Protein AF-B6G1P9-F1 (afdb_monomer_lite)

Foldseek 3Di:
DPPVVVVPDKWFKKKKWADDVLAIFIAIAGAKDWDDVVQTKIKGKWFPPAPVNVRCVVRQKMKIFFAFPPADVLLNCLRQADHPVPDRSCPPFDWDADPNIIGGQGRTQKMFIWGWDDWDDDPRIIITMTGTPDMDGRPHGHGGMPVCCCPPVVDAHRPGYPPDDPDPPPPDDDDDDPDWWWWAFQSGRDIDTHDCVPDDQCDADPVPRHTPVRIGTDDDDDDDDWWKWAFQVPGDIGTDDCVPPDQCDADPPPRHGPVRIGTPDPPPDDDDDPPPDDPDDDDQDKWWAFQPPGDIDGDDCVPDDQCDADPPPRHGPVRIGIDDPPPDDDDDDDDDDPDQPKWWAQQPPGDIDGGDLVPDDQCDADPPPRHTPVRIGID

Sequence (379 aa):
MDMKVLQNLSYGLYTIGTLKYGRKVGCVVNTVFQVSADPALICISMNKDNFTHDCIKEEGRFSVSILSEDTDPAIIRAFGFQSSEKNDKYDGFKYDYVDKMPVMVQDISGYLICEVVSFTDAATHSLILAKVTNSGFVGKHKPMTYDYYHKVIKGKAPKNAPTYVEEEVKKEEAPKAEGKVSYYCDVCGYVYEGDITKEPDDYKCPLCHMDKSHFVKVEEEPVEENVSYYCDVCGYVYEGDITKEPDDYVCPLCGVDKSHFIKSEEKSVAKEEVKKEEPKTEDAGVSYYCDVCGYVYEGDITKEPDDYVCPLCAVDKSHFIKVEKEEAVKEEEEPKTEDAGVSYYCDVCGYVYEGDITKEPDDYECPLCHVDKSHFIKQ

Secondary structure (DSSP, 8-state):
--GGGGGG---B-EEEEEEETTEEEEEEES-EEEEETTTTEEEEEEETT-HHHHHHHHH-EEEEEEEBTTS-HHHHHHHHHS-TTTS-TTTTS-EEEETTEEEE-TTEEEEEEEEEEEEEEETTEEEEEEEEEEEEE-TTPPBPBHHHHHHTS-PPPPTTSTT--------PPPP--TT--EEEETTT--EEES-GGGS-TT-B-TTT--BGGGEEEPPP-PPPP--EEEETTT--EEES-GGGS-TT-B-TTT--BGGGEEE--------------------TT-EEEETTT-PEEES-GGGS-TT-B-TTT--BGGGEEEE--------------S-TT-EEEETTT-PEEES-GGGS-TT-B-TTT--BGGGEEE-

Radius of gyration: 28.61 Å; chains: 1; bounding box: 87×63×59 Å

Organism: Peptacetobacter hiranonis (strain DSM 13275 / JCM 10541 / KCTC 15199 / TO-931) (NCBI:txid500633)

Structure (mmCIF, N/CA/C/O backbone):
data_AF-B6G1P9-F1
#
_entry.id   AF-B6G1P9-F1
#
loop_
_atom_site.group_PDB
_atom_site.id
_atom_site.type_symbol
_atom_site.label_atom_id
_atom_site.label_alt_id
_atom_site.label_comp_id
_atom_site.label_asym_id
_atom_site.label_entity_id
_atom_site.label_seq_id
_atom_site.pdbx_PDB_ins_code
_atom_site.Cartn_x
_atom_site.Cartn_y
_atom_site.Cartn_z
_atom_site.occupancy
_atom_site.B_iso_or_equiv
_atom_site.auth_seq_id
_atom_site.auth_comp_id
_atom_site.auth_asym_id
_atom_site.auth_atom_id
_atom_site.pdbx_PDB_model_num
ATOM 1 N N . MET A 1 1 ? -28.748 6.594 2.091 1.00 73.25 1 MET A N 1
ATOM 2 C CA . MET A 1 1 ? -27.938 5.383 1.851 1.00 73.25 1 MET A CA 1
ATOM 3 C C . MET A 1 1 ? -27.176 5.125 3.130 1.00 73.25 1 MET A C 1
ATOM 5 O O . MET A 1 1 ? -26.608 6.078 3.648 1.00 73.25 1 MET A O 1
ATOM 9 N N . ASP A 1 2 ? -27.236 3.912 3.672 1.00 83.88 2 ASP A N 1
ATOM 10 C CA . ASP A 1 2 ? -26.446 3.580 4.856 1.00 83.88 2 ASP A CA 1
ATOM 11 C C . ASP A 1 2 ? -24.990 3.342 4.439 1.00 83.88 2 ASP A C 1
ATOM 13 O O . ASP A 1 2 ? -24.679 2.371 3.750 1.00 83.88 2 ASP A O 1
ATOM 17 N N . MET A 1 3 ? -24.112 4.270 4.818 1.00 82.50 3 MET A N 1
ATOM 18 C CA . MET A 1 3 ? -22.694 4.225 4.459 1.00 82.50 3 MET A CA 1
ATOM 19 C C . MET A 1 3 ? -21.919 3.170 5.255 1.00 82.50 3 MET A C 1
ATOM 21 O O . MET A 1 3 ? -20.842 2.766 4.818 1.00 82.50 3 MET A O 1
ATOM 25 N N . LYS A 1 4 ? -22.463 2.672 6.376 1.00 80.81 4 LYS A N 1
ATOM 26 C CA . LYS A 1 4 ? -21.802 1.656 7.207 1.00 80.81 4 LYS A CA 1
ATOM 27 C C . LYS A 1 4 ? -21.609 0.336 6.465 1.00 80.81 4 LYS A C 1
ATOM 29 O O . LYS A 1 4 ? -20.635 -0.361 6.712 1.00 80.81 4 LYS A O 1
ATOM 34 N N . VAL A 1 5 ? -22.466 0.024 5.488 1.00 86.19 5 VAL A N 1
ATOM 35 C CA . VAL A 1 5 ? -22.359 -1.203 4.676 1.00 86.19 5 VAL A CA 1
ATOM 36 C C . VAL A 1 5 ? -21.015 -1.290 3.938 1.00 86.19 5 VAL A C 1
ATOM 38 O O . VAL A 1 5 ? -20.500 -2.388 3.739 1.00 86.19 5 VAL A O 1
ATOM 41 N N . LEU A 1 6 ? -20.402 -0.154 3.579 1.00 82.62 6 LEU A N 1
ATOM 42 C CA . LEU A 1 6 ? -19.089 -0.133 2.923 1.00 82.62 6 LEU A CA 1
ATOM 43 C C . LEU A 1 6 ? -17.948 -0.587 3.847 1.00 82.62 6 LEU A C 1
ATOM 45 O O . LEU A 1 6 ? -16.916 -1.028 3.351 1.00 82.62 6 LEU A O 1
ATOM 49 N N . GLN A 1 7 ? -18.133 -0.530 5.169 1.00 79.12 7 GLN A N 1
ATOM 50 C CA . GLN A 1 7 ? -17.145 -1.008 6.143 1.00 79.12 7 GLN A CA 1
ATOM 51 C C . GLN A 1 7 ? -17.042 -2.541 6.169 1.00 79.12 7 GLN A C 1
ATOM 53 O O . GLN A 1 7 ? -16.049 -3.071 6.654 1.00 79.12 7 GLN A O 1
ATOM 58 N N . ASN A 1 8 ? -18.015 -3.256 5.589 1.00 84.69 8 ASN A N 1
ATOM 59 C CA . ASN A 1 8 ? -17.964 -4.715 5.446 1.00 84.69 8 ASN A CA 1
ATOM 60 C C . ASN A 1 8 ? -17.046 -5.175 4.298 1.00 84.69 8 ASN A C 1
ATOM 62 O O . ASN A 1 8 ? -16.807 -6.373 4.140 1.00 84.69 8 ASN A O 1
ATOM 66 N N . LEU A 1 9 ? -16.548 -4.253 3.467 1.00 88.06 9 LEU A N 1
ATOM 67 C CA . LEU A 1 9 ? -15.596 -4.583 2.412 1.00 88.06 9 LEU A CA 1
ATOM 68 C C . LEU A 1 9 ? -14.244 -4.963 3.029 1.00 88.06 9 LEU A C 1
ATOM 70 O O . LEU A 1 9 ? -13.683 -4.240 3.851 1.00 88.06 9 LEU A O 1
ATOM 74 N N . SER A 1 10 ? -13.719 -6.116 2.619 1.00 90.94 10 SER A N 1
ATOM 75 C CA . SER A 1 10 ? -12.452 -6.646 3.122 1.00 90.94 10 SER A CA 1
ATOM 76 C C . SER A 1 10 ? -11.269 -6.106 2.328 1.00 90.94 10 SER A C 1
ATOM 78 O O . SER A 1 10 ? -11.296 -6.065 1.099 1.00 90.94 10 SER A O 1
ATOM 80 N N . TYR A 1 11 ? -10.207 -5.742 3.042 1.00 94.31 11 TYR A N 1
ATOM 81 C CA . TYR A 1 11 ? -8.972 -5.219 2.465 1.00 94.31 11 TYR A CA 1
ATOM 82 C C . TYR A 1 11 ? -7.760 -5.764 3.214 1.00 94.31 11 TYR A C 1
ATOM 84 O O . TYR A 1 11 ? -7.859 -6.114 4.392 1.00 94.31 11 TYR A O 1
ATOM 92 N N . GLY A 1 12 ? -6.611 -5.795 2.543 1.00 95.00 12 GLY A N 1
ATOM 93 C CA . GLY A 1 12 ? -5.318 -5.892 3.215 1.00 95.00 12 GLY A CA 1
ATOM 94 C C . GLY A 1 12 ? -4.802 -4.521 3.656 1.00 95.00 12 GLY A C 1
ATOM 95 O O . GLY A 1 12 ? -5.506 -3.509 3.569 1.00 95.00 12 GLY A O 1
ATOM 96 N N . LEU A 1 13 ? -3.546 -4.485 4.094 1.00 95.44 13 LEU A N 1
ATOM 97 C CA . LEU A 1 13 ? -2.814 -3.250 4.356 1.00 95.44 13 LEU A CA 1
ATOM 98 C C . LEU A 1 13 ? -1.448 -3.285 3.667 1.00 95.44 13 LEU A C 1
ATOM 100 O O . LEU A 1 13 ? -0.728 -4.280 3.735 1.00 95.44 13 LEU A O 1
ATOM 104 N N . TYR A 1 14 ? -1.096 -2.192 2.993 1.00 97.94 14 TYR A N 1
ATOM 105 C CA . TYR A 1 14 ? 0.059 -2.149 2.103 1.00 97.94 14 TYR A CA 1
ATOM 106 C C . TYR A 1 14 ? 0.811 -0.830 2.250 1.00 97.94 14 TYR A C 1
ATOM 108 O O . TYR A 1 14 ? 0.191 0.222 2.409 1.00 97.94 14 TYR A O 1
ATOM 116 N N . THR A 1 15 ? 2.136 -0.849 2.124 1.00 97.75 15 THR A N 1
ATOM 117 C CA . THR A 1 15 ? 2.897 0.373 1.822 1.00 97.75 15 THR A CA 1
ATOM 118 C C . THR A 1 15 ? 3.172 0.449 0.333 1.00 97.75 15 THR A C 1
ATOM 120 O O . THR A 1 15 ? 3.637 -0.519 -0.265 1.00 97.75 15 THR A O 1
ATOM 123 N N . ILE A 1 16 ? 2.931 1.616 -0.249 1.00 98.56 16 ILE A N 1
ATOM 124 C CA . ILE A 1 16 ? 3.285 1.934 -1.626 1.00 98.56 16 ILE A CA 1
ATOM 125 C C . ILE A 1 16 ? 4.585 2.728 -1.617 1.00 98.56 16 ILE A C 1
ATOM 127 O O . ILE A 1 16 ? 4.661 3.742 -0.919 1.00 98.56 16 ILE A O 1
ATOM 131 N N . GLY A 1 17 ? 5.585 2.286 -2.379 1.00 98.25 17 GLY A N 1
ATOM 132 C CA . GLY A 1 17 ? 6.880 2.950 -2.514 1.00 98.25 17 GLY A CA 1
ATOM 133 C C . GLY A 1 17 ? 7.133 3.449 -3.936 1.00 98.25 17 GLY A C 1
ATOM 134 O O . GLY A 1 17 ? 6.782 2.795 -4.908 1.00 98.25 17 GLY A O 1
ATOM 135 N N . THR A 1 18 ? 7.739 4.622 -4.089 1.00 98.50 18 THR A N 1
ATOM 136 C CA . THR A 1 18 ? 8.183 5.157 -5.390 1.00 98.50 18 THR A CA 1
ATOM 137 C C . THR A 1 18 ? 9.342 6.135 -5.176 1.00 98.50 18 THR A C 1
ATOM 139 O O . THR A 1 18 ? 9.829 6.297 -4.050 1.00 98.50 18 THR A O 1
ATOM 142 N N . LEU A 1 19 ? 9.793 6.797 -6.238 1.00 95.88 19 LEU A N 1
ATOM 143 C CA . LEU A 1 19 ? 10.866 7.778 -6.194 1.00 95.88 19 LEU A CA 1
ATOM 144 C C . LEU A 1 19 ? 10.401 9.163 -6.638 1.00 95.88 19 LEU A C 1
ATOM 146 O O . LEU A 1 19 ? 9.514 9.330 -7.465 1.00 95.88 19 LEU A O 1
ATOM 150 N N . LYS A 1 20 ? 11.060 10.181 -6.086 1.00 91.06 20 LYS A N 1
ATOM 151 C CA . LYS A 1 20 ? 11.016 11.557 -6.580 1.00 91.06 20 LYS A CA 1
ATOM 152 C C . LYS A 1 20 ? 12.430 12.109 -6.576 1.00 91.06 20 LYS A C 1
ATOM 154 O O . LYS A 1 20 ? 13.001 12.313 -5.507 1.00 91.06 20 LYS A O 1
ATOM 159 N N . TYR A 1 21 ? 13.006 12.320 -7.759 1.00 86.88 21 TYR A N 1
ATOM 160 C CA . TYR A 1 21 ? 14.399 12.767 -7.917 1.00 86.88 21 TYR A CA 1
ATOM 161 C C . TYR A 1 21 ? 15.403 11.904 -7.121 1.00 86.88 21 TYR A C 1
ATOM 163 O O . TYR A 1 21 ? 16.307 12.422 -6.470 1.00 86.88 21 TYR A O 1
ATOM 171 N N . GLY A 1 22 ? 15.200 10.581 -7.111 1.00 83.50 22 GLY A N 1
ATOM 172 C CA . GLY A 1 22 ? 16.028 9.628 -6.359 1.00 83.50 22 GLY A CA 1
ATOM 173 C C . GLY A 1 22 ? 15.740 9.550 -4.853 1.00 83.50 22 GLY A C 1
ATOM 174 O O . GLY A 1 22 ? 16.280 8.678 -4.178 1.00 83.50 22 GLY A O 1
ATOM 175 N N . ARG A 1 23 ? 14.864 10.405 -4.305 1.00 92.69 23 ARG A N 1
ATOM 176 C CA . ARG A 1 23 ? 14.399 10.295 -2.916 1.00 92.69 23 ARG A CA 1
ATOM 177 C C . ARG A 1 23 ? 13.243 9.303 -2.817 1.00 92.69 23 ARG A C 1
ATOM 179 O O . ARG A 1 23 ? 12.297 9.377 -3.599 1.00 92.69 23 ARG A O 1
ATOM 186 N N . LYS A 1 24 ? 13.291 8.441 -1.802 1.00 96.19 24 LYS A N 1
ATOM 187 C CA . LYS A 1 24 ? 12.232 7.484 -1.465 1.00 96.19 24 LYS A CA 1
ATOM 188 C C . LYS A 1 24 ? 10.960 8.204 -1.028 1.00 96.19 24 LYS A C 1
ATOM 190 O O . LYS A 1 24 ? 10.993 9.113 -0.201 1.00 96.19 24 LYS A O 1
ATOM 195 N N . VAL A 1 25 ? 9.837 7.776 -1.579 1.00 96.62 25 VAL A N 1
ATOM 196 C CA . VAL A 1 25 ? 8.504 8.306 -1.293 1.00 96.62 25 VAL A CA 1
ATOM 197 C C . VAL A 1 25 ? 7.582 7.132 -1.007 1.00 96.62 25 VAL A C 1
ATOM 199 O O . VAL A 1 25 ? 7.773 6.046 -1.552 1.00 96.62 25 VAL A O 1
ATOM 202 N N . GLY A 1 26 ? 6.599 7.320 -0.130 1.00 97.00 26 GLY A N 1
ATOM 203 C CA . GLY A 1 26 ? 5.597 6.289 0.077 1.00 97.00 26 GLY A CA 1
ATOM 204 C C . GLY A 1 26 ? 4.443 6.676 0.983 1.00 97.00 26 GLY A C 1
ATOM 205 O O . GLY A 1 26 ? 4.477 7.676 1.704 1.00 97.00 26 GLY A O 1
ATOM 206 N N . CYS A 1 27 ? 3.384 5.879 0.931 1.00 96.88 27 CYS A N 1
ATOM 207 C CA . CYS A 1 27 ? 2.238 5.981 1.830 1.00 96.88 27 CYS A CA 1
ATOM 208 C C . CYS A 1 27 ? 1.635 4.606 2.121 1.00 96.88 27 CYS A C 1
ATOM 210 O O . CYS A 1 27 ? 1.936 3.639 1.426 1.00 96.88 27 CYS A O 1
ATOM 212 N N . VAL A 1 28 ? 0.789 4.523 3.149 1.00 95.56 28 VAL A N 1
ATOM 213 C CA . VAL A 1 28 ? -0.058 3.343 3.362 1.00 95.56 28 VAL A CA 1
ATOM 214 C C . VAL A 1 28 ? -1.305 3.446 2.493 1.00 95.56 28 VAL A C 1
ATOM 216 O O . VAL A 1 28 ? -1.915 4.512 2.398 1.00 95.56 28 VAL A O 1
ATOM 219 N N . VAL A 1 29 ? -1.695 2.324 1.896 1.00 95.31 29 VAL A N 1
ATOM 220 C CA . VAL A 1 29 ? -2.961 2.136 1.184 1.00 95.31 29 VAL A CA 1
ATOM 221 C C . VAL A 1 29 ? -3.556 0.798 1.619 1.00 95.31 29 VAL A C 1
ATOM 223 O O . VAL A 1 29 ? -2.829 -0.161 1.849 1.00 95.31 29 VAL A O 1
ATOM 226 N N . ASN A 1 30 ? -4.877 0.721 1.747 1.00 94.19 30 ASN A N 1
ATOM 227 C CA . ASN A 1 30 ? -5.608 -0.531 1.977 1.00 94.19 30 ASN A CA 1
ATOM 228 C C . ASN A 1 30 ? -6.272 -1.058 0.694 1.00 94.19 30 ASN A C 1
ATOM 230 O O . ASN A 1 30 ? -6.394 -2.262 0.493 1.00 94.19 30 ASN A O 1
ATOM 234 N N . THR A 1 31 ? -6.689 -0.169 -0.207 1.00 96.12 31 THR A N 1
ATOM 235 C CA . THR A 1 31 ? -7.345 -0.542 -1.463 1.00 96.12 31 THR A CA 1
ATOM 236 C C . THR A 1 31 ? -6.330 -0.951 -2.529 1.00 96.12 31 THR A C 1
ATOM 238 O O . THR A 1 31 ? -5.949 -0.148 -3.381 1.00 96.12 31 THR A O 1
ATOM 241 N N . VAL A 1 32 ? -5.919 -2.218 -2.479 1.00 98.19 32 VAL A N 1
ATOM 242 C CA . VAL A 1 32 ? -5.114 -2.908 -3.496 1.00 98.19 32 VAL A CA 1
ATOM 243 C C . VAL A 1 32 ? -5.794 -4.234 -3.823 1.00 98.19 32 VAL A C 1
ATOM 245 O O . VAL A 1 32 ? -6.160 -4.973 -2.913 1.00 98.19 32 VAL A O 1
ATOM 248 N N . PHE A 1 33 ? -5.979 -4.544 -5.105 1.00 97.88 33 PHE A N 1
ATOM 249 C CA . PHE A 1 33 ? -6.555 -5.821 -5.532 1.00 97.88 33 PHE A CA 1
ATOM 250 C C . PHE A 1 33 ? -6.063 -6.231 -6.921 1.00 97.88 33 PHE A C 1
ATOM 252 O O . PHE A 1 33 ? -5.710 -5.389 -7.749 1.00 97.88 33 PHE A O 1
ATOM 259 N N . GLN A 1 34 ? -6.044 -7.537 -7.179 1.00 98.06 34 GLN A N 1
ATOM 260 C CA . GLN A 1 34 ? -5.704 -8.084 -8.488 1.00 98.06 34 GLN A CA 1
ATOM 261 C C . GLN A 1 34 ? -6.866 -7.898 -9.474 1.00 98.06 34 GLN A C 1
ATOM 263 O O . GLN A 1 34 ? -8.028 -8.092 -9.126 1.00 98.06 34 GLN A O 1
ATOM 268 N N . VAL A 1 35 ? -6.537 -7.530 -10.713 1.00 98.06 35 VAL A N 1
ATOM 269 C CA . VAL A 1 35 ? -7.483 -7.310 -11.819 1.00 98.06 35 VAL A CA 1
ATOM 270 C C . VAL A 1 35 ? -7.406 -8.428 -12.857 1.00 98.06 35 VAL A C 1
ATOM 272 O O . VAL A 1 35 ? -8.430 -8.841 -13.389 1.00 98.06 35 VAL A O 1
ATOM 275 N N . SER A 1 36 ? -6.202 -8.916 -13.163 1.00 97.56 36 SER A N 1
ATOM 276 C CA . SER A 1 36 ? -5.973 -9.967 -14.162 1.00 97.56 36 SER A CA 1
ATOM 277 C C . SER A 1 36 ? -4.800 -10.855 -13.756 1.00 97.56 36 SER A C 1
ATOM 279 O O . SER A 1 36 ? -3.891 -10.406 -13.052 1.00 97.56 36 SER A O 1
ATOM 281 N N . ALA A 1 37 ? -4.827 -12.113 -14.196 1.00 95.94 37 ALA A N 1
ATOM 282 C CA . ALA A 1 37 ? -3.740 -13.071 -14.010 1.00 95.94 37 ALA A CA 1
ATOM 283 C C . ALA A 1 37 ? -2.739 -13.064 -15.178 1.00 95.94 37 ALA A C 1
ATOM 285 O O . ALA A 1 37 ? -1.543 -13.179 -14.931 1.00 95.94 37 ALA A O 1
ATOM 286 N N . ASP A 1 38 ? -3.203 -12.879 -16.421 1.00 92.62 38 ASP A N 1
ATOM 287 C CA . ASP A 1 38 ? -2.339 -12.820 -17.607 1.00 92.62 38 ASP A CA 1
ATOM 288 C C . ASP A 1 38 ? -2.771 -11.693 -18.576 1.00 92.62 38 ASP A C 1
ATOM 290 O O . ASP A 1 38 ? -3.840 -11.782 -19.186 1.00 92.62 38 ASP A O 1
ATOM 294 N N . PRO A 1 39 ? -1.996 -10.596 -18.687 1.00 93.75 39 PRO A N 1
ATOM 295 C CA . PRO A 1 39 ? -0.858 -10.273 -17.827 1.00 93.75 39 PRO A CA 1
ATOM 296 C C . PRO A 1 39 ? -1.310 -10.054 -16.373 1.00 93.75 39 PRO A C 1
ATOM 298 O O . PRO A 1 39 ? -2.460 -9.681 -16.123 1.00 93.75 39 PRO A O 1
ATOM 301 N N . ALA A 1 40 ? -0.397 -10.249 -15.417 1.00 97.88 40 ALA A N 1
ATOM 302 C CA . ALA A 1 40 ? -0.652 -9.963 -14.009 1.00 97.88 40 ALA A CA 1
ATOM 303 C C . ALA A 1 40 ? -0.868 -8.453 -13.808 1.00 97.88 40 ALA A C 1
ATOM 305 O O . ALA A 1 40 ? 0.065 -7.654 -13.942 1.00 97.88 40 ALA A O 1
ATOM 306 N N . LEU A 1 41 ? -2.107 -8.058 -13.512 1.00 98.62 41 LEU A N 1
ATOM 307 C CA . LEU A 1 41 ? -2.504 -6.666 -13.297 1.00 98.62 41 LEU A CA 1
ATOM 308 C C . LEU A 1 41 ? -3.063 -6.489 -11.890 1.00 98.62 41 LEU A C 1
ATOM 310 O O . LEU A 1 41 ? -3.859 -7.310 -11.433 1.00 98.62 41 LEU A O 1
ATOM 314 N N . ILE A 1 42 ? -2.722 -5.375 -11.250 1.00 98.75 42 ILE A N 1
ATOM 315 C CA . ILE A 1 42 ? -3.336 -4.917 -10.001 1.00 98.75 42 ILE A CA 1
ATOM 316 C C . ILE A 1 42 ? -3.925 -3.519 -10.181 1.00 98.75 42 ILE A C 1
ATOM 318 O O . ILE A 1 42 ? -3.511 -2.760 -11.059 1.00 98.75 42 ILE A O 1
ATOM 322 N N . CYS A 1 43 ? -4.875 -3.166 -9.322 1.00 98.62 43 CYS A N 1
ATOM 323 C CA . CYS A 1 43 ? -5.385 -1.811 -9.193 1.00 98.62 43 CYS A CA 1
ATOM 324 C C . CYS A 1 43 ? -5.169 -1.318 -7.765 1.00 98.62 43 CYS A C 1
ATOM 326 O O . CYS A 1 43 ? -5.451 -2.040 -6.806 1.00 98.62 43 CYS A O 1
ATOM 328 N N . ILE A 1 44 ? -4.716 -0.071 -7.636 1.00 98.56 44 ILE A N 1
ATOM 329 C CA . ILE A 1 44 ? -4.673 0.641 -6.356 1.00 98.56 44 ILE A CA 1
ATOM 330 C C . ILE A 1 44 ? -5.551 1.889 -6.419 1.00 98.56 44 ILE A C 1
ATOM 332 O O . ILE A 1 44 ? -5.611 2.551 -7.455 1.00 98.56 44 ILE A O 1
ATOM 336 N N . SER A 1 45 ? -6.239 2.216 -5.326 1.00 98.00 45 SER A N 1
ATOM 337 C CA . SER A 1 45 ? -6.939 3.499 -5.185 1.00 98.00 45 SER A CA 1
ATOM 338 C C . SER A 1 45 ? -6.120 4.428 -4.303 1.00 98.00 45 SER A C 1
ATOM 340 O O . SER A 1 45 ? -5.786 4.074 -3.172 1.00 98.00 45 SER A O 1
ATOM 342 N N . MET A 1 46 ? -5.784 5.613 -4.810 1.00 97.25 46 MET A N 1
ATOM 343 C CA . MET A 1 46 ? -4.970 6.581 -4.077 1.00 97.25 46 MET A CA 1
ATOM 344 C C . MET A 1 46 ? -5.566 7.981 -4.167 1.00 97.25 46 MET A C 1
ATOM 346 O O . MET A 1 46 ? -5.918 8.444 -5.251 1.00 97.25 46 MET A O 1
ATOM 350 N N . ASN A 1 47 ? -5.671 8.656 -3.022 1.00 96.38 47 ASN A N 1
ATOM 351 C CA . ASN A 1 47 ? -6.122 10.041 -2.954 1.00 96.38 47 ASN A CA 1
ATOM 352 C C . ASN A 1 47 ? -5.148 10.954 -3.716 1.00 96.38 47 ASN A C 1
ATOM 354 O O . ASN A 1 47 ? -3.930 10.814 -3.578 1.00 96.38 47 ASN A O 1
ATOM 358 N N . LYS A 1 48 ? -5.695 11.880 -4.508 1.00 96.81 48 LYS A N 1
ATOM 359 C CA . LYS A 1 48 ? -4.931 12.817 -5.344 1.00 96.81 48 LYS A CA 1
ATOM 360 C C . LYS A 1 48 ? -4.093 13.813 -4.538 1.00 96.81 48 LYS A C 1
ATOM 362 O O . LYS A 1 48 ? -3.102 14.303 -5.058 1.00 96.81 48 LYS A O 1
ATOM 367 N N . ASP A 1 49 ? -4.439 14.053 -3.274 1.00 94.31 49 ASP A N 1
ATOM 368 C CA . ASP A 1 49 ? -3.693 14.938 -2.370 1.00 94.31 49 ASP A CA 1
ATOM 369 C C . ASP A 1 49 ? -2.459 14.256 -1.752 1.00 94.31 49 ASP A C 1
ATOM 371 O O . ASP A 1 49 ? -1.642 14.898 -1.084 1.00 94.31 49 ASP A O 1
ATOM 375 N N . ASN A 1 50 ? -2.288 12.942 -1.942 1.00 92.88 50 ASN A N 1
ATOM 376 C CA . ASN A 1 50 ? -1.079 12.266 -1.488 1.00 92.88 50 ASN A CA 1
ATOM 377 C C . ASN A 1 50 ? 0.110 12.675 -2.358 1.00 92.88 50 ASN A C 1
ATOM 379 O O . ASN A 1 50 ? 0.129 12.398 -3.548 1.00 92.88 50 ASN A O 1
ATOM 383 N N . PHE A 1 51 ? 1.190 13.172 -1.752 1.00 95.81 51 PHE A N 1
ATOM 384 C CA . PHE A 1 51 ? 2.440 13.427 -2.484 1.00 95.81 51 PHE A CA 1
ATOM 385 C C . PHE A 1 51 ? 2.942 12.192 -3.262 1.00 95.81 51 PHE A C 1
ATOM 387 O O . PHE A 1 51 ? 3.474 12.311 -4.364 1.00 95.81 51 PHE A O 1
ATOM 394 N N . THR A 1 52 ? 2.726 10.989 -2.717 1.00 97.62 52 THR A N 1
ATOM 395 C CA . THR A 1 52 ? 3.023 9.715 -3.388 1.00 97.62 52 THR A CA 1
ATOM 396 C C . THR A 1 52 ? 2.253 9.546 -4.700 1.00 97.62 52 THR A C 1
ATOM 398 O O . THR A 1 52 ? 2.828 9.025 -5.647 1.00 97.62 52 THR A O 1
ATOM 401 N N . HIS A 1 53 ? 1.000 10.008 -4.790 1.00 98.25 53 HIS A N 1
ATOM 402 C CA . HIS A 1 53 ? 0.183 9.905 -6.005 1.00 98.25 53 HIS A CA 1
ATOM 403 C C . HIS A 1 53 ? 0.864 10.609 -7.179 1.00 98.25 53 HIS A C 1
ATOM 405 O O . HIS A 1 53 ? 1.067 10.010 -8.237 1.00 98.25 53 HIS A O 1
ATOM 411 N N . ASP A 1 54 ? 1.280 11.856 -6.969 1.00 96.75 54 ASP A N 1
ATOM 412 C CA . ASP A 1 54 ? 1.938 12.647 -8.008 1.00 96.75 54 ASP A CA 1
ATOM 413 C C . ASP A 1 54 ? 3.314 12.081 -8.363 1.00 96.75 54 ASP A C 1
ATOM 415 O O . ASP A 1 54 ? 3.684 12.045 -9.535 1.00 96.75 54 ASP A O 1
ATOM 419 N N . CYS A 1 55 ? 4.042 11.547 -7.377 1.00 98.00 55 CYS A N 1
ATOM 420 C CA . CYS A 1 55 ? 5.311 10.869 -7.635 1.00 98.00 55 CYS A CA 1
ATOM 421 C C . CYS A 1 55 ? 5.126 9.618 -8.506 1.00 98.00 55 CYS A C 1
ATOM 423 O O . CYS A 1 55 ? 5.881 9.442 -9.452 1.00 98.00 55 CYS A O 1
ATOM 425 N N . ILE A 1 56 ? 4.096 8.797 -8.265 1.00 98.44 56 ILE A N 1
ATOM 426 C CA . ILE A 1 56 ? 3.794 7.631 -9.117 1.00 98.44 56 ILE A CA 1
ATOM 427 C C . ILE A 1 56 ? 3.413 8.075 -10.528 1.00 98.44 56 ILE A C 1
ATOM 429 O O . ILE A 1 56 ? 3.809 7.443 -11.505 1.00 98.44 56 ILE A O 1
ATOM 433 N N . LYS A 1 57 ? 2.644 9.161 -10.650 1.00 96.88 57 LYS A N 1
ATOM 434 C CA . LYS A 1 57 ? 2.226 9.696 -11.949 1.00 96.88 57 LYS A CA 1
ATOM 435 C C . LYS A 1 57 ? 3.408 10.165 -12.796 1.00 96.88 57 LYS A C 1
ATOM 437 O O . LYS A 1 57 ? 3.354 10.041 -14.016 1.00 96.88 57 LYS A O 1
ATOM 442 N N . GLU A 1 58 ? 4.448 10.693 -12.162 1.00 96.44 58 GLU A N 1
ATOM 443 C CA . GLU A 1 58 ? 5.674 11.121 -12.835 1.00 96.44 58 GLU A CA 1
ATOM 444 C C . GLU A 1 58 ? 6.670 9.977 -13.074 1.00 96.44 58 GLU A C 1
ATOM 446 O O . GLU A 1 58 ? 7.225 9.883 -14.165 1.00 96.44 58 GLU A O 1
ATOM 451 N N . GLU A 1 59 ? 6.895 9.114 -12.079 1.00 97.19 59 GLU A N 1
ATOM 452 C CA . GLU A 1 59 ? 7.862 8.007 -12.149 1.00 97.19 59 GLU A CA 1
ATOM 453 C C . GLU A 1 59 ? 7.357 6.855 -13.034 1.00 97.19 59 GLU A C 1
ATOM 455 O O . GLU A 1 59 ? 8.143 6.138 -13.648 1.00 97.19 59 GLU A O 1
ATOM 460 N N . GLY A 1 60 ? 6.038 6.640 -13.094 1.00 97.75 60 GLY A N 1
ATOM 461 C CA . GLY A 1 60 ? 5.416 5.544 -13.844 1.00 97.75 60 GLY A CA 1
ATOM 462 C C . GLY A 1 60 ? 5.659 4.152 -13.248 1.00 97.75 60 GLY A C 1
ATOM 463 O O . GLY A 1 60 ? 5.200 3.157 -13.810 1.00 97.75 60 GLY A O 1
ATOM 464 N N . ARG A 1 61 ? 6.361 4.062 -12.112 1.00 98.31 61 ARG A N 1
ATOM 465 C CA . ARG A 1 61 ? 6.705 2.816 -11.419 1.00 98.31 61 ARG A CA 1
ATOM 466 C C . ARG A 1 61 ? 6.519 2.966 -9.916 1.00 98.31 61 ARG A C 1
ATOM 468 O O . ARG A 1 61 ? 6.705 4.046 -9.347 1.00 98.31 61 ARG A O 1
ATOM 475 N N . PHE A 1 62 ? 6.139 1.873 -9.270 1.00 98.81 62 PHE A N 1
ATOM 476 C CA . PHE A 1 62 ? 6.006 1.813 -7.821 1.00 98.81 62 PHE A CA 1
ATOM 477 C C . PHE A 1 62 ? 6.166 0.386 -7.305 1.00 98.81 62 PHE A C 1
ATOM 479 O O . PHE A 1 62 ? 6.046 -0.584 -8.051 1.00 98.81 62 PHE A O 1
ATOM 486 N N . SER A 1 63 ? 6.426 0.267 -6.013 1.00 98.69 63 SER A N 1
ATOM 487 C CA . SER A 1 63 ? 6.397 -0.979 -5.265 1.00 98.69 63 SER A CA 1
ATOM 488 C C . SER A 1 63 ? 5.150 -1.060 -4.388 1.00 98.69 63 SER A C 1
ATOM 490 O O . SER A 1 63 ? 4.587 -0.043 -3.972 1.00 98.69 63 SER A O 1
ATOM 492 N N . VAL A 1 64 ? 4.739 -2.283 -4.076 1.00 98.62 64 VAL A N 1
ATOM 493 C CA . VAL A 1 64 ? 3.732 -2.600 -3.063 1.00 98.62 64 VAL A CA 1
ATOM 494 C C . VAL A 1 64 ? 4.381 -3.557 -2.078 1.00 98.62 64 VAL A C 1
ATOM 496 O O . VAL A 1 64 ? 4.752 -4.649 -2.486 1.00 98.62 64 VAL A O 1
ATOM 499 N N . SER A 1 65 ? 4.494 -3.192 -0.804 1.00 98.25 65 SER A N 1
ATOM 500 C CA . SER A 1 65 ? 4.840 -4.145 0.259 1.00 98.25 65 SER A CA 1
ATOM 501 C C . SER A 1 65 ? 3.579 -4.534 1.022 1.00 98.25 65 SER A C 1
ATOM 503 O O . SER A 1 65 ? 2.833 -3.668 1.481 1.00 98.25 65 SER A O 1
ATOM 505 N N . ILE A 1 66 ? 3.345 -5.836 1.151 1.00 97.75 66 ILE A N 1
ATOM 506 C CA . ILE A 1 66 ? 2.202 -6.426 1.848 1.00 97.75 66 ILE A CA 1
ATOM 507 C C . ILE A 1 66 ? 2.540 -6.487 3.333 1.00 97.75 66 ILE A C 1
ATOM 509 O O . ILE A 1 66 ? 3.366 -7.303 3.746 1.00 97.75 66 ILE A O 1
ATOM 513 N N . LEU A 1 67 ? 1.918 -5.622 4.134 1.00 95.94 67 LEU A N 1
ATOM 514 C CA . LEU A 1 67 ? 2.177 -5.584 5.570 1.00 95.94 67 LEU A CA 1
ATOM 515 C C . LEU A 1 67 ? 1.653 -6.857 6.235 1.00 95.94 67 LEU A C 1
ATOM 517 O O . LEU A 1 67 ? 0.647 -7.429 5.811 1.00 95.94 67 LEU A O 1
ATOM 521 N N . SER A 1 68 ? 2.352 -7.304 7.270 1.00 95.06 68 SER A N 1
ATOM 522 C CA . SER A 1 68 ? 1.989 -8.477 8.056 1.00 95.06 68 SER A CA 1
ATOM 523 C C . SER A 1 68 ? 1.436 -8.090 9.424 1.00 95.06 68 SER A C 1
ATOM 525 O O . SER A 1 68 ? 1.580 -6.951 9.859 1.00 95.06 68 SER A O 1
ATOM 527 N N . GLU A 1 69 ? 0.811 -9.034 10.124 1.00 91.25 69 GLU A N 1
ATOM 528 C CA . GLU A 1 69 ? 0.359 -8.834 11.509 1.00 91.25 69 GLU A CA 1
ATOM 529 C C . GLU A 1 69 ? 1.519 -8.517 12.477 1.00 91.25 69 GLU A C 1
ATOM 531 O O . GLU A 1 69 ? 1.278 -7.894 13.511 1.00 91.25 69 GLU A O 1
ATOM 536 N N . ASP A 1 70 ? 2.758 -8.867 12.106 1.00 88.62 70 ASP A N 1
ATOM 537 C CA . ASP A 1 70 ? 3.986 -8.598 12.865 1.00 88.62 70 ASP A CA 1
ATOM 538 C C . ASP A 1 70 ? 4.629 -7.243 12.515 1.00 88.62 70 ASP A C 1
ATOM 540 O O . ASP A 1 70 ? 5.598 -6.836 13.155 1.00 88.62 70 ASP A O 1
ATOM 544 N N . THR A 1 71 ? 4.124 -6.537 11.493 1.00 90.06 71 THR A N 1
ATOM 545 C CA . THR A 1 71 ? 4.681 -5.251 11.054 1.00 90.06 71 THR A CA 1
ATOM 546 C C . THR A 1 71 ? 4.701 -4.242 12.201 1.00 90.06 71 THR A C 1
ATOM 548 O O . THR A 1 71 ? 3.664 -3.963 12.807 1.00 90.06 71 THR A O 1
ATOM 551 N N . ASP A 1 72 ? 5.864 -3.617 12.430 1.00 84.94 72 ASP A N 1
ATOM 552 C CA . ASP A 1 72 ? 6.008 -2.535 13.405 1.00 84.94 72 ASP A CA 1
ATOM 553 C C . ASP A 1 72 ? 4.951 -1.438 13.153 1.00 84.94 72 ASP A C 1
ATOM 555 O O . ASP A 1 72 ? 4.959 -0.787 12.097 1.00 84.94 72 ASP A O 1
ATOM 559 N N . PRO A 1 73 ? 4.055 -1.165 14.122 1.00 81.69 73 PRO A N 1
ATOM 560 C CA . PRO A 1 73 ? 3.047 -0.121 13.994 1.00 81.69 73 PRO A CA 1
ATOM 561 C C . PRO A 1 73 ? 3.623 1.270 13.670 1.00 81.69 73 PRO A C 1
ATOM 563 O O . PRO A 1 73 ? 2.902 2.122 13.144 1.00 81.69 73 PRO A O 1
ATOM 566 N N . ALA A 1 74 ? 4.905 1.530 13.957 1.00 83.88 74 ALA A N 1
ATOM 567 C CA . ALA A 1 74 ? 5.603 2.753 13.565 1.00 83.88 74 ALA A CA 1
ATOM 568 C C . ALA A 1 74 ? 5.660 2.954 12.043 1.00 83.88 74 ALA A C 1
ATOM 570 O O . ALA A 1 74 ? 5.536 4.095 11.590 1.00 83.88 74 ALA A O 1
ATOM 571 N N . ILE A 1 75 ? 5.747 1.876 11.257 1.00 88.06 75 ILE A N 1
ATOM 572 C CA . ILE A 1 75 ? 5.715 1.939 9.789 1.00 88.06 75 ILE A CA 1
ATOM 573 C C . ILE A 1 75 ? 4.352 2.460 9.335 1.00 88.06 75 ILE A C 1
ATOM 575 O O . ILE A 1 75 ? 4.270 3.433 8.585 1.00 88.06 75 ILE A O 1
ATOM 579 N N . ILE A 1 76 ? 3.263 1.882 9.850 1.00 87.06 76 ILE A N 1
ATOM 580 C CA . ILE A 1 76 ? 1.902 2.316 9.502 1.00 87.06 76 ILE A CA 1
ATOM 581 C C . ILE A 1 76 ? 1.689 3.782 9.896 1.00 87.06 76 ILE A C 1
ATOM 583 O O . ILE A 1 76 ? 1.093 4.547 9.138 1.00 87.06 76 ILE A O 1
ATOM 587 N N . ARG A 1 77 ? 2.232 4.208 11.044 1.00 78.75 77 ARG A N 1
ATOM 588 C CA . ARG A 1 77 ? 2.166 5.607 11.484 1.00 78.75 77 ARG A CA 1
ATOM 589 C C . ARG A 1 77 ? 2.903 6.556 10.537 1.00 78.75 77 ARG A C 1
ATOM 591 O O . ARG A 1 77 ? 2.304 7.519 10.056 1.00 78.75 77 ARG A O 1
ATOM 598 N N . ALA A 1 78 ? 4.174 6.282 10.249 1.00 83.75 78 ALA A N 1
ATOM 599 C CA . ALA A 1 78 ? 4.999 7.127 9.386 1.00 83.75 78 ALA A CA 1
ATOM 600 C C . ALA A 1 78 ? 4.420 7.210 7.965 1.00 83.75 78 ALA A C 1
ATOM 602 O O . ALA A 1 78 ? 4.295 8.289 7.378 1.00 83.75 78 ALA A O 1
ATOM 603 N N . PHE A 1 79 ? 3.988 6.078 7.411 1.00 91.38 79 PHE A N 1
ATOM 604 C CA . PHE A 1 79 ? 3.474 6.012 6.047 1.00 91.38 79 PHE A CA 1
ATOM 605 C C . PHE A 1 79 ? 2.025 6.490 5.919 1.00 91.38 79 PHE A C 1
ATOM 607 O O . PHE A 1 79 ? 1.691 7.058 4.876 1.00 91.38 79 PHE A O 1
ATOM 614 N N . GLY A 1 80 ? 1.199 6.338 6.957 1.00 83.81 80 GLY A N 1
ATOM 615 C CA . GLY A 1 80 ? -0.215 6.713 6.955 1.00 83.81 80 GLY A CA 1
ATOM 616 C C . GLY A 1 80 ? -0.498 8.173 7.314 1.00 83.81 80 GLY A C 1
ATOM 617 O O . GLY A 1 80 ? -1.388 8.768 6.719 1.00 83.81 80 GLY A O 1
ATOM 618 N N . PHE A 1 81 ? 0.254 8.776 8.243 1.00 78.81 81 PHE A N 1
ATOM 619 C CA . PHE A 1 81 ? -0.111 10.080 8.833 1.00 78.81 81 PHE A CA 1
ATOM 620 C C . PHE A 1 81 ? 0.891 11.208 8.575 1.00 78.81 81 PHE A C 1
ATOM 622 O O . PHE A 1 81 ? 0.683 12.337 9.014 1.00 78.81 81 PHE A O 1
ATOM 629 N N . GLN A 1 82 ? 1.972 10.935 7.848 1.00 80.50 82 GLN A N 1
ATOM 630 C CA . GLN A 1 82 ? 2.941 11.951 7.438 1.00 80.50 82 GLN A CA 1
ATOM 631 C C . GLN A 1 82 ? 2.977 12.072 5.913 1.00 80.50 82 GLN A C 1
ATOM 633 O O . GLN A 1 82 ? 2.533 11.183 5.188 1.00 80.50 82 GLN A O 1
ATOM 638 N N . SER A 1 83 ? 3.546 13.161 5.395 1.00 88.12 83 SER A N 1
ATOM 639 C CA . SER A 1 83 ? 3.830 13.313 3.962 1.00 88.12 83 SER A CA 1
ATOM 640 C C . SER A 1 83 ? 5.315 13.100 3.685 1.00 88.12 83 SER A C 1
ATOM 642 O O . SER A 1 83 ? 6.161 13.670 4.380 1.00 88.12 83 SER A O 1
ATOM 644 N N . SER A 1 84 ? 5.626 12.321 2.642 1.00 90.75 84 SER A N 1
ATOM 645 C CA . SER A 1 84 ? 6.999 12.137 2.153 1.00 90.75 84 SER A CA 1
ATOM 646 C C . SER A 1 84 ? 7.561 13.403 1.521 1.00 90.75 84 SER A C 1
ATOM 648 O O . SER A 1 84 ? 8.755 13.476 1.281 1.00 90.75 84 SER A O 1
ATOM 650 N N . GLU A 1 85 ? 6.732 14.414 1.248 1.00 88.62 85 GLU A N 1
ATOM 651 C CA . GLU A 1 85 ? 7.213 15.713 0.786 1.00 88.62 85 GLU A CA 1
ATOM 652 C C . GLU A 1 85 ? 8.192 16.322 1.800 1.00 88.62 85 GLU A C 1
ATOM 654 O O . GLU A 1 85 ? 9.265 16.785 1.415 1.00 88.62 85 GLU A O 1
ATOM 659 N N . LYS A 1 86 ? 7.846 16.243 3.091 1.00 86.38 86 LYS A N 1
ATOM 660 C CA . LYS A 1 86 ? 8.527 16.947 4.188 1.00 86.38 86 LYS A CA 1
ATOM 661 C C . LYS A 1 86 ? 9.332 16.035 5.115 1.00 86.38 86 LYS A C 1
ATOM 663 O O . LYS A 1 86 ? 10.153 16.543 5.866 1.00 86.38 86 LYS A O 1
ATOM 668 N N . ASN A 1 87 ? 9.100 14.724 5.073 1.00 84.69 87 ASN A N 1
ATOM 669 C CA . ASN A 1 87 ? 9.698 13.763 6.002 1.00 84.69 87 ASN A CA 1
ATOM 670 C C . ASN A 1 87 ? 10.342 12.607 5.233 1.00 84.69 87 ASN A C 1
ATOM 672 O O . ASN A 1 87 ? 9.752 12.112 4.267 1.00 84.69 87 ASN A O 1
ATOM 676 N N . ASP A 1 88 ? 11.512 12.145 5.681 1.00 90.44 88 ASP A N 1
ATOM 677 C CA . ASP A 1 88 ? 12.039 10.850 5.245 1.00 90.44 88 ASP A CA 1
ATOM 678 C C . ASP A 1 88 ? 11.368 9.746 6.060 1.00 90.44 88 ASP A C 1
ATOM 680 O O . ASP A 1 88 ? 11.730 9.472 7.198 1.00 90.44 88 ASP A O 1
ATOM 684 N N . LYS A 1 89 ? 10.338 9.138 5.474 1.00 90.56 89 LYS A N 1
ATOM 685 C CA . LYS A 1 89 ? 9.544 8.103 6.144 1.00 90.56 89 LYS A CA 1
ATOM 686 C C . LYS A 1 89 ? 10.258 6.764 6.275 1.00 90.56 89 LYS A C 1
ATOM 688 O O . LYS A 1 89 ? 9.763 5.906 6.989 1.00 90.56 89 LYS A O 1
ATOM 693 N N . TYR A 1 90 ? 11.338 6.559 5.525 1.00 93.38 90 TYR A N 1
ATOM 694 C CA . TYR A 1 90 ? 12.096 5.311 5.536 1.00 93.38 90 TYR A CA 1
ATOM 695 C C . TYR A 1 90 ? 13.236 5.348 6.558 1.00 93.38 90 TYR A C 1
ATOM 697 O O . TYR A 1 90 ? 13.865 4.318 6.793 1.00 93.38 90 TYR A O 1
ATOM 705 N N . ASP A 1 91 ? 13.520 6.515 7.142 1.00 90.44 91 ASP A N 1
ATOM 706 C CA . ASP A 1 91 ? 14.519 6.646 8.194 1.00 90.44 91 ASP A CA 1
ATOM 707 C C . ASP A 1 91 ? 14.135 5.783 9.405 1.00 90.44 91 ASP A C 1
ATOM 709 O O . ASP A 1 91 ? 12.988 5.786 9.851 1.00 90.44 91 ASP A O 1
ATOM 713 N N . GLY A 1 92 ? 15.089 4.999 9.904 1.00 85.75 92 GLY A N 1
ATOM 714 C CA . GLY A 1 92 ? 14.870 4.066 11.013 1.00 85.75 92 GLY A CA 1
ATOM 715 C C . GLY A 1 92 ? 14.161 2.745 10.673 1.00 85.75 92 GLY A C 1
ATOM 716 O O . GLY A 1 92 ? 14.012 1.924 11.576 1.00 85.75 92 GLY A O 1
ATOM 717 N N . PHE A 1 93 ? 13.780 2.488 9.415 1.00 93.19 93 PHE A N 1
ATOM 718 C CA . PHE A 1 93 ? 13.149 1.224 8.996 1.00 93.19 93 PHE A CA 1
ATOM 719 C C . PHE A 1 93 ? 14.000 0.442 7.992 1.00 93.19 93 PHE A C 1
ATOM 721 O O . PHE A 1 93 ? 14.778 1.020 7.230 1.00 93.19 93 PHE A O 1
ATOM 728 N N . LYS A 1 94 ? 13.835 -0.888 7.954 1.00 93.69 94 LYS A N 1
ATOM 729 C CA . LYS A 1 94 ? 14.526 -1.736 6.969 1.00 93.69 94 LYS A CA 1
ATOM 730 C C . LYS A 1 94 ? 13.790 -1.732 5.630 1.00 93.69 94 LYS A C 1
ATOM 732 O O . LYS A 1 94 ? 12.647 -2.182 5.526 1.00 93.69 94 LYS A O 1
ATOM 737 N N . TYR A 1 95 ? 14.478 -1.275 4.594 1.00 95.38 95 TYR A N 1
ATOM 738 C CA . TYR A 1 95 ? 14.007 -1.275 3.214 1.00 95.38 95 TYR A CA 1
ATOM 739 C C . TYR A 1 95 ? 15.132 -1.718 2.279 1.00 95.38 95 TYR A C 1
ATOM 741 O O . TYR A 1 95 ? 16.303 -1.506 2.585 1.00 95.38 95 TYR A O 1
ATOM 749 N N . ASP A 1 96 ? 14.752 -2.247 1.122 1.00 95.06 96 ASP A N 1
ATOM 750 C CA . ASP A 1 96 ? 15.660 -2.600 0.032 1.00 95.06 96 ASP A CA 1
ATOM 751 C C . ASP A 1 96 ? 15.277 -1.872 -1.258 1.00 95.06 96 ASP A C 1
ATOM 753 O O . ASP A 1 96 ? 14.220 -1.243 -1.357 1.00 95.06 96 ASP A O 1
ATOM 757 N N . TYR A 1 97 ? 16.147 -1.953 -2.263 1.00 95.00 97 TYR A N 1
ATOM 758 C CA . TYR A 1 97 ? 15.820 -1.564 -3.629 1.00 95.00 97 TYR A CA 1
ATOM 759 C C . TYR A 1 97 ? 15.662 -2.806 -4.496 1.00 95.00 97 TYR A C 1
ATOM 761 O O . TYR A 1 97 ? 16.631 -3.523 -4.730 1.00 95.00 97 TYR A O 1
ATOM 769 N N . VAL A 1 98 ? 14.460 -3.012 -5.030 1.00 94.25 98 VAL A N 1
ATOM 770 C CA . VAL A 1 98 ? 14.177 -4.074 -6.004 1.00 94.25 98 VAL A CA 1
ATOM 771 C C . VAL A 1 98 ? 13.733 -3.419 -7.303 1.00 94.25 98 VAL A C 1
ATOM 773 O O . VAL A 1 98 ? 12.860 -2.551 -7.307 1.00 94.25 98 VAL A O 1
ATOM 776 N N . ASP A 1 99 ? 14.402 -3.754 -8.406 1.00 93.44 99 ASP A N 1
ATOM 777 C CA . ASP A 1 99 ? 14.220 -3.120 -9.718 1.00 93.44 99 ASP A CA 1
ATOM 778 C C . ASP A 1 99 ? 14.204 -1.582 -9.662 1.00 93.44 99 ASP A C 1
ATOM 780 O O . ASP A 1 99 ? 13.427 -0.913 -10.355 1.00 93.44 99 ASP A O 1
ATOM 784 N N . LYS A 1 100 ? 15.099 -1.021 -8.838 1.00 93.12 100 LYS A N 1
ATOM 785 C CA . LYS A 1 100 ? 15.271 0.418 -8.561 1.00 93.12 100 LYS A CA 1
ATOM 786 C C . LYS A 1 100 ? 14.140 1.075 -7.767 1.00 93.12 100 LYS A C 1
ATOM 788 O O . LYS A 1 100 ? 14.219 2.275 -7.531 1.00 93.12 100 LYS A O 1
ATOM 793 N N . MET A 1 101 ? 13.125 0.338 -7.326 1.00 97.56 101 MET A N 1
ATOM 794 C CA . MET A 1 101 ? 12.057 0.868 -6.476 1.00 97.56 101 MET A CA 1
ATOM 795 C C . MET A 1 101 ? 12.333 0.565 -5.000 1.00 97.56 101 MET A C 1
ATOM 797 O O . MET A 1 101 ? 12.796 -0.534 -4.694 1.00 97.56 101 MET A O 1
ATOM 801 N N . PRO A 1 102 ? 12.054 1.505 -4.076 1.00 96.88 102 PRO A N 1
ATOM 802 C CA . PRO A 1 102 ? 12.197 1.243 -2.650 1.00 96.88 102 PRO A CA 1
ATOM 803 C C . PRO A 1 102 ? 11.101 0.282 -2.184 1.00 96.88 102 PRO A C 1
ATOM 805 O O . PRO A 1 102 ? 9.922 0.531 -2.421 1.00 96.88 102 PRO A O 1
ATOM 808 N N . VAL A 1 103 ? 11.471 -0.797 -1.505 1.00 97.12 103 VAL A N 1
ATOM 809 C CA . VAL A 1 103 ? 10.566 -1.822 -0.974 1.00 97.12 103 VAL A CA 1
ATOM 810 C C . VAL A 1 103 ? 10.759 -1.892 0.534 1.00 97.12 103 VAL A C 1
ATOM 812 O O . VAL A 1 103 ? 11.871 -2.110 1.005 1.00 97.12 103 VAL A O 1
ATOM 815 N N . MET A 1 104 ? 9.687 -1.716 1.307 1.00 95.75 104 MET A N 1
ATOM 816 C CA . MET A 1 104 ? 9.729 -2.003 2.742 1.00 95.75 104 MET A CA 1
ATOM 817 C C . MET A 1 104 ? 9.883 -3.515 2.923 1.00 95.75 104 MET A C 1
ATOM 819 O O . MET A 1 104 ? 9.045 -4.249 2.399 1.00 95.75 104 MET A O 1
ATOM 823 N N . VAL A 1 105 ? 10.927 -3.965 3.628 1.00 93.00 105 VAL A N 1
ATOM 824 C CA . VAL A 1 105 ? 11.216 -5.399 3.860 1.00 93.00 105 VAL A CA 1
ATOM 825 C C . VAL A 1 105 ? 11.075 -5.807 5.328 1.00 93.00 105 VAL A C 1
ATOM 827 O O . VAL A 1 105 ? 11.114 -6.990 5.653 1.00 93.00 105 VAL A O 1
ATOM 830 N N . GLN A 1 106 ? 10.894 -4.838 6.225 1.00 88.94 106 GLN A N 1
ATOM 831 C CA . GLN A 1 106 ? 10.724 -5.083 7.650 1.00 88.94 106 GLN A CA 1
ATOM 832 C C . GLN A 1 106 ? 9.370 -5.734 7.956 1.00 88.94 106 GLN A C 1
ATOM 834 O O . GLN A 1 106 ? 8.337 -5.077 7.847 1.00 88.94 106 GLN A O 1
ATOM 839 N N . ASP A 1 107 ? 9.397 -7.002 8.374 1.00 88.06 107 ASP A N 1
ATOM 840 C CA . ASP A 1 107 ? 8.241 -7.737 8.903 1.00 88.06 107 ASP A CA 1
ATOM 841 C C . ASP A 1 107 ? 7.021 -7.684 7.957 1.00 88.06 107 ASP A C 1
ATOM 843 O O . ASP A 1 107 ? 5.880 -7.479 8.378 1.00 88.06 107 ASP A O 1
ATOM 847 N N . ILE A 1 108 ? 7.261 -7.818 6.648 1.00 93.06 108 ILE A N 1
ATOM 848 C CA . ILE A 1 108 ? 6.236 -7.868 5.591 1.00 93.06 108 ILE A CA 1
ATOM 849 C C . ILE A 1 108 ? 6.036 -9.301 5.091 1.00 93.06 108 ILE A C 1
ATOM 851 O O . ILE A 1 108 ? 6.905 -10.145 5.249 1.00 93.06 108 ILE A O 1
ATOM 855 N N . SER A 1 109 ? 4.898 -9.583 4.455 1.00 93.38 109 SER A N 1
ATOM 856 C CA . SER A 1 109 ? 4.601 -10.919 3.901 1.00 93.38 109 SER A CA 1
ATOM 857 C C . SER A 1 109 ? 5.155 -11.119 2.487 1.00 93.38 109 SER A C 1
ATOM 859 O O . SER A 1 109 ? 5.420 -12.238 2.059 1.00 93.38 109 SER A O 1
ATOM 861 N N . GLY A 1 110 ? 5.332 -10.034 1.736 1.00 95.00 110 GLY A N 1
ATOM 862 C CA . GLY A 1 110 ? 5.826 -10.066 0.363 1.00 95.00 110 GLY A CA 1
ATOM 863 C C . GLY A 1 110 ? 5.735 -8.701 -0.303 1.00 95.00 110 GLY A C 1
ATOM 864 O O . GLY A 1 110 ? 5.231 -7.743 0.288 1.00 95.00 110 GLY A O 1
ATOM 865 N N . TYR A 1 111 ? 6.229 -8.607 -1.532 1.00 98.00 111 TYR A N 1
ATOM 866 C CA . TYR A 1 111 ? 6.236 -7.372 -2.300 1.00 98.00 111 TYR A CA 1
ATOM 867 C C . TYR A 1 111 ? 5.940 -7.593 -3.783 1.00 98.00 111 TYR A C 1
ATOM 869 O O . TYR A 1 111 ? 6.127 -8.685 -4.317 1.00 98.00 111 TYR A O 1
ATOM 877 N N . LEU A 1 112 ? 5.529 -6.516 -4.450 1.00 98.50 112 LEU A N 1
ATOM 878 C CA . LEU A 1 112 ? 5.324 -6.419 -5.893 1.00 98.50 112 LEU A CA 1
ATOM 879 C C . LEU A 1 112 ? 6.061 -5.187 -6.424 1.00 98.50 112 LEU A C 1
ATOM 881 O O . LEU A 1 112 ? 6.023 -4.132 -5.791 1.00 98.50 112 LEU A O 1
ATOM 885 N N . ILE A 1 113 ? 6.656 -5.286 -7.610 1.00 98.62 113 ILE A N 1
ATOM 886 C CA . ILE A 1 113 ? 7.097 -4.144 -8.417 1.00 98.62 113 ILE A CA 1
ATOM 887 C C . ILE A 1 113 ? 6.138 -3.990 -9.587 1.00 98.62 113 ILE A C 1
ATOM 889 O O . ILE A 1 113 ? 5.806 -4.964 -10.265 1.00 98.62 113 ILE A O 1
ATOM 893 N N . CYS A 1 114 ? 5.679 -2.762 -9.797 1.00 98.69 114 CYS A N 1
ATOM 894 C CA . CYS A 1 114 ? 4.590 -2.451 -10.701 1.00 98.69 114 CYS A CA 1
ATOM 895 C C . CYS A 1 114 ? 4.962 -1.323 -11.670 1.00 98.69 114 CYS A C 1
ATOM 897 O O . CYS A 1 114 ? 5.541 -0.308 -11.277 1.00 98.69 114 CYS A O 1
ATOM 899 N N . GLU A 1 115 ? 4.560 -1.485 -12.928 1.00 98.75 115 GLU A N 1
ATOM 900 C CA . GLU A 1 115 ? 4.592 -0.452 -13.965 1.00 98.75 115 GLU A CA 1
ATOM 901 C C . GLU A 1 115 ? 3.178 0.056 -14.230 1.00 98.75 115 GLU A C 1
ATOM 903 O O . GLU A 1 115 ? 2.249 -0.726 -14.446 1.00 98.75 115 GLU A O 1
ATOM 908 N N . VAL A 1 116 ? 2.995 1.374 -14.212 1.00 98.75 116 VAL A N 1
ATOM 909 C CA . VAL A 1 116 ? 1.685 1.988 -14.422 1.00 98.75 116 VAL A CA 1
ATOM 910 C C . VAL A 1 116 ? 1.218 1.760 -15.859 1.00 98.75 116 VAL A C 1
ATOM 912 O O . VAL A 1 116 ? 1.914 2.078 -16.818 1.00 98.75 116 VAL A O 1
ATOM 915 N N . VAL A 1 117 ? -0.013 1.271 -15.998 1.00 98.56 117 VAL A N 1
ATOM 916 C CA . VAL A 1 117 ? -0.712 1.124 -17.280 1.00 98.56 117 VAL A CA 1
ATOM 917 C C . VAL A 1 117 ? -1.612 2.329 -17.534 1.00 98.56 117 VAL A C 1
ATOM 919 O O . VAL A 1 117 ? -1.603 2.898 -18.624 1.00 98.56 117 VAL A O 1
ATOM 922 N N . SER A 1 118 ? -2.402 2.735 -16.536 1.00 98.06 118 SER A N 1
ATOM 923 C CA . SER A 1 118 ? -3.326 3.863 -16.680 1.00 98.06 118 SER A CA 1
ATOM 924 C C . SER A 1 118 ? -3.787 4.424 -15.339 1.00 98.06 118 SER A C 1
ATOM 926 O O . SER A 1 118 ? -3.916 3.687 -14.363 1.00 98.06 118 SER A O 1
ATOM 928 N N . PHE A 1 119 ? -4.146 5.707 -15.340 1.00 98.19 119 PHE A N 1
ATOM 929 C CA . PHE A 1 119 ? -4.884 6.364 -14.263 1.00 98.19 119 PHE A CA 1
ATOM 930 C C . PHE A 1 119 ? -6.335 6.578 -14.695 1.00 98.19 119 PHE A C 1
ATOM 932 O O . PHE A 1 119 ? -6.583 7.150 -15.756 1.00 98.19 119 PHE A O 1
ATOM 939 N N . THR A 1 120 ? -7.284 6.172 -13.859 1.00 98.06 120 THR A N 1
ATOM 940 C CA . THR A 1 120 ? -8.710 6.469 -14.034 1.00 98.06 120 THR A CA 1
ATOM 941 C C . THR A 1 120 ? -9.173 7.408 -12.928 1.00 98.06 120 THR A C 1
ATOM 943 O O . THR A 1 120 ? -8.919 7.161 -11.750 1.00 98.06 120 THR A O 1
ATOM 946 N N . ASP A 1 121 ? -9.845 8.493 -13.308 1.00 97.38 121 ASP A N 1
ATOM 947 C CA . ASP A 1 121 ? -10.380 9.480 -12.372 1.00 97.38 121 ASP A CA 1
ATOM 948 C C . ASP A 1 121 ? -11.542 8.898 -11.551 1.00 97.38 121 ASP A C 1
ATOM 950 O O . ASP A 1 121 ? -12.491 8.353 -12.115 1.00 97.38 121 ASP A O 1
ATOM 954 N N . ALA A 1 122 ? -11.472 9.021 -10.225 1.00 94.50 122 ALA A N 1
ATOM 955 C CA . ALA A 1 122 ? -12.507 8.585 -9.292 1.00 94.50 122 ALA A CA 1
ATOM 956 C C . ALA A 1 122 ? -12.767 9.669 -8.229 1.00 94.50 122 ALA A C 1
ATOM 958 O O . ALA A 1 122 ? -12.605 9.450 -7.026 1.00 94.50 122 ALA A O 1
ATOM 959 N N . ALA A 1 123 ? -13.160 10.864 -8.683 1.00 94.94 123 ALA A N 1
ATOM 960 C CA . ALA A 1 123 ? -13.450 12.024 -7.838 1.00 94.94 123 ALA A CA 1
ATOM 961 C C . ALA A 1 123 ? -12.246 12.450 -6.975 1.00 94.94 123 ALA A C 1
ATOM 963 O O . ALA A 1 123 ? -11.323 13.075 -7.495 1.00 94.94 123 ALA A O 1
ATOM 964 N N . THR A 1 124 ? -12.223 12.139 -5.678 1.00 94.56 124 THR A N 1
ATOM 965 C CA . THR A 1 124 ? -11.097 12.478 -4.783 1.00 94.56 124 THR A CA 1
ATOM 966 C C . THR A 1 124 ? -9.891 11.554 -4.967 1.00 94.56 124 THR A C 1
ATOM 968 O O . THR A 1 124 ? -8.777 11.899 -4.577 1.00 94.56 124 THR A O 1
ATOM 971 N N . HIS A 1 125 ? -10.094 10.392 -5.588 1.00 97.44 125 HIS A N 1
ATOM 972 C CA . HIS A 1 125 ? -9.066 9.379 -5.793 1.00 97.44 125 HIS A CA 1
ATOM 973 C C . HIS A 1 125 ? -8.773 9.169 -7.278 1.00 97.44 125 HIS A C 1
ATOM 975 O O . HIS A 1 125 ? -9.558 9.540 -8.154 1.00 97.44 125 HIS A O 1
ATOM 981 N N . SER A 1 126 ? -7.636 8.542 -7.549 1.00 97.75 126 SER A N 1
ATOM 982 C CA . SER A 1 126 ? -7.334 7.926 -8.835 1.00 97.75 126 SER A CA 1
ATOM 983 C C . SER A 1 126 ? -7.237 6.415 -8.656 1.00 97.75 126 SER A C 1
ATOM 985 O O . SER A 1 126 ? -6.574 5.940 -7.731 1.00 97.75 126 SER A O 1
ATOM 987 N N . LEU A 1 127 ? -7.865 5.667 -9.562 1.00 98.56 127 LEU A N 1
ATOM 988 C CA . LEU A 1 127 ? -7.635 4.234 -9.712 1.00 98.56 127 LEU A CA 1
ATOM 989 C C . LEU A 1 127 ? -6.437 4.038 -10.640 1.00 98.56 127 LEU A C 1
ATOM 991 O O . LEU A 1 127 ? -6.474 4.431 -11.807 1.00 98.56 127 LEU A O 1
ATOM 995 N N . ILE A 1 128 ? -5.366 3.462 -10.112 1.00 98.69 128 ILE A N 1
ATOM 996 C CA . ILE A 1 128 ? -4.106 3.260 -10.822 1.00 98.69 128 ILE A CA 1
ATOM 997 C C . ILE A 1 128 ? -4.024 1.783 -11.190 1.00 98.69 128 ILE A C 1
ATOM 999 O O . ILE A 1 128 ? -3.810 0.933 -10.325 1.00 98.69 128 ILE A O 1
ATOM 1003 N N . LEU A 1 129 ? -4.217 1.487 -12.474 1.00 98.81 129 LEU A N 1
ATOM 1004 C CA . LEU A 1 129 ? -4.014 0.154 -13.032 1.00 98.81 129 LEU A CA 1
ATOM 1005 C C . LEU A 1 129 ? -2.527 -0.023 -13.325 1.00 98.81 129 LEU A C 1
ATOM 1007 O O . LEU A 1 129 ? -1.927 0.827 -13.988 1.00 98.81 129 LEU A O 1
ATOM 1011 N N . ALA A 1 130 ? -1.946 -1.125 -12.866 1.00 98.81 130 ALA A N 1
ATOM 1012 C CA . ALA A 1 130 ? -0.529 -1.395 -13.031 1.00 98.81 130 ALA A CA 1
ATOM 1013 C C . ALA A 1 130 ? -0.257 -2.865 -13.349 1.00 98.81 130 ALA A C 1
ATOM 1015 O O . ALA A 1 130 ? -0.949 -3.761 -12.864 1.00 98.81 130 ALA A O 1
ATOM 1016 N N . LYS A 1 131 ? 0.768 -3.100 -14.166 1.00 98.75 131 LYS A N 1
ATOM 1017 C CA . LYS A 1 131 ? 1.286 -4.424 -14.490 1.00 98.75 131 LYS A CA 1
ATOM 1018 C C . LYS A 1 131 ? 2.353 -4.809 -13.479 1.00 98.75 131 LYS A C 1
ATOM 1020 O O . LYS A 1 131 ? 3.285 -4.042 -13.259 1.00 98.75 131 LYS A O 1
ATOM 1025 N N . VAL A 1 132 ? 2.234 -5.999 -12.903 1.00 98.62 132 VAL A N 1
ATOM 1026 C CA . VAL A 1 132 ? 3.264 -6.560 -12.026 1.00 98.62 132 VAL A CA 1
ATOM 1027 C C . VAL A 1 132 ? 4.422 -7.049 -12.894 1.00 98.62 132 VAL A C 1
ATOM 1029 O O . VAL A 1 132 ? 4.224 -7.860 -13.799 1.00 98.62 132 VAL A O 1
ATOM 1032 N N . THR A 1 133 ? 5.622 -6.531 -12.647 1.00 98.12 133 THR A N 1
ATOM 1033 C CA . THR A 1 133 ? 6.845 -6.903 -13.377 1.00 98.12 133 THR A C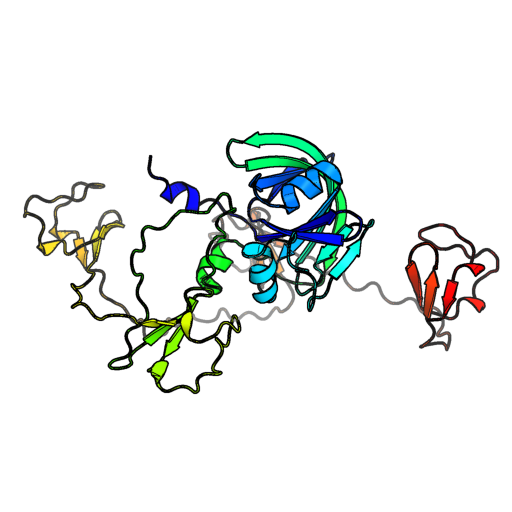A 1
ATOM 1034 C C . THR A 1 133 ? 7.767 -7.796 -12.562 1.00 98.12 133 THR A C 1
ATOM 1036 O O . THR A 1 133 ? 8.552 -8.537 -13.143 1.00 98.12 133 THR A O 1
ATOM 1039 N N . ASN A 1 134 ? 7.675 -7.727 -11.234 1.00 97.44 134 ASN A N 1
ATOM 1040 C CA . ASN A 1 134 ? 8.455 -8.539 -10.308 1.00 97.44 134 ASN A CA 1
ATOM 1041 C C . ASN A 1 134 ? 7.681 -8.707 -8.993 1.00 97.44 134 ASN A C 1
ATOM 1043 O O . ASN A 1 134 ? 6.843 -7.870 -8.649 1.00 97.44 134 ASN A O 1
ATOM 1047 N N . SER A 1 135 ? 7.947 -9.779 -8.261 1.00 96.19 135 SER A N 1
ATOM 1048 C CA . SER A 1 135 ? 7.344 -10.064 -6.964 1.00 96.19 135 SER A CA 1
ATOM 1049 C C . SER A 1 135 ? 8.234 -10.997 -6.157 1.00 96.19 135 SER A C 1
ATOM 1051 O O . SER A 1 135 ? 8.877 -11.875 -6.728 1.00 96.19 135 SER A O 1
ATOM 1053 N N . GLY A 1 136 ? 8.196 -10.880 -4.836 1.00 91.31 136 GLY A N 1
ATOM 1054 C CA . GLY A 1 136 ? 8.908 -11.793 -3.949 1.00 91.31 136 GLY A CA 1
ATOM 1055 C C . GLY A 1 136 ? 8.233 -11.922 -2.592 1.00 91.31 136 GLY A C 1
ATOM 1056 O O . GLY A 1 136 ? 7.437 -11.072 -2.190 1.00 91.31 136 GLY A O 1
ATOM 1057 N N . PHE A 1 137 ? 8.564 -12.993 -1.881 1.00 85.81 137 PHE A N 1
ATOM 1058 C CA . PHE A 1 137 ? 8.148 -13.205 -0.498 1.00 85.81 137 PHE A CA 1
ATOM 1059 C C . PHE A 1 137 ? 9.277 -12.825 0.449 1.00 85.81 137 PHE A C 1
ATOM 1061 O O . PHE A 1 137 ? 10.452 -13.007 0.132 1.00 85.81 137 PHE A O 1
ATOM 1068 N N . VAL A 1 138 ? 8.909 -12.324 1.625 1.00 73.88 138 VAL A N 1
ATOM 1069 C CA . VAL A 1 138 ? 9.858 -12.037 2.700 1.00 73.88 138 VAL A CA 1
ATOM 1070 C C . VAL A 1 138 ? 9.409 -12.845 3.911 1.00 73.88 138 VAL A C 1
ATOM 1072 O O . VAL A 1 138 ? 8.408 -12.536 4.541 1.00 73.88 138 VAL A O 1
ATOM 1075 N N . GLY A 1 139 ? 10.112 -13.940 4.198 1.00 67.75 139 GLY A N 1
ATOM 1076 C CA . GLY A 1 139 ? 9.804 -14.803 5.341 1.00 67.75 139 GLY A CA 1
ATOM 1077 C C . GLY A 1 139 ? 8.432 -15.495 5.284 1.00 67.75 139 GLY A C 1
ATOM 1078 O O . GLY A 1 139 ? 7.820 -15.651 4.230 1.00 67.75 139 GLY A O 1
ATOM 1079 N N . LYS A 1 140 ? 7.972 -15.961 6.453 1.00 77.62 140 LYS A N 1
ATOM 1080 C CA . LYS A 1 140 ? 6.668 -16.617 6.660 1.00 77.62 140 LYS A CA 1
ATOM 1081 C C . LYS A 1 140 ? 5.790 -15.764 7.580 1.00 77.62 140 LYS A C 1
ATOM 1083 O O . LYS A 1 140 ? 5.390 -16.221 8.647 1.00 77.62 140 LYS A O 1
ATOM 1088 N N . HIS A 1 141 ? 5.534 -14.519 7.186 1.00 86.69 141 HIS A N 1
ATOM 1089 C CA . HIS A 1 141 ? 4.658 -13.622 7.938 1.00 86.69 141 HIS A CA 1
ATOM 1090 C C . HIS A 1 141 ? 3.222 -13.684 7.419 1.00 86.69 141 HIS A C 1
ATOM 1092 O O . HIS A 1 141 ? 2.985 -13.818 6.217 1.00 86.69 141 HIS A O 1
ATOM 1098 N N . LYS A 1 142 ? 2.255 -13.588 8.334 1.00 90.88 142 LYS A N 1
ATOM 1099 C CA . LYS A 1 142 ? 0.831 -13.603 7.996 1.00 90.88 142 LYS A CA 1
ATOM 1100 C C . LYS A 1 142 ? 0.385 -12.207 7.537 1.00 90.88 142 LYS A C 1
ATOM 1102 O O . LYS A 1 142 ? 0.551 -11.265 8.313 1.00 90.88 142 LYS A O 1
ATOM 1107 N N . PRO A 1 143 ? -0.210 -12.047 6.338 1.00 92.94 143 PRO A N 1
ATOM 1108 C CA . PRO A 1 143 ? -0.675 -10.747 5.861 1.00 92.94 143 PRO A CA 1
ATOM 1109 C C . PRO A 1 143 ? -1.691 -10.099 6.802 1.00 92.94 143 PRO A C 1
ATOM 1111 O O . PRO A 1 143 ? -2.619 -10.756 7.275 1.00 92.94 143 PRO A O 1
ATOM 1114 N N . MET A 1 144 ? -1.546 -8.795 7.023 1.00 91.62 144 MET A N 1
ATOM 1115 C CA . MET A 1 144 ? -2.481 -8.014 7.821 1.00 91.62 144 MET A CA 1
ATOM 1116 C C . MET A 1 144 ? -3.747 -7.714 7.016 1.00 91.62 144 MET A C 1
ATOM 1118 O O . MET A 1 144 ? -3.687 -7.202 5.894 1.00 91.62 144 MET A O 1
ATOM 1122 N N . THR A 1 145 ? -4.905 -7.958 7.626 1.00 90.12 145 THR A N 1
ATOM 1123 C CA . THR A 1 145 ? -6.186 -7.457 7.116 1.00 90.12 145 THR A CA 1
ATOM 1124 C C . THR A 1 145 ? -6.518 -6.100 7.727 1.00 90.12 145 THR A C 1
ATOM 1126 O O . THR A 1 145 ? -6.121 -5.772 8.846 1.00 90.12 145 THR A O 1
ATOM 1129 N N . TYR A 1 146 ? -7.294 -5.298 7.009 1.00 80.75 146 TYR A N 1
ATOM 1130 C CA . TYR A 1 146 ? -7.773 -4.017 7.513 1.00 80.75 146 TYR A CA 1
ATOM 1131 C C . TYR A 1 146 ? -8.699 -4.181 8.728 1.00 80.75 146 TYR A C 1
ATOM 1133 O O . TYR A 1 146 ? -8.677 -3.361 9.642 1.00 80.75 146 TYR A O 1
ATOM 1141 N N . ASP A 1 147 ? -9.450 -5.283 8.784 1.00 78.56 147 ASP A N 1
ATOM 1142 C CA . ASP A 1 147 ? -10.260 -5.652 9.946 1.00 78.56 147 ASP A CA 1
ATOM 1143 C C . ASP A 1 147 ? -9.388 -5.942 11.181 1.00 78.56 147 ASP A C 1
ATOM 1145 O O . ASP A 1 147 ? -9.656 -5.430 12.268 1.00 78.56 147 ASP A O 1
ATOM 1149 N N . TYR A 1 148 ? -8.283 -6.678 11.008 1.00 76.00 148 TYR A N 1
ATOM 1150 C CA . TYR A 1 148 ? -7.298 -6.900 12.071 1.00 76.00 148 TYR A CA 1
ATOM 1151 C C . TYR A 1 148 ? -6.679 -5.582 12.559 1.00 76.00 148 TYR A C 1
ATOM 1153 O O . TYR A 1 148 ? -6.560 -5.356 13.765 1.00 76.00 148 TYR A O 1
ATOM 1161 N N . TYR A 1 149 ? -6.333 -4.678 11.637 1.00 73.88 149 TYR A N 1
ATOM 1162 C CA . TYR A 1 149 ? -5.792 -3.359 11.973 1.00 73.88 149 TYR A CA 1
ATOM 1163 C C . TYR A 1 149 ? -6.741 -2.541 12.870 1.00 73.88 149 TYR A C 1
ATOM 1165 O O . TYR A 1 149 ? -6.307 -1.935 13.852 1.00 73.88 149 TYR A O 1
ATOM 1173 N N . HIS A 1 150 ? -8.044 -2.565 12.584 1.00 65.19 150 HIS A N 1
ATOM 1174 C CA . HIS A 1 150 ? -9.046 -1.876 13.404 1.00 65.19 150 HIS A CA 1
ATOM 1175 C C . HIS A 1 150 ? -9.309 -2.578 14.737 1.00 65.19 150 HIS A C 1
ATOM 1177 O O . HIS A 1 150 ? -9.327 -1.930 15.780 1.00 65.19 150 HIS A O 1
ATOM 1183 N N . LYS A 1 151 ? -9.478 -3.903 14.735 1.00 66.62 151 LYS A N 1
ATOM 1184 C CA . LYS A 1 151 ? -9.889 -4.653 15.935 1.00 66.62 15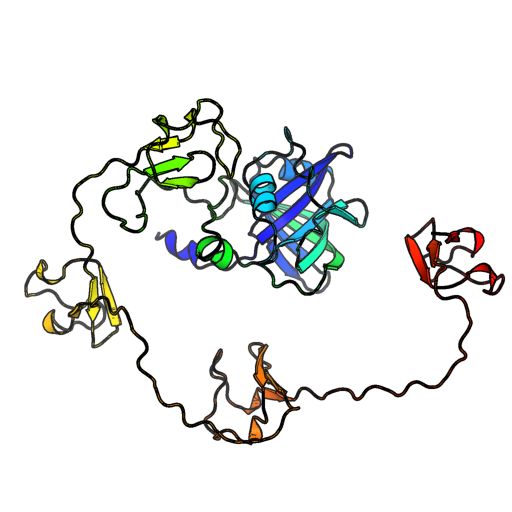1 LYS A CA 1
ATOM 1185 C C . LYS A 1 151 ? -8.759 -4.886 16.931 1.00 66.62 151 LYS A C 1
ATOM 1187 O O . LYS A 1 151 ? -8.988 -4.840 18.137 1.00 66.62 151 LYS A O 1
ATOM 1192 N N . VAL A 1 152 ? -7.551 -5.156 16.440 1.00 57.50 152 VAL A N 1
ATOM 1193 C CA . VAL A 1 152 ? -6.415 -5.582 17.273 1.00 57.50 152 VAL A CA 1
ATOM 1194 C C . VAL A 1 152 ? -5.430 -4.441 17.480 1.00 57.50 152 VAL A C 1
ATOM 1196 O O . VAL A 1 152 ? -5.046 -4.158 18.613 1.00 57.50 152 VAL A O 1
ATOM 1199 N N . ILE A 1 153 ? -5.066 -3.740 16.403 1.00 58.91 153 ILE A N 1
ATOM 1200 C CA . ILE A 1 153 ? -4.120 -2.615 16.472 1.00 58.91 153 ILE A CA 1
ATOM 1201 C C . ILE A 1 153 ? -4.827 -1.319 16.918 1.00 58.91 153 ILE A C 1
ATOM 1203 O O . ILE A 1 153 ? -4.157 -0.359 17.300 1.00 58.91 153 ILE A O 1
ATOM 1207 N N . LYS A 1 154 ? -6.173 -1.293 16.936 1.00 65.50 154 LYS A N 1
ATOM 1208 C CA . LYS A 1 154 ? -7.001 -0.109 17.253 1.00 65.50 154 LYS A CA 1
ATOM 1209 C C . LYS A 1 154 ? -6.604 1.117 16.426 1.00 65.50 154 LYS A C 1
ATOM 1211 O O . LYS A 1 154 ? -6.645 2.255 16.895 1.00 65.50 154 LYS A O 1
ATOM 1216 N N . GLY A 1 155 ? -6.143 0.875 15.203 1.00 58.75 155 GLY A N 1
ATOM 1217 C CA . GLY A 1 155 ? -5.649 1.917 14.323 1.00 58.75 155 GLY A CA 1
ATOM 1218 C C . GLY A 1 155 ? -6.785 2.669 13.638 1.00 58.75 155 GLY A C 1
ATOM 1219 O O . GLY A 1 155 ? -7.815 2.090 13.317 1.00 58.75 155 GLY A O 1
ATOM 1220 N N . LYS A 1 156 ? -6.598 3.968 13.385 1.00 61.81 156 LYS A N 1
ATOM 1221 C CA . LYS A 1 156 ? -7.577 4.787 12.655 1.00 61.81 156 LYS A CA 1
ATOM 1222 C C . LYS A 1 156 ? -7.234 4.857 11.171 1.00 61.81 156 LYS A C 1
ATOM 1224 O O . LYS A 1 156 ? -6.064 4.868 10.795 1.00 61.81 156 LYS A O 1
ATOM 1229 N N . ALA A 1 157 ? -8.252 4.942 10.318 1.00 61.38 157 ALA A N 1
ATOM 1230 C CA . ALA A 1 157 ? -8.049 5.208 8.898 1.00 61.38 157 ALA A CA 1
ATOM 1231 C C . ALA A 1 157 ? -7.384 6.589 8.714 1.00 61.38 157 ALA A C 1
ATOM 1233 O O . ALA A 1 157 ? -7.882 7.572 9.270 1.00 61.38 157 ALA A O 1
ATOM 1234 N N . PRO A 1 158 ? -6.297 6.710 7.934 1.00 61.06 158 PRO A N 1
ATOM 1235 C CA . PRO A 1 158 ? -5.771 8.017 7.557 1.00 61.06 158 PRO A CA 1
ATOM 1236 C C . PRO A 1 158 ? -6.805 8.847 6.794 1.00 61.06 158 PRO A C 1
ATOM 1238 O O . PRO A 1 158 ? -7.573 8.285 6.018 1.00 61.06 158 PRO A O 1
ATOM 1241 N N . LYS A 1 159 ? -6.758 10.182 6.920 1.00 67.81 159 LYS A N 1
ATOM 1242 C CA . LYS A 1 159 ? -7.684 11.109 6.226 1.00 67.81 159 LYS A CA 1
ATOM 1243 C C . LYS A 1 159 ? -7.758 10.897 4.710 1.00 67.81 159 LYS A C 1
ATOM 1245 O O . LYS A 1 159 ? -8.786 11.141 4.092 1.00 67.81 159 LYS A O 1
ATOM 1250 N N . ASN A 1 160 ? -6.663 10.422 4.123 1.00 65.44 160 ASN A N 1
ATOM 1251 C CA . ASN A 1 160 ? -6.532 10.225 2.684 1.00 65.44 160 ASN A CA 1
ATOM 1252 C C . ASN A 1 160 ? -6.813 8.775 2.242 1.00 65.44 160 ASN A C 1
ATOM 1254 O O . ASN A 1 160 ? -6.548 8.437 1.092 1.00 65.44 160 ASN A O 1
ATOM 1258 N N . ALA A 1 161 ? -7.305 7.905 3.130 1.00 63.22 161 ALA A N 1
ATOM 1259 C CA . ALA A 1 161 ? -7.742 6.561 2.760 1.00 63.22 161 ALA A CA 1
ATOM 1260 C C . ALA A 1 161 ? -9.165 6.595 2.159 1.00 63.22 161 ALA A C 1
ATOM 1262 O O . ALA A 1 161 ? -10.004 7.353 2.648 1.00 63.22 161 ALA A O 1
ATOM 1263 N N . PRO A 1 162 ? -9.497 5.733 1.176 1.00 47.69 162 PRO A N 1
ATOM 1264 C CA . PRO A 1 162 ? -10.861 5.630 0.637 1.00 47.69 162 PRO A CA 1
ATOM 1265 C C . PRO A 1 162 ? -11.907 5.252 1.691 1.00 47.69 162 PRO A C 1
ATOM 1267 O O . PRO A 1 162 ? -13.080 5.582 1.560 1.00 47.69 162 PRO A O 1
ATOM 1270 N N . THR A 1 163 ? -11.470 4.546 2.735 1.00 72.81 163 THR A N 1
ATOM 1271 C CA . THR A 1 163 ? -12.292 4.091 3.861 1.00 72.81 163 THR A CA 1
ATOM 1272 C C . THR A 1 163 ? -12.355 5.101 5.007 1.00 72.81 163 THR A C 1
ATOM 1274 O O . THR A 1 163 ? -12.890 4.778 6.065 1.00 72.81 163 THR A O 1
ATOM 1277 N N . TYR A 1 164 ? -11.790 6.302 4.841 1.00 71.19 164 TYR A N 1
ATOM 1278 C CA . TYR A 1 164 ? -11.890 7.349 5.849 1.00 71.19 164 TYR A CA 1
ATOM 1279 C C . TYR A 1 164 ? -13.335 7.825 5.992 1.00 71.19 164 TYR A C 1
ATOM 1281 O O . TYR A 1 164 ? -14.003 8.152 5.011 1.00 71.19 164 TYR A O 1
ATOM 1289 N N . VAL A 1 165 ? -13.792 7.902 7.235 1.00 65.25 165 VAL A N 1
ATOM 1290 C CA . VAL A 1 165 ? -15.044 8.551 7.605 1.00 65.25 165 VAL A CA 1
ATOM 1291 C C . VAL A 1 165 ? -14.673 9.655 8.586 1.00 65.25 165 VAL A C 1
ATOM 1293 O O . VAL A 1 165 ? -13.998 9.391 9.582 1.00 65.25 165 VAL A O 1
ATOM 1296 N N . GLU A 1 166 ? -15.069 10.896 8.293 1.00 50.22 166 GLU A N 1
ATOM 1297 C CA . GLU A 1 166 ? -15.016 11.971 9.285 1.00 50.22 166 GLU A CA 1
ATOM 1298 C C . GLU A 1 166 ? -15.990 11.612 10.408 1.00 50.22 166 GLU A C 1
ATOM 1300 O O . GLU A 1 166 ? -17.205 11.741 10.267 1.00 50.22 166 GLU A O 1
ATOM 1305 N N . GLU A 1 167 ? -15.463 11.094 11.512 1.00 42.84 167 GLU A N 1
ATOM 1306 C CA . GLU A 1 167 ? -16.244 10.923 12.728 1.00 42.84 167 GLU A CA 1
ATOM 1307 C C . GLU A 1 167 ? -16.542 12.315 13.304 1.00 42.84 167 GLU A C 1
ATOM 1309 O O . GLU A 1 167 ? -15.632 13.034 13.726 1.00 42.84 167 GLU A O 1
ATOM 1314 N N . GLU A 1 168 ? -17.824 12.694 13.376 1.00 32.22 168 GLU A N 1
ATOM 1315 C CA . GLU A 1 168 ? -18.267 13.557 14.472 1.00 32.22 168 GLU A CA 1
ATOM 1316 C C . GLU A 1 168 ? -17.804 12.862 15.750 1.00 32.22 168 GLU A C 1
ATOM 1318 O O . GLU A 1 168 ? -18.108 11.684 15.922 1.00 32.22 168 GLU A O 1
ATOM 1323 N N . VAL A 1 169 ? -17.021 13.542 16.591 1.00 30.41 169 VAL A N 1
ATOM 1324 C CA . VAL A 1 169 ? -16.422 12.968 17.804 1.00 30.41 169 VAL A CA 1
ATOM 1325 C C . VAL A 1 169 ? -17.529 12.422 18.715 1.00 30.41 169 VAL A C 1
ATOM 1327 O O . VAL A 1 169 ? -18.016 13.103 19.614 1.00 30.41 169 VAL A O 1
ATOM 1330 N N . LYS A 1 170 ? -17.941 11.177 18.487 1.00 31.88 170 LYS A N 1
ATOM 1331 C CA . LYS A 1 170 ? -18.675 10.364 19.439 1.00 31.88 170 LYS A CA 1
ATOM 1332 C C . LYS A 1 170 ? -17.608 9.710 20.294 1.00 31.88 170 LYS A C 1
ATOM 1334 O O . LYS A 1 170 ? -16.790 8.934 19.812 1.00 31.88 170 LYS A O 1
ATOM 1339 N N . LYS A 1 171 ? -17.566 10.152 21.549 1.00 30.55 171 LYS A N 1
ATOM 1340 C CA . LYS A 1 171 ? -16.697 9.638 22.604 1.00 30.55 171 LYS A CA 1
ATOM 1341 C C . LYS A 1 171 ? -16.970 8.136 22.759 1.00 30.55 171 LYS A C 1
ATOM 1343 O O . LYS A 1 171 ? -17.925 7.770 23.432 1.00 30.55 171 LYS A O 1
ATOM 1348 N N . GLU A 1 172 ? -16.185 7.284 22.110 1.00 31.89 172 GLU A N 1
ATOM 1349 C CA . GLU A 1 172 ? -16.196 5.850 22.402 1.00 31.89 172 GLU A CA 1
ATOM 1350 C C . GLU A 1 172 ? -15.375 5.548 23.660 1.00 31.89 172 GLU A C 1
ATOM 1352 O O . GLU A 1 172 ? -14.371 6.194 23.971 1.00 31.89 172 GLU A O 1
ATOM 1357 N N . GLU A 1 173 ? -15.897 4.587 24.412 1.00 34.12 173 GLU A N 1
ATOM 1358 C CA . GLU A 1 173 ? -15.665 4.323 25.824 1.00 34.12 173 GLU A CA 1
ATOM 1359 C C . GLU A 1 173 ? -14.318 3.620 26.076 1.00 34.12 173 GLU A C 1
ATOM 1361 O O . GLU A 1 173 ? -13.990 2.602 25.463 1.00 34.12 173 GLU A O 1
ATOM 1366 N N . ALA A 1 174 ? -13.537 4.132 27.032 1.00 32.47 174 ALA A N 1
ATOM 1367 C CA . ALA A 1 174 ? -12.438 3.385 27.641 1.00 32.47 174 ALA A CA 1
ATOM 1368 C C . ALA A 1 174 ? -12.980 2.478 28.770 1.00 32.47 174 ALA A C 1
ATOM 1370 O O . ALA A 1 174 ? -13.989 2.823 29.393 1.00 32.47 174 ALA A O 1
ATOM 1371 N N . PRO A 1 175 ? -12.325 1.343 29.087 1.00 35.44 175 PRO A N 1
ATOM 1372 C CA . PRO A 1 175 ? -12.765 0.460 30.163 1.00 35.44 175 PRO A CA 1
ATOM 1373 C C . PRO A 1 175 ? -12.775 1.203 31.504 1.00 35.44 175 PRO A C 1
ATOM 1375 O O . PRO A 1 175 ? -11.798 1.858 31.871 1.00 35.44 175 PRO A O 1
ATOM 1378 N N . LYS A 1 176 ? -13.880 1.076 32.244 1.00 32.84 176 LYS A N 1
ATOM 1379 C CA . LYS A 1 176 ? -14.057 1.642 33.584 1.00 32.84 176 LYS A CA 1
ATOM 1380 C C . LYS A 1 176 ? -13.020 1.054 34.550 1.00 32.84 176 LYS A C 1
ATOM 1382 O O . LYS A 1 176 ? -13.105 -0.115 34.917 1.00 32.84 176 LYS A O 1
ATOM 1387 N N . ALA A 1 177 ? -12.086 1.882 35.010 1.00 34.31 177 ALA A N 1
ATOM 1388 C CA . ALA A 1 177 ? -11.364 1.674 36.260 1.00 34.31 177 ALA A CA 1
ATOM 1389 C C . ALA A 1 177 ? -11.610 2.899 37.148 1.00 34.31 177 ALA A C 1
ATOM 1391 O O . ALA A 1 177 ? -11.272 4.026 36.788 1.00 34.31 177 ALA A O 1
ATOM 1392 N N . GLU A 1 178 ? -12.270 2.673 38.280 1.00 36.09 178 GLU A N 1
ATOM 1393 C CA . GLU A 1 178 ? -12.756 3.702 39.197 1.00 36.09 178 GLU A CA 1
ATOM 1394 C C . GLU A 1 178 ? -11.638 4.667 39.645 1.00 36.09 178 GLU A C 1
ATOM 1396 O O . GLU A 1 178 ? -10.596 4.256 40.157 1.00 36.09 178 GLU A O 1
ATOM 1401 N N . GLY A 1 179 ? -11.875 5.974 39.483 1.00 45.75 179 GLY A N 1
ATOM 1402 C CA . GLY A 1 179 ? -11.153 7.032 40.198 1.00 45.75 179 GLY A CA 1
ATOM 1403 C C . GLY A 1 179 ? -9.823 7.523 39.613 1.00 45.75 179 GLY A C 1
ATOM 1404 O O . GLY A 1 179 ? -9.135 8.296 40.284 1.00 45.75 179 GLY A O 1
ATOM 1405 N N . LYS A 1 180 ? -9.436 7.139 38.390 1.00 50.34 180 LYS A N 1
ATOM 1406 C CA . LYS A 1 180 ? -8.249 7.711 37.728 1.00 50.34 180 LYS A CA 1
ATOM 1407 C C . LYS A 1 180 ? -8.638 8.731 36.659 1.00 50.34 180 LYS A C 1
ATOM 1409 O O . LYS A 1 180 ? -9.229 8.382 35.643 1.00 50.34 180 LYS A O 1
ATOM 1414 N N . VAL A 1 181 ? -8.211 9.981 36.857 1.00 62.59 181 VAL A N 1
ATOM 1415 C CA . VAL A 1 181 ? -8.153 10.980 35.779 1.00 62.59 181 VAL A CA 1
ATOM 1416 C C . VAL A 1 181 ? -7.323 10.383 34.645 1.00 62.59 181 VAL A C 1
ATOM 1418 O O . VAL A 1 181 ? -6.222 9.895 34.894 1.00 62.59 181 VAL A O 1
ATOM 1421 N N . SER A 1 182 ? -7.847 10.396 33.426 1.00 72.62 182 SER A N 1
ATOM 1422 C CA . SER A 1 182 ? -7.132 9.938 32.239 1.00 72.62 182 SER A CA 1
ATOM 1423 C C . SER A 1 182 ? -7.052 11.053 31.203 1.00 72.62 182 SER A C 1
ATOM 1425 O O . SER A 1 182 ? -7.916 11.934 31.127 1.00 72.62 182 SER A O 1
ATOM 1427 N N . TYR A 1 183 ? -5.967 11.034 30.437 1.00 83.12 183 TYR A N 1
ATOM 1428 C CA . TYR A 1 183 ? -5.729 11.932 29.313 1.00 83.12 183 TYR A CA 1
ATOM 1429 C C . TYR A 1 183 ? -5.447 11.089 28.077 1.00 83.12 183 TYR A C 1
ATOM 1431 O O . TYR A 1 183 ? -4.871 10.009 28.194 1.00 83.12 183 TYR A O 1
ATOM 1439 N N . TYR A 1 184 ? -5.780 11.583 26.892 1.00 76.38 184 TYR A N 1
ATOM 1440 C CA . TYR A 1 184 ? -5.345 10.957 25.645 1.00 76.38 184 TYR A CA 1
ATOM 1441 C C . TYR A 1 184 ? -4.521 11.933 24.811 1.00 76.38 184 TYR A C 1
ATOM 1443 O O . TYR A 1 184 ? -4.769 13.137 24.827 1.00 76.38 184 TYR A O 1
ATOM 1451 N N . CYS A 1 185 ? -3.538 11.415 24.079 1.00 77.00 185 CYS A N 1
ATOM 1452 C CA . CYS A 1 185 ? -2.778 12.207 23.123 1.00 77.00 185 CYS A CA 1
ATOM 1453 C C . CYS A 1 185 ? -3.604 12.440 21.847 1.00 77.00 185 CYS A C 1
ATOM 1455 O O . CYS A 1 185 ? -3.984 11.476 21.184 1.00 77.00 185 CYS A O 1
ATOM 1457 N N . ASP A 1 186 ? -3.852 13.690 21.466 1.00 66.25 186 ASP A N 1
ATOM 1458 C CA . ASP A 1 186 ? -4.628 14.052 20.270 1.00 66.25 186 ASP A CA 1
ATOM 1459 C C . ASP A 1 186 ? -3.907 13.740 18.944 1.00 66.25 186 ASP A C 1
ATOM 1461 O O . ASP A 1 186 ? -4.545 13.644 17.896 1.00 66.25 186 ASP A O 1
ATOM 1465 N N . VAL A 1 187 ? -2.592 13.509 18.994 1.00 54.91 187 VAL A N 1
ATOM 1466 C CA . VAL A 1 187 ? -1.767 13.131 17.837 1.00 54.91 187 VAL A CA 1
ATOM 1467 C C . VAL A 1 187 ? -1.781 11.625 17.576 1.00 54.91 187 VAL A C 1
ATOM 1469 O O . VAL A 1 187 ? -1.800 11.208 16.419 1.00 54.91 187 VAL A O 1
ATOM 1472 N N . CYS A 1 188 ? -1.743 10.787 18.618 1.00 49.34 188 CYS A N 1
ATOM 1473 C CA . CYS A 1 188 ? -1.549 9.337 18.454 1.00 49.34 188 CYS A CA 1
ATOM 1474 C C . CYS A 1 188 ? -2.525 8.441 19.220 1.00 49.34 188 CYS A C 1
ATOM 1476 O O . CYS A 1 188 ? -2.455 7.223 19.079 1.00 49.34 188 CYS A O 1
ATOM 1478 N N . GLY A 1 189 ? -3.404 9.009 20.043 1.00 52.19 189 GLY A N 1
ATOM 1479 C CA . GLY A 1 189 ? -4.379 8.260 20.833 1.00 52.19 189 GLY A CA 1
ATOM 1480 C C . GLY A 1 189 ? -3.808 7.540 22.057 1.00 52.19 189 GLY A C 1
ATOM 1481 O O . GLY A 1 189 ? -4.545 6.796 22.697 1.00 52.19 189 GLY A O 1
ATOM 1482 N N . TYR A 1 190 ? -2.530 7.742 22.413 1.00 67.88 190 TYR A N 1
ATOM 1483 C CA . TYR A 1 190 ? -1.963 7.176 23.643 1.00 67.88 190 TYR A CA 1
ATOM 1484 C C . TYR A 1 190 ? -2.772 7.632 24.859 1.00 67.88 190 TYR A C 1
ATOM 1486 O O . TYR A 1 190 ? -2.881 8.835 25.099 1.00 67.88 190 TYR A O 1
ATOM 1494 N N . VAL A 1 191 ? -3.298 6.679 25.628 1.00 69.12 191 VAL A N 1
ATOM 1495 C CA . VAL A 1 191 ? -4.034 6.951 26.863 1.00 69.12 191 VAL A CA 1
ATOM 1496 C C . VAL A 1 191 ? -3.055 6.941 28.029 1.00 69.12 191 VAL A C 1
ATOM 1498 O O . VAL A 1 191 ? -2.409 5.935 28.315 1.00 69.12 191 VAL A O 1
ATOM 1501 N N . TYR A 1 192 ? -2.947 8.079 28.701 1.00 75.12 192 TYR A N 1
ATOM 1502 C CA . TYR A 1 192 ? -2.225 8.229 29.949 1.00 75.12 192 TYR A CA 1
ATOM 1503 C C . TYR A 1 192 ? -3.194 8.054 31.119 1.00 75.12 192 TYR A C 1
ATOM 1505 O O . TYR A 1 192 ? -4.111 8.857 31.309 1.00 75.12 192 TYR A O 1
ATOM 1513 N N . GLU A 1 193 ? -2.987 7.004 31.911 1.00 78.62 193 GLU A N 1
ATOM 1514 C CA . GLU A 1 193 ? -3.708 6.798 33.165 1.00 78.62 193 GLU A CA 1
ATOM 1515 C C . GLU A 1 193 ? -3.040 7.586 34.297 1.00 78.62 193 GLU A C 1
ATOM 1517 O O . GLU A 1 193 ? -2.023 7.168 34.851 1.00 78.62 193 GLU A O 1
ATOM 1522 N N . GLY A 1 194 ? -3.628 8.714 34.677 1.00 77.69 194 GLY A N 1
ATOM 1523 C CA . GLY A 1 194 ? -3.122 9.580 35.733 1.00 77.69 194 GLY A CA 1
ATOM 1524 C C . GLY A 1 194 ? -3.269 11.056 35.387 1.00 77.69 194 GLY A C 1
ATOM 1525 O O . GLY A 1 194 ? -3.743 11.440 34.322 1.00 77.69 194 GLY A O 1
ATOM 1526 N N . ASP A 1 195 ? -2.829 11.916 36.301 1.00 80.38 195 ASP A N 1
ATOM 1527 C CA . ASP A 1 195 ? -2.849 13.357 36.079 1.00 80.38 195 ASP A CA 1
ATOM 1528 C C . ASP A 1 195 ? -1.570 13.819 35.374 1.00 80.38 195 ASP A C 1
ATOM 1530 O O . ASP A 1 195 ? -0.540 13.993 36.025 1.00 80.38 195 ASP A O 1
ATOM 1534 N N . ILE A 1 196 ? -1.616 14.009 34.049 1.00 80.44 196 ILE A N 1
ATOM 1535 C CA . ILE A 1 196 ? -0.424 14.391 33.269 1.00 80.44 196 ILE A CA 1
ATOM 1536 C C . ILE A 1 196 ? 0.146 15.760 33.671 1.00 80.44 196 ILE A C 1
ATOM 1538 O O . ILE A 1 196 ? 1.326 16.045 33.448 1.00 80.44 196 ILE A O 1
ATOM 1542 N N . THR A 1 197 ? -0.652 16.601 34.337 1.00 78.75 197 THR A N 1
ATOM 1543 C CA . THR A 1 197 ? -0.169 17.875 34.891 1.00 78.75 197 THR A CA 1
ATOM 1544 C C . THR A 1 197 ? 0.894 17.681 35.978 1.00 78.75 197 THR A C 1
ATOM 1546 O O . THR A 1 197 ? 1.646 18.610 36.256 1.00 78.75 197 THR A O 1
ATOM 1549 N N . LYS A 1 198 ? 1.002 16.475 36.560 1.00 83.06 198 LYS A N 1
ATOM 1550 C CA . LYS A 1 198 ? 1.999 16.125 37.586 1.00 83.06 198 LYS A CA 1
ATOM 1551 C C . LYS A 1 198 ? 3.315 15.585 37.036 1.00 83.06 198 LYS A C 1
ATOM 1553 O O . LYS A 1 198 ? 4.277 15.487 37.794 1.00 83.06 198 LYS A O 1
ATOM 1558 N N . GLU A 1 199 ? 3.368 15.227 35.758 1.00 84.62 199 GLU A N 1
ATOM 1559 C CA . GLU A 1 199 ? 4.617 14.800 35.126 1.00 84.62 199 GLU A CA 1
ATOM 1560 C C . GLU A 1 199 ? 5.604 15.987 35.012 1.00 84.62 199 GLU A C 1
ATOM 1562 O O . GLU A 1 199 ? 5.195 17.140 35.163 1.00 84.62 199 GLU A O 1
ATOM 1567 N N . PRO A 1 200 ? 6.889 15.787 34.689 1.00 83.88 200 PRO A N 1
ATOM 1568 C CA . PRO A 1 200 ? 7.836 16.880 34.406 1.00 83.88 200 PRO A CA 1
ATOM 1569 C C . PRO A 1 200 ? 7.571 17.542 33.043 1.00 83.88 200 PRO A C 1
ATOM 1571 O O . PRO A 1 200 ? 7.096 16.864 32.146 1.00 83.88 200 PRO A O 1
ATOM 1574 N N . ASP A 1 201 ? 7.844 18.838 32.845 1.00 82.12 201 ASP A N 1
ATOM 1575 C CA . ASP A 1 201 ? 7.504 19.571 31.597 1.00 82.12 201 ASP A CA 1
ATOM 1576 C C . ASP A 1 201 ? 8.129 18.998 30.312 1.00 82.12 201 ASP A C 1
ATOM 1578 O O . ASP A 1 201 ? 7.625 19.238 29.217 1.00 82.12 201 ASP A O 1
ATOM 1582 N N . ASP A 1 202 ? 9.198 18.213 30.439 1.00 85.75 202 ASP A N 1
ATOM 1583 C CA . ASP A 1 202 ? 9.856 17.512 29.337 1.00 85.75 202 ASP A CA 1
ATOM 1584 C C . ASP A 1 202 ? 9.226 16.150 29.004 1.00 85.75 202 ASP A C 1
ATOM 1586 O O . ASP A 1 202 ? 9.711 15.461 28.102 1.00 85.75 202 ASP A O 1
ATOM 1590 N N . TYR A 1 203 ? 8.153 15.760 29.700 1.00 86.19 203 TYR A N 1
ATOM 1591 C CA . TYR A 1 203 ? 7.428 14.532 29.412 1.00 86.19 203 TYR A CA 1
ATOM 1592 C C . TYR A 1 203 ? 6.930 14.559 27.973 1.00 86.19 203 TYR A C 1
ATOM 1594 O O . TYR A 1 203 ? 6.214 15.463 27.529 1.00 86.19 203 TYR A O 1
ATOM 1602 N N . LYS A 1 204 ? 7.293 13.506 27.258 1.00 85.56 204 LYS A N 1
ATOM 1603 C CA . LYS A 1 204 ? 6.895 13.280 25.883 1.00 85.56 204 LYS A CA 1
ATOM 1604 C C . LYS A 1 204 ? 6.000 12.066 25.836 1.00 85.56 204 LYS A C 1
ATOM 1606 O O . LYS A 1 204 ? 6.260 11.074 26.515 1.00 85.56 204 LYS A O 1
ATOM 1611 N N . CYS A 1 205 ? 4.977 12.132 24.994 1.00 79.38 205 CYS A N 1
ATOM 1612 C CA . CYS A 1 205 ? 4.141 10.984 24.702 1.00 79.38 205 CYS A CA 1
ATOM 1613 C C . CYS A 1 205 ? 5.031 9.766 24.372 1.00 79.38 205 CYS A C 1
ATOM 1615 O O . CYS A 1 205 ? 5.843 9.857 23.445 1.00 79.38 205 CYS A O 1
ATOM 1617 N N . PRO A 1 206 ? 4.874 8.622 25.064 1.00 71.88 206 PRO A N 1
ATOM 1618 C CA . PRO A 1 206 ? 5.679 7.427 24.809 1.00 71.88 206 PRO A CA 1
ATOM 1619 C C . PRO A 1 206 ? 5.536 6.883 23.383 1.00 71.88 206 PRO A C 1
ATOM 1621 O O . PRO A 1 206 ? 6.425 6.181 22.912 1.00 71.88 206 PRO A O 1
ATOM 1624 N N . LEU A 1 207 ? 4.430 7.209 22.697 1.00 56.78 207 LEU A N 1
ATOM 1625 C CA . LEU A 1 207 ? 4.144 6.723 21.345 1.00 56.78 207 LEU A CA 1
ATOM 1626 C C . LEU A 1 207 ? 4.517 7.696 20.220 1.00 56.78 207 LEU A C 1
ATOM 1628 O O . LEU A 1 207 ? 4.886 7.240 19.142 1.00 56.78 207 LEU A O 1
ATOM 1632 N N . CYS A 1 208 ? 4.370 9.012 20.416 1.00 59.97 208 CYS A N 1
ATOM 1633 C CA . CYS A 1 208 ? 4.601 9.998 19.345 1.00 59.97 208 CYS A CA 1
ATOM 1634 C C . CYS A 1 208 ? 5.654 11.056 19.666 1.00 59.97 208 CYS A C 1
ATOM 1636 O O . CYS A 1 208 ? 5.939 11.905 18.828 1.00 59.97 208 CYS A O 1
ATOM 1638 N N . HIS A 1 209 ? 6.223 11.019 20.868 1.00 75.94 209 HIS A N 1
ATOM 1639 C CA . HIS A 1 209 ? 7.244 11.944 21.353 1.00 75.94 209 HIS A CA 1
ATOM 1640 C C . HIS A 1 209 ? 6.854 13.430 21.357 1.00 75.94 209 HIS A C 1
ATOM 1642 O O . HIS A 1 209 ? 7.697 14.277 21.662 1.00 75.94 209 HIS A O 1
ATOM 1648 N N . MET A 1 210 ? 5.590 13.743 21.066 1.00 73.12 210 MET A N 1
ATOM 1649 C CA . MET A 1 210 ? 5.036 15.078 21.223 1.00 73.12 210 MET A CA 1
ATOM 1650 C C . MET A 1 210 ? 4.971 15.434 22.699 1.00 73.12 210 MET A C 1
ATOM 1652 O O . MET A 1 210 ? 4.797 14.566 23.562 1.00 73.12 210 MET A O 1
ATOM 1656 N N . ASP A 1 211 ? 5.156 16.714 22.980 1.00 85.81 211 ASP A N 1
ATOM 1657 C CA . ASP A 1 211 ? 5.114 17.233 24.334 1.00 85.81 211 ASP A CA 1
ATOM 1658 C C . ASP A 1 211 ? 3.697 17.167 24.926 1.00 85.81 211 ASP A C 1
ATOM 1660 O O . ASP A 1 211 ? 2.704 16.861 24.258 1.00 85.81 211 ASP A O 1
ATOM 1664 N N . LYS A 1 212 ? 3.611 17.459 26.221 1.00 86.12 212 LYS A N 1
ATOM 1665 C CA . LYS A 1 212 ? 2.371 17.397 26.995 1.00 86.12 212 LYS A CA 1
ATOM 1666 C C . LYS A 1 212 ? 1.215 18.240 26.476 1.00 86.12 212 LYS A C 1
ATOM 1668 O O . LYS A 1 212 ? 0.084 17.951 26.857 1.00 86.12 212 LYS A O 1
ATOM 1673 N N . SER A 1 213 ? 1.461 19.271 25.665 1.00 85.19 213 SER A N 1
ATOM 1674 C CA . SER A 1 213 ? 0.381 20.122 25.146 1.00 85.19 213 SER A CA 1
ATOM 1675 C C . SER A 1 213 ? -0.635 19.343 24.307 1.00 85.19 213 SER A C 1
ATOM 1677 O O . SER A 1 213 ? -1.781 19.765 24.178 1.00 85.19 213 SER A O 1
ATOM 1679 N N . HIS A 1 214 ? -0.234 18.170 23.821 1.00 79.88 214 HIS A N 1
ATOM 1680 C CA . HIS A 1 214 ? -1.051 17.266 23.028 1.00 79.88 214 HIS A CA 1
ATOM 1681 C C . HIS A 1 214 ? -1.911 16.297 23.851 1.00 79.88 214 HIS A C 1
ATOM 1683 O O . HIS A 1 214 ? -2.550 15.423 23.276 1.00 79.88 214 HIS A O 1
ATOM 1689 N N . PHE A 1 215 ? -1.941 16.400 25.185 1.00 82.31 215 PHE A N 1
ATOM 1690 C CA . PHE A 1 215 ? -2.766 15.538 26.035 1.00 82.31 215 PHE A CA 1
ATOM 1691 C C . PHE A 1 215 ? -4.048 16.226 26.500 1.00 82.31 215 PHE A C 1
ATOM 1693 O O . PHE A 1 215 ? -4.019 17.211 27.237 1.00 82.31 215 PHE A O 1
ATOM 1700 N N . VAL A 1 216 ? -5.189 15.654 26.121 1.00 79.88 216 VAL A N 1
ATOM 1701 C CA . VAL A 1 216 ? -6.527 16.186 26.397 1.00 79.88 216 VAL A CA 1
ATOM 1702 C C . VAL A 1 216 ? -7.182 15.398 27.529 1.00 79.88 216 VAL A C 1
ATOM 1704 O O . VAL A 1 216 ? -7.185 14.166 27.513 1.00 79.88 216 VAL A O 1
ATOM 1707 N N . LYS A 1 217 ? -7.720 16.111 28.528 1.00 82.12 217 LYS A N 1
ATOM 1708 C CA . LYS A 1 217 ? -8.379 15.526 29.704 1.00 82.12 217 LYS A CA 1
ATOM 1709 C C . LYS A 1 217 ? -9.733 14.924 29.328 1.00 82.12 217 LYS A C 1
ATOM 1711 O O . LYS A 1 217 ? -10.515 15.554 28.620 1.00 82.12 217 LYS A O 1
ATOM 1716 N N . VAL A 1 218 ? -10.036 13.748 29.868 1.00 74.62 218 VAL A N 1
ATOM 1717 C CA . VAL A 1 218 ? -11.368 13.143 29.766 1.00 74.62 218 VAL A CA 1
ATOM 1718 C C . VAL A 1 218 ? -12.264 13.710 30.881 1.00 74.62 218 VAL A C 1
ATOM 1720 O O . VAL A 1 218 ? -11.947 13.568 32.062 1.00 74.62 218 VAL A O 1
ATOM 1723 N N . GLU A 1 219 ? -13.351 14.404 30.521 1.00 53.94 219 GLU A N 1
ATOM 1724 C CA . GLU A 1 219 ? -14.361 14.919 31.467 1.00 53.94 219 GLU A CA 1
ATOM 1725 C C . GLU A 1 219 ? -15.489 13.894 31.681 1.00 53.94 219 GLU A C 1
ATOM 1727 O O . GLU A 1 219 ? -16.008 13.329 30.716 1.00 53.94 219 GLU A O 1
ATOM 1732 N N . GLU A 1 220 ? -15.852 13.657 32.946 1.00 37.75 220 GLU A N 1
ATOM 1733 C CA . GLU A 1 220 ? -16.896 12.718 33.376 1.00 37.75 220 GLU A CA 1
ATOM 1734 C C . GLU A 1 220 ? -18.289 13.366 33.263 1.00 37.75 220 GLU A C 1
ATOM 1736 O O . GLU A 1 220 ? -18.571 14.351 33.944 1.00 37.75 220 GLU A O 1
ATOM 1741 N N . GLU A 1 221 ? -19.184 12.799 32.451 1.00 35.22 221 GLU A N 1
ATOM 1742 C CA . GLU A 1 221 ? -20.632 13.036 32.551 1.00 35.22 221 GLU A CA 1
ATOM 1743 C C . GLU A 1 221 ? -21.329 11.742 33.013 1.00 35.22 221 GLU A C 1
ATOM 1745 O O . GLU A 1 221 ? -20.845 10.646 32.710 1.00 35.22 221 GLU A O 1
ATOM 1750 N N . PRO A 1 222 ? -22.432 11.829 33.783 1.00 31.03 222 PRO A N 1
ATOM 1751 C CA . PRO A 1 222 ? -23.118 10.654 34.315 1.00 31.03 222 PRO A CA 1
ATOM 1752 C C . PRO A 1 222 ? -23.715 9.791 33.189 1.00 31.03 222 PRO A C 1
ATOM 1754 O O . PRO A 1 222 ? -24.380 10.293 32.288 1.00 31.03 222 PRO A O 1
ATOM 1757 N N . VAL A 1 223 ? -23.466 8.482 33.265 1.00 36.34 223 VAL A N 1
ATOM 1758 C CA . VAL A 1 223 ? -23.761 7.471 32.234 1.00 36.34 223 VAL A CA 1
ATOM 1759 C C . VAL A 1 223 ? -25.199 6.942 32.366 1.00 36.34 223 VAL A C 1
ATOM 1761 O O . VAL A 1 223 ? -25.573 6.479 33.443 1.00 36.34 223 VAL A O 1
ATOM 1764 N N . GLU A 1 224 ? -25.978 6.948 31.277 1.00 37.59 224 GLU A N 1
ATOM 1765 C CA . GLU A 1 224 ? -27.190 6.120 31.130 1.00 37.59 224 GLU A CA 1
ATOM 1766 C C . GLU A 1 224 ? -26.804 4.724 30.597 1.00 37.59 224 GLU A C 1
ATOM 1768 O O . GLU A 1 224 ? -25.965 4.598 29.708 1.00 37.59 224 GLU A O 1
ATOM 1773 N N . GLU A 1 225 ? -27.371 3.664 31.178 1.00 40.28 225 GLU A N 1
ATOM 1774 C CA . GLU A 1 225 ? -27.006 2.263 30.913 1.00 40.28 225 GLU A CA 1
ATOM 1775 C C . GLU A 1 225 ? -27.389 1.797 29.492 1.00 40.28 225 GLU A C 1
ATOM 1777 O O . GLU A 1 225 ? -28.562 1.818 29.113 1.00 40.28 225 GLU A O 1
ATOM 1782 N N . ASN A 1 226 ? -26.409 1.301 28.725 1.00 52.22 226 ASN A N 1
ATOM 1783 C CA . ASN A 1 226 ? -26.628 0.616 27.447 1.00 52.22 226 ASN A CA 1
ATOM 1784 C C . ASN A 1 226 ? -27.228 -0.778 27.693 1.00 52.22 226 ASN A C 1
ATOM 1786 O O . ASN A 1 226 ? -26.5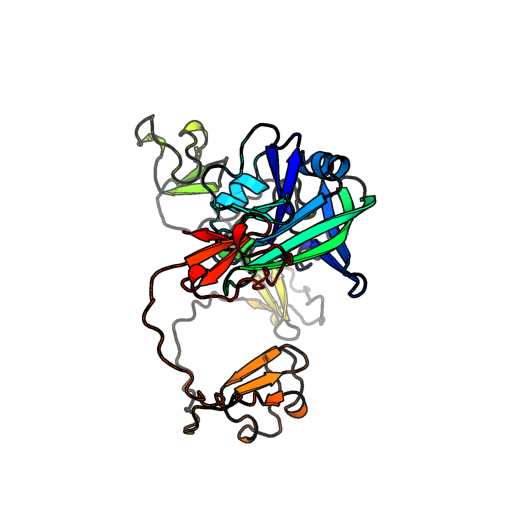31 -1.701 28.110 1.00 52.22 226 ASN A O 1
ATOM 1790 N N . VAL A 1 227 ? -28.522 -0.938 27.421 1.00 72.06 227 VAL A N 1
ATOM 1791 C CA . VAL A 1 227 ? -29.221 -2.231 27.457 1.00 72.06 227 VAL A CA 1
ATOM 1792 C C . VAL A 1 227 ? -29.605 -2.634 26.034 1.00 72.06 227 VAL A C 1
ATOM 1794 O O . VAL A 1 227 ? -30.090 -1.795 25.282 1.00 72.06 227 VAL A O 1
ATOM 1797 N N . SER A 1 228 ? -29.436 -3.904 25.665 1.00 81.19 228 SER A N 1
ATOM 1798 C CA . SER A 1 228 ? -29.964 -4.473 24.418 1.00 81.19 228 SER A CA 1
ATOM 1799 C C . SER A 1 228 ? -30.735 -5.777 24.668 1.00 81.19 228 SER A C 1
ATOM 1801 O O . SER A 1 228 ? -30.623 -6.418 25.718 1.00 81.19 228 SER A O 1
ATOM 1803 N N . TYR A 1 229 ? -31.600 -6.127 23.716 1.00 87.00 229 TYR A N 1
ATOM 1804 C CA . TYR A 1 229 ? -32.462 -7.310 23.747 1.00 87.00 229 TYR A CA 1
ATOM 1805 C C . TYR A 1 229 ? -32.391 -8.028 22.399 1.00 87.00 229 TYR A C 1
ATOM 1807 O O . TYR A 1 229 ? -32.165 -7.393 21.371 1.00 87.00 229 TYR A O 1
ATOM 1815 N N . TYR A 1 230 ? -32.630 -9.336 22.369 1.00 85.44 230 TYR A N 1
ATOM 1816 C CA . TYR A 1 230 ? -32.772 -10.086 21.122 1.00 85.44 230 TYR A CA 1
ATOM 1817 C C . TYR A 1 230 ? -34.091 -10.853 21.087 1.00 85.44 230 TYR A C 1
ATOM 1819 O O . TYR A 1 230 ? -34.567 -11.345 22.107 1.00 85.44 230 TYR A O 1
ATOM 1827 N N . CYS A 1 231 ? -34.682 -10.956 19.902 1.00 84.06 231 CYS A N 1
ATOM 1828 C CA . CYS A 1 231 ? -35.865 -11.769 19.669 1.00 84.06 231 CYS A CA 1
ATOM 1829 C C . CYS A 1 231 ? -35.483 -13.255 19.642 1.00 84.06 231 CYS A C 1
ATOM 1831 O O . CYS A 1 231 ? -34.670 -13.667 18.812 1.00 84.06 231 CYS A O 1
ATOM 1833 N N . ASP A 1 232 ? -36.085 -14.066 20.507 1.00 84.31 232 ASP A N 1
ATOM 1834 C CA . ASP A 1 232 ? -35.819 -15.507 20.607 1.00 84.31 232 ASP A CA 1
ATOM 1835 C C . ASP A 1 232 ? -36.359 -16.325 19.421 1.00 84.31 232 ASP A C 1
ATOM 1837 O O . ASP A 1 232 ? -35.887 -17.430 19.159 1.00 84.31 232 ASP A O 1
ATOM 1841 N N . VAL A 1 233 ? -37.305 -15.763 18.665 1.00 79.50 233 VAL A N 1
ATOM 1842 C CA . VAL A 1 233 ? -37.906 -16.401 17.486 1.00 79.50 233 VAL A CA 1
ATOM 1843 C C . VAL A 1 233 ? -37.081 -16.190 16.216 1.00 79.50 233 VAL A C 1
ATOM 1845 O O . VAL A 1 233 ? -36.963 -17.111 15.411 1.00 79.50 233 VAL A O 1
ATOM 1848 N N . CYS A 1 234 ? -36.516 -14.998 15.996 1.00 73.12 234 CYS A N 1
ATOM 1849 C CA . CYS A 1 234 ? -35.853 -14.669 14.724 1.00 73.12 234 CYS A CA 1
ATOM 1850 C C . CYS A 1 234 ? -34.452 -14.054 14.851 1.00 73.12 234 CYS A C 1
ATOM 1852 O O . CYS A 1 234 ? -33.844 -13.729 13.834 1.00 73.12 234 CYS A O 1
ATOM 1854 N N . GLY A 1 235 ? -33.958 -13.829 16.070 1.00 70.94 235 GLY A N 1
ATOM 1855 C CA . GLY A 1 235 ? -32.634 -13.253 16.315 1.00 70.94 235 GLY A CA 1
ATOM 1856 C C . GLY A 1 235 ? -32.512 -11.753 16.030 1.00 70.94 235 GLY A C 1
ATOM 1857 O O . GLY A 1 235 ? -31.398 -11.241 15.990 1.00 70.94 235 GLY A O 1
ATOM 1858 N N . TYR A 1 236 ? -33.622 -11.030 15.827 1.00 76.44 236 TYR A N 1
ATOM 1859 C CA . TYR A 1 236 ? -33.589 -9.570 15.677 1.00 76.44 236 TYR A CA 1
ATOM 1860 C C . TYR A 1 236 ? -33.043 -8.917 16.951 1.00 76.44 236 TYR A C 1
ATOM 1862 O O . TYR A 1 236 ? -33.570 -9.173 18.033 1.00 76.44 236 TYR A O 1
ATOM 1870 N N . VAL A 1 237 ? -32.024 -8.069 16.820 1.00 77.56 237 VAL A N 1
ATOM 1871 C CA . VAL A 1 237 ? -31.405 -7.353 17.942 1.00 77.56 237 VAL A CA 1
ATOM 1872 C C . VAL A 1 237 ? -32.005 -5.953 18.047 1.00 77.56 237 VAL A C 1
ATOM 1874 O O . VAL A 1 237 ? -32.019 -5.203 17.073 1.00 77.56 237 VAL A O 1
ATOM 1877 N N . TYR A 1 238 ? -32.495 -5.615 19.237 1.00 78.00 238 TYR A N 1
ATOM 1878 C CA . TYR A 1 238 ? -32.997 -4.299 19.610 1.00 78.00 238 TYR A CA 1
ATOM 1879 C C . TYR A 1 238 ? -31.973 -3.595 20.507 1.00 78.00 238 TYR A C 1
ATOM 1881 O O . TYR A 1 238 ? -31.639 -4.088 21.587 1.00 78.00 238 TYR A O 1
ATOM 1889 N N . GLU A 1 239 ? -31.471 -2.448 20.056 1.00 80.75 239 GLU A N 1
ATOM 1890 C CA . GLU A 1 239 ? -30.544 -1.601 20.810 1.00 80.75 239 GLU A CA 1
ATOM 1891 C C . GLU A 1 239 ? -31.342 -0.572 21.620 1.00 80.75 239 GLU A C 1
ATOM 1893 O O . GLU A 1 239 ? -31.979 0.316 21.055 1.00 80.75 239 GLU A O 1
ATOM 1898 N N . GLY A 1 240 ? -31.331 -0.703 22.947 1.00 79.19 240 GLY A N 1
ATOM 1899 C CA . GLY A 1 240 ? -32.101 0.129 23.868 1.00 79.19 240 GLY A CA 1
ATOM 1900 C C . GLY A 1 240 ? -32.887 -0.691 24.892 1.00 79.19 240 GLY A C 1
ATOM 1901 O O . GLY A 1 240 ? -33.080 -1.903 24.763 1.00 79.19 240 GLY A O 1
ATOM 1902 N N . ASP A 1 241 ? -33.378 -0.017 25.933 1.00 80.88 241 ASP A N 1
ATOM 1903 C CA . ASP A 1 241 ? -34.235 -0.659 26.923 1.00 80.88 241 ASP A CA 1
ATOM 1904 C C . ASP A 1 241 ? -35.638 -0.891 26.354 1.00 80.88 241 ASP A C 1
ATOM 1906 O O . ASP A 1 241 ? -36.487 0.002 26.401 1.00 80.88 241 ASP A O 1
ATOM 1910 N N . ILE A 1 242 ? -35.888 -2.097 25.827 1.00 79.94 242 ILE A N 1
ATOM 1911 C CA . ILE A 1 242 ? -37.179 -2.429 25.221 1.00 79.94 242 ILE A CA 1
ATOM 1912 C C . ILE A 1 242 ? -38.327 -2.227 26.208 1.00 79.94 242 ILE A C 1
ATOM 1914 O O . ILE A 1 242 ? -39.431 -1.924 25.778 1.00 79.94 242 ILE A O 1
ATOM 1918 N N . THR A 1 243 ? -38.106 -2.299 27.530 1.00 77.50 243 THR A N 1
ATOM 1919 C CA . THR A 1 243 ? -39.169 -2.069 28.523 1.00 77.50 243 THR A CA 1
ATOM 1920 C C . THR A 1 243 ? -39.818 -0.688 28.395 1.00 77.50 243 THR A C 1
ATOM 1922 O O . THR A 1 243 ? -40.991 -0.562 28.737 1.00 77.50 243 THR A O 1
ATOM 1925 N N . LYS A 1 244 ? -39.126 0.294 27.802 1.00 83.62 244 LYS A N 1
ATOM 1926 C CA . LYS A 1 244 ? -39.640 1.644 27.529 1.00 83.62 244 LYS A CA 1
ATOM 1927 C C . LYS A 1 244 ? -40.547 1.742 26.294 1.00 83.62 244 LYS A C 1
ATOM 1929 O O . LYS A 1 244 ? -41.262 2.733 26.169 1.00 83.62 244 LYS A O 1
ATOM 1934 N N . GLU A 1 245 ? -40.547 0.741 25.414 1.00 84.38 245 GLU A N 1
ATOM 1935 C CA . GLU A 1 245 ? -41.444 0.699 24.252 1.00 84.38 245 GLU A CA 1
ATOM 1936 C C . GLU A 1 245 ? -42.900 0.425 24.666 1.00 84.38 245 GLU A C 1
ATOM 1938 O O . GLU A 1 245 ? -43.127 -0.213 25.699 1.00 84.38 245 GLU A O 1
ATOM 1943 N N . PRO A 1 246 ? -43.906 0.845 23.881 1.00 82.88 246 PRO A N 1
ATO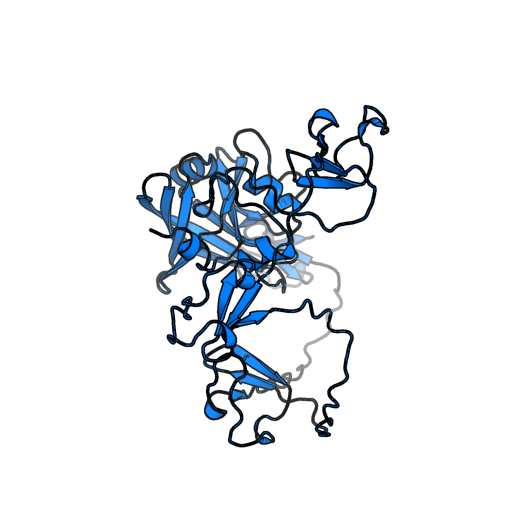M 1944 C CA . PRO A 1 246 ? -45.302 0.563 24.196 1.00 82.88 246 PRO A CA 1
ATOM 1945 C C . PRO A 1 246 ? -45.626 -0.943 24.123 1.00 82.88 246 PRO A C 1
ATOM 1947 O O . PRO A 1 246 ? -44.907 -1.728 23.502 1.00 82.88 246 PRO A O 1
ATOM 1950 N N . ASP A 1 247 ? -46.724 -1.358 24.759 1.00 81.12 247 ASP A N 1
ATOM 1951 C CA . ASP A 1 247 ? -47.121 -2.775 24.850 1.00 81.12 247 ASP A CA 1
ATOM 1952 C C . ASP A 1 247 ? -47.526 -3.397 23.498 1.00 81.12 247 ASP A C 1
ATOM 1954 O O . ASP A 1 247 ? -47.583 -4.619 23.376 1.00 81.12 247 ASP A O 1
ATOM 1958 N N . ASP A 1 248 ? -47.808 -2.576 22.482 1.00 86.38 248 ASP A N 1
ATOM 1959 C CA . ASP A 1 248 ? -48.131 -3.010 21.118 1.00 86.38 248 ASP A CA 1
ATOM 1960 C C . ASP A 1 248 ? -46.895 -3.174 20.219 1.00 86.38 248 ASP A C 1
ATOM 1962 O O . ASP A 1 248 ? -47.027 -3.510 19.039 1.00 86.38 248 ASP A O 1
ATOM 1966 N N . TYR A 1 249 ? -45.694 -2.972 20.769 1.00 87.38 249 TYR A N 1
ATOM 1967 C CA . TYR A 1 249 ? -44.452 -3.192 20.048 1.00 87.38 249 TYR A CA 1
ATOM 1968 C C . TYR A 1 249 ? -44.306 -4.668 19.651 1.00 87.38 249 TYR A C 1
ATOM 1970 O O . TYR A 1 249 ? -44.344 -5.578 20.487 1.00 87.38 249 TYR A O 1
ATOM 1978 N N . VAL A 1 250 ? -44.080 -4.891 18.357 1.00 89.06 250 VAL A N 1
ATOM 1979 C CA . VAL A 1 250 ? -43.836 -6.207 17.763 1.00 89.06 250 VAL A CA 1
ATOM 1980 C C . VAL A 1 250 ? -42.475 -6.237 17.081 1.00 89.06 250 VAL A C 1
ATOM 1982 O O . VAL A 1 250 ? -42.008 -5.238 16.534 1.00 89.06 250 VAL A O 1
ATOM 1985 N N . CYS A 1 251 ? -41.843 -7.407 17.074 1.00 83.56 251 CYS A N 1
ATOM 1986 C CA . CYS A 1 251 ? -40.604 -7.635 16.351 1.00 83.56 251 CYS A CA 1
ATOM 1987 C C . CYS A 1 251 ? -40.786 -7.286 14.860 1.00 83.56 251 CYS A C 1
ATOM 1989 O O . CYS A 1 251 ? -41.640 -7.884 14.200 1.00 83.56 251 CYS A O 1
ATOM 1991 N N . PRO A 1 252 ? -39.963 -6.398 14.276 1.00 81.06 252 PRO A N 1
ATOM 1992 C CA . PRO A 1 252 ? -40.118 -5.975 12.884 1.00 81.06 252 PRO A CA 1
ATOM 1993 C C . PRO A 1 252 ? -39.796 -7.076 11.862 1.00 81.06 252 PRO A C 1
ATOM 1995 O O . PRO A 1 252 ? -40.173 -6.945 10.699 1.00 81.06 252 PRO A O 1
ATOM 1998 N N . LEU A 1 253 ? -39.107 -8.151 12.269 1.00 77.69 253 LEU A N 1
ATOM 1999 C CA . LEU A 1 253 ? -38.769 -9.264 11.376 1.00 77.69 253 LEU A CA 1
ATOM 2000 C C . LEU A 1 253 ? -39.810 -10.386 11.380 1.00 77.69 253 LEU A C 1
ATOM 2002 O O . LEU A 1 253 ? -40.121 -10.918 10.318 1.00 77.69 253 LEU A O 1
ATOM 2006 N N . CYS A 1 254 ? -40.339 -10.767 12.544 1.00 78.00 254 CYS A N 1
ATOM 2007 C CA . CYS A 1 254 ? -41.243 -11.920 12.652 1.00 78.00 254 CYS A CA 1
ATOM 2008 C C . CYS A 1 254 ? -42.627 -11.600 13.231 1.00 78.00 254 CYS A C 1
ATOM 2010 O O . CYS A 1 254 ? -43.485 -12.477 13.258 1.00 78.00 254 CYS A O 1
ATOM 2012 N N . GLY A 1 255 ? -42.871 -10.359 13.655 1.00 84.12 255 GLY A N 1
ATOM 2013 C CA . GLY A 1 255 ? -44.180 -9.896 14.118 1.00 84.12 255 GLY A CA 1
ATOM 2014 C C . GLY A 1 255 ? -44.610 -10.423 15.488 1.00 84.12 255 GLY A C 1
ATOM 2015 O O . GLY A 1 255 ? -45.745 -10.179 15.886 1.00 84.12 255 GLY A O 1
ATOM 2016 N N . VAL A 1 256 ? -43.737 -11.140 16.201 1.00 86.94 256 VAL A N 1
ATOM 2017 C CA . VAL A 1 256 ? -44.009 -11.588 17.574 1.00 86.94 256 VAL A CA 1
ATOM 2018 C C . VAL A 1 256 ? -43.991 -10.410 18.535 1.00 86.94 256 VAL A C 1
ATOM 2020 O O . VAL A 1 256 ? -43.290 -9.424 18.306 1.00 86.94 256 VAL A O 1
ATOM 2023 N N . ASP A 1 257 ? -44.768 -10.498 19.602 1.00 89.69 257 ASP A N 1
ATOM 2024 C CA . ASP A 1 257 ? -44.872 -9.424 20.578 1.00 89.69 257 ASP A CA 1
ATOM 2025 C C . ASP A 1 257 ? -43.622 -9.300 21.464 1.00 89.69 257 ASP A C 1
ATOM 2027 O O . ASP A 1 257 ? -42.713 -10.134 21.468 1.00 89.69 257 ASP A O 1
ATOM 2031 N N . LYS A 1 258 ? -43.596 -8.220 22.241 1.00 87.81 258 LYS A N 1
ATOM 2032 C CA . LYS A 1 258 ? -42.508 -7.831 23.137 1.00 87.81 258 LYS A CA 1
ATOM 2033 C C . LYS A 1 258 ? -42.080 -8.909 24.148 1.00 87.81 258 LYS A C 1
ATOM 2035 O O . LYS A 1 258 ? -40.943 -8.861 24.611 1.00 87.81 258 LYS A O 1
ATOM 2040 N N . SER A 1 259 ? -42.929 -9.889 24.479 1.00 88.19 259 SER A N 1
ATOM 2041 C CA . SER A 1 259 ? -42.565 -10.985 25.396 1.00 88.19 259 SER A CA 1
ATOM 2042 C C . SER A 1 259 ? -41.473 -11.914 24.852 1.00 88.19 259 SER A C 1
ATOM 2044 O O . SER A 1 259 ? -40.808 -12.596 25.629 1.00 88.19 259 SER A O 1
ATOM 2046 N N . HIS A 1 260 ? -41.241 -11.885 23.539 1.00 85.62 260 HIS A N 1
ATOM 2047 C CA . HIS A 1 260 ? -40.214 -12.661 22.846 1.00 85.62 260 HIS A CA 1
ATOM 2048 C C . HIS A 1 260 ? -38.840 -11.976 22.793 1.00 85.62 260 HIS A C 1
ATOM 2050 O O . HIS A 1 260 ? -37.905 -12.498 22.186 1.00 85.62 260 HIS A O 1
ATOM 2056 N N . PHE A 1 261 ? -38.691 -10.797 23.405 1.00 86.12 261 PHE A N 1
ATOM 2057 C CA . PHE A 1 261 ? -37.406 -10.111 23.507 1.00 86.12 261 PHE A CA 1
ATOM 2058 C C . PHE A 1 261 ? -36.708 -10.441 24.823 1.00 86.12 261 PHE A C 1
ATOM 2060 O O . PHE A 1 261 ? -37.108 -10.005 25.902 1.00 86.12 261 PHE A O 1
ATOM 2067 N N . ILE A 1 262 ? -35.615 -11.189 24.718 1.00 84.88 262 ILE A N 1
ATOM 2068 C CA . ILE A 1 262 ? -34.785 -11.603 25.842 1.00 84.88 262 ILE A CA 1
ATOM 2069 C C . ILE A 1 262 ? -33.670 -10.575 26.023 1.00 84.88 262 ILE A C 1
ATOM 2071 O O . ILE A 1 262 ? -32.939 -10.266 25.080 1.00 84.88 262 ILE A O 1
ATOM 2075 N N . LYS A 1 263 ? -33.533 -10.038 27.243 1.00 86.38 263 LYS A N 1
ATOM 2076 C CA . LYS A 1 263 ? -32.434 -9.131 27.598 1.00 86.38 263 LYS A CA 1
ATOM 2077 C C . LYS A 1 263 ? -31.120 -9.865 27.373 1.00 86.38 263 LYS A C 1
ATOM 2079 O O . LYS A 1 263 ? -30.940 -10.969 27.888 1.00 86.38 263 LYS A O 1
ATOM 2084 N N . SER A 1 264 ? -30.199 -9.272 26.624 1.00 73.25 264 SER A N 1
ATOM 2085 C CA . SER A 1 264 ? -28.850 -9.821 26.549 1.00 73.25 264 SER A CA 1
ATOM 2086 C C . SER A 1 264 ? -28.169 -9.556 27.890 1.00 73.25 264 SER A C 1
ATOM 2088 O O . SER A 1 264 ? -27.693 -8.453 28.151 1.00 73.25 264 SER A O 1
ATOM 2090 N N . GLU A 1 265 ? -28.198 -10.539 28.787 1.00 52.91 265 GLU A N 1
ATOM 2091 C CA . GLU A 1 265 ? -27.416 -10.481 30.018 1.00 52.91 265 GLU A CA 1
ATOM 2092 C C . GLU A 1 265 ? -25.924 -10.513 29.674 1.00 52.91 265 GLU A C 1
ATOM 2094 O O . GLU A 1 265 ? -25.482 -11.301 28.833 1.00 52.91 265 GLU A O 1
ATOM 2099 N N . GLU A 1 266 ? -25.143 -9.675 30.357 1.00 46.84 266 GLU A N 1
ATOM 2100 C CA . GLU A 1 266 ? -23.688 -9.767 30.393 1.00 46.84 266 GLU A CA 1
ATOM 2101 C C . GLU A 1 266 ? -23.276 -11.139 30.943 1.00 46.84 266 GLU A C 1
ATOM 2103 O O . GLU A 1 266 ? -23.066 -11.328 32.141 1.00 46.84 266 GLU A O 1
ATOM 2108 N N . LYS A 1 267 ? -23.117 -12.130 30.067 1.00 26.88 267 LYS A N 1
ATOM 2109 C CA . LYS A 1 267 ? -22.344 -13.318 30.410 1.00 26.88 267 LYS A CA 1
ATOM 2110 C C . LYS A 1 267 ? -20.866 -13.016 30.215 1.00 26.88 267 LYS A C 1
ATOM 2112 O O . LYS A 1 267 ? -20.277 -13.279 29.171 1.00 26.88 267 LYS A O 1
ATOM 2117 N N . SER A 1 268 ? -20.255 -12.548 31.298 1.00 31.39 268 SER A N 1
ATOM 2118 C CA . SER A 1 268 ? -18.920 -13.007 31.665 1.00 31.39 268 SER A CA 1
ATOM 2119 C C . SER A 1 268 ? -18.966 -14.535 31.805 1.00 31.39 268 SER A C 1
ATOM 2121 O O . SER A 1 268 ? -19.428 -15.085 32.802 1.00 31.39 268 SER A O 1
ATOM 2123 N N . VAL A 1 269 ? -18.542 -15.257 30.767 1.00 25.39 269 VAL A N 1
ATOM 2124 C CA . VAL A 1 269 ? -18.402 -16.715 30.847 1.00 25.39 269 VAL A CA 1
ATOM 2125 C C . VAL A 1 269 ? -17.069 -17.013 31.524 1.00 25.39 269 VAL A C 1
ATOM 2127 O O . VAL A 1 269 ? -16.011 -17.058 30.896 1.00 25.39 269 VAL A O 1
ATOM 2130 N N . ALA A 1 270 ? -17.133 -17.215 32.840 1.00 27.25 270 ALA A N 1
ATOM 2131 C CA . ALA A 1 270 ? -16.219 -18.119 33.514 1.00 27.25 270 ALA A CA 1
ATOM 2132 C C . ALA A 1 270 ? -16.279 -19.484 32.813 1.00 27.25 270 ALA A C 1
ATOM 2134 O O . ALA A 1 270 ? -17.352 -19.956 32.441 1.00 27.25 270 ALA A O 1
ATOM 2135 N N . LYS A 1 271 ? -15.103 -20.087 32.629 1.00 30.52 271 LYS A N 1
ATOM 2136 C CA . LYS A 1 271 ? -14.898 -21.447 32.129 1.00 30.52 271 LYS A CA 1
ATOM 2137 C C . LYS A 1 271 ? -15.903 -22.417 32.766 1.00 30.52 271 LYS A C 1
ATOM 2139 O O . LYS A 1 271 ? -15.745 -22.764 33.932 1.00 30.52 271 LYS A O 1
ATOM 2144 N N . GLU A 1 272 ? -16.869 -22.893 31.990 1.00 26.02 272 GLU A N 1
ATOM 2145 C CA . GLU A 1 272 ? -17.530 -24.167 32.255 1.00 26.02 272 GLU A CA 1
ATOM 2146 C C . GLU A 1 272 ? -17.044 -25.177 31.220 1.00 26.02 272 GLU A C 1
ATOM 2148 O O . GLU A 1 272 ? -17.149 -24.989 30.006 1.00 26.02 272 GLU A O 1
ATOM 2153 N N . GLU A 1 273 ? -16.413 -26.220 31.749 1.00 27.59 273 GLU A N 1
ATOM 2154 C CA . GLU A 1 273 ? -15.846 -27.345 31.031 1.00 27.59 273 GLU A CA 1
ATOM 2155 C C . GLU A 1 273 ? -16.954 -28.113 30.308 1.00 27.59 273 GLU A C 1
ATOM 2157 O O . GLU A 1 273 ? -17.654 -28.943 30.888 1.00 27.59 273 GLU A O 1
ATOM 2162 N N . VAL A 1 274 ? -17.068 -27.907 28.998 1.00 24.05 274 VAL A N 1
ATOM 2163 C CA . VAL A 1 274 ? -17.587 -28.964 28.135 1.00 24.05 274 VAL A CA 1
ATOM 2164 C C . VAL A 1 274 ? -16.495 -30.024 28.079 1.00 24.05 274 VAL A C 1
ATOM 2166 O O . VAL A 1 274 ? -15.471 -29.839 27.419 1.00 24.05 274 VAL A O 1
ATOM 2169 N N . LYS A 1 275 ? -16.704 -31.131 28.801 1.00 26.70 275 LYS A N 1
ATOM 2170 C CA . LYS A 1 275 ? -15.985 -32.387 28.576 1.00 26.70 275 LYS A CA 1
ATOM 2171 C C . LYS A 1 275 ? -16.162 -32.776 27.109 1.00 26.70 275 LYS A C 1
ATOM 2173 O O . LYS A 1 275 ? -17.141 -33.419 26.745 1.00 26.70 275 LYS A O 1
ATOM 2178 N N . LYS A 1 276 ? -15.214 -32.369 26.267 1.00 24.00 276 LYS A N 1
ATOM 2179 C CA . LYS A 1 276 ? -14.917 -33.079 25.031 1.00 24.00 276 LYS A CA 1
ATOM 2180 C C . LYS A 1 276 ? -14.239 -34.368 25.459 1.00 24.00 276 LYS A C 1
ATOM 2182 O O . LYS A 1 276 ? -13.117 -34.344 25.956 1.00 24.00 276 LYS A O 1
ATOM 2187 N N . GLU A 1 277 ? -14.958 -35.474 25.338 1.00 26.16 277 GLU A N 1
ATOM 2188 C CA . GLU A 1 277 ? -14.299 -36.766 25.251 1.00 26.16 277 GLU A CA 1
ATOM 2189 C C . GLU A 1 277 ?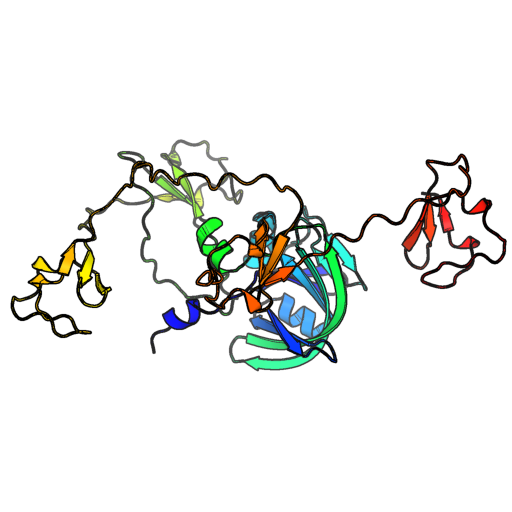 -13.329 -36.695 24.070 1.00 26.16 277 GLU A C 1
ATOM 2191 O O . GLU A 1 277 ? -13.706 -36.363 22.946 1.00 26.16 277 GLU A O 1
ATOM 2196 N N . GLU A 1 278 ? -12.053 -36.908 24.373 1.00 26.27 278 GLU A N 1
ATOM 2197 C CA . GLU A 1 278 ? -10.987 -37.050 23.396 1.00 26.27 278 GLU A CA 1
ATOM 2198 C C . GLU A 1 278 ? -11.349 -38.200 22.443 1.00 26.27 278 GLU A C 1
ATOM 2200 O O . GLU A 1 278 ? -11.554 -39.327 22.915 1.00 26.27 278 GLU A O 1
ATOM 2205 N N . PRO A 1 279 ? -11.361 -38.001 21.112 1.00 28.23 279 PRO A N 1
ATOM 2206 C CA . PRO A 1 279 ? -11.151 -39.124 20.231 1.00 28.23 279 PRO A CA 1
ATOM 2207 C C . PRO A 1 279 ? -9.682 -39.508 20.392 1.00 28.23 279 PRO A C 1
ATOM 2209 O O . PRO A 1 279 ? -8.770 -38.878 19.858 1.00 28.23 279 PRO A O 1
ATOM 2212 N N . LYS A 1 280 ? -9.446 -40.547 21.191 1.00 34.44 280 LYS A N 1
ATOM 2213 C CA . LYS A 1 280 ? -8.212 -41.317 21.119 1.00 34.44 280 LYS A CA 1
ATOM 2214 C C . LYS A 1 280 ? -8.088 -41.855 19.702 1.00 34.44 280 LYS A C 1
ATOM 2216 O O . LYS A 1 280 ? -8.771 -42.822 19.390 1.00 34.44 280 LYS A O 1
ATOM 2221 N N . THR A 1 281 ? -7.172 -41.323 18.907 1.00 30.62 281 THR A N 1
ATOM 2222 C CA . THR A 1 281 ? -6.493 -42.129 17.890 1.00 30.62 281 THR A CA 1
ATOM 2223 C C . THR A 1 281 ? -5.115 -41.568 17.597 1.00 30.62 281 THR A C 1
ATOM 2225 O O . THR A 1 281 ? -4.949 -40.459 17.100 1.00 30.62 281 THR A O 1
ATOM 2228 N N . GLU A 1 282 ? -4.142 -42.402 17.923 1.00 39.56 282 GLU A N 1
ATOM 2229 C CA . GLU A 1 282 ? -2.790 -42.451 17.396 1.00 39.56 282 GLU A CA 1
ATOM 2230 C C . GLU A 1 282 ? -2.831 -42.389 15.856 1.00 39.56 282 GLU A C 1
ATOM 2232 O O . GLU A 1 282 ? -3.424 -43.264 15.235 1.00 39.56 282 GLU A O 1
ATOM 2237 N N . ASP A 1 283 ? -2.281 -41.331 15.253 1.00 38.75 283 ASP A N 1
ATOM 2238 C CA . ASP A 1 283 ? -1.663 -41.325 13.913 1.00 38.75 283 ASP A CA 1
ATOM 2239 C C . ASP A 1 283 ? -1.132 -39.911 13.618 1.00 38.75 283 ASP A C 1
ATOM 2241 O O . ASP A 1 283 ? -1.771 -39.070 12.985 1.00 38.75 283 ASP A O 1
ATOM 2245 N N . ALA A 1 284 ? 0.066 -39.619 14.124 1.00 46.91 284 ALA A N 1
ATOM 2246 C CA . ALA A 1 284 ? 0.791 -38.402 13.787 1.00 46.91 284 ALA A CA 1
ATOM 2247 C C . ALA A 1 284 ? 1.377 -38.540 12.373 1.00 46.91 284 ALA A C 1
ATOM 2249 O O . ALA A 1 284 ? 2.394 -39.206 12.184 1.00 46.91 284 ALA A O 1
ATOM 2250 N N . GLY A 1 285 ? 0.770 -37.904 11.366 1.00 59.22 285 GLY A N 1
ATOM 2251 C CA . GLY A 1 285 ? 1.428 -37.803 10.060 1.00 59.22 285 GLY A CA 1
ATOM 2252 C C . GLY A 1 285 ? 0.592 -37.429 8.844 1.00 59.22 285 GLY A C 1
ATOM 2253 O O . GLY A 1 285 ? 1.205 -37.131 7.821 1.00 59.22 285 GLY A O 1
ATOM 2254 N N . VAL A 1 286 ? -0.739 -37.422 8.935 1.00 74.06 286 VAL A N 1
ATOM 2255 C CA . VAL A 1 286 ? -1.626 -37.135 7.797 1.00 74.06 286 VAL A CA 1
ATOM 2256 C C . VAL A 1 286 ? -2.382 -35.830 8.039 1.00 74.06 286 VAL A C 1
ATOM 2258 O O . VAL A 1 286 ? -2.969 -35.647 9.102 1.00 74.06 286 VAL A O 1
ATOM 2261 N N . SER A 1 287 ? -2.367 -34.929 7.060 1.00 84.06 287 SER A N 1
ATOM 2262 C CA . SER A 1 287 ? -3.214 -33.737 7.030 1.00 84.06 287 SER A CA 1
ATOM 2263 C C . SER A 1 287 ? -3.951 -33.650 5.696 1.00 84.06 287 SER A C 1
ATOM 2265 O O . SER A 1 287 ? -3.502 -34.190 4.682 1.00 84.06 287 SER A O 1
ATOM 2267 N N . TYR A 1 288 ? -5.106 -32.994 5.707 1.00 88.19 288 TYR A N 1
ATOM 2268 C CA . TYR A 1 288 ? -5.936 -32.741 4.532 1.00 88.19 288 TYR A CA 1
ATOM 2269 C C . TYR A 1 288 ? -6.224 -31.242 4.439 1.00 88.19 288 TYR A C 1
ATOM 2271 O O . TYR A 1 288 ? -6.289 -30.570 5.467 1.00 88.19 288 TYR A O 1
ATOM 2279 N N . TYR A 1 289 ? -6.440 -30.714 3.236 1.00 87.62 289 TYR A N 1
ATOM 2280 C CA . TYR A 1 289 ? -6.941 -29.352 3.049 1.00 87.62 289 TYR A CA 1
ATOM 2281 C C . TYR A 1 289 ? -8.245 -29.345 2.251 1.00 87.62 289 TYR A C 1
ATOM 2283 O O . TYR A 1 289 ? -8.434 -30.156 1.348 1.00 87.62 289 TYR A O 1
ATOM 2291 N N . CYS A 1 290 ? -9.149 -28.428 2.584 1.00 85.88 290 CYS A N 1
ATOM 2292 C CA . CYS A 1 290 ? -10.371 -28.201 1.822 1.00 85.88 290 CYS A CA 1
ATOM 2293 C C . CYS A 1 290 ? -10.051 -27.445 0.524 1.00 85.88 290 CYS A C 1
ATOM 2295 O O . CYS A 1 290 ? -9.500 -26.345 0.577 1.00 85.88 290 CYS A O 1
ATOM 2297 N N . ASP A 1 291 ? -10.426 -27.994 -0.629 1.00 83.69 291 ASP A N 1
ATOM 2298 C CA . ASP A 1 291 ? -10.176 -27.394 -1.946 1.00 83.69 291 ASP A CA 1
ATOM 2299 C C . ASP A 1 291 ? -11.039 -26.155 -2.248 1.00 83.69 291 ASP A C 1
ATOM 2301 O O . ASP A 1 291 ? -10.706 -25.368 -3.132 1.00 83.69 291 ASP A O 1
ATOM 2305 N N . VAL A 1 292 ? -12.109 -25.944 -1.475 1.00 75.25 292 VAL A N 1
ATOM 2306 C CA . VAL A 1 292 ? -13.003 -24.784 -1.597 1.00 75.25 292 VAL A CA 1
ATOM 2307 C C . VAL A 1 292 ? -12.518 -23.584 -0.785 1.00 75.25 292 VAL A C 1
ATOM 2309 O O . VAL A 1 292 ? -12.569 -22.456 -1.272 1.00 75.25 292 VAL A O 1
ATOM 2312 N N . CYS A 1 293 ? -12.066 -23.789 0.458 1.00 71.75 293 CYS A N 1
ATOM 2313 C CA . CYS A 1 293 ? -11.765 -22.681 1.380 1.00 71.75 293 CYS A CA 1
ATOM 2314 C C . CYS A 1 293 ? -10.368 -22.722 2.016 1.00 71.75 293 CYS A C 1
ATOM 2316 O O . CYS A 1 293 ? -10.033 -21.830 2.794 1.00 71.75 293 CYS A O 1
ATOM 2318 N N . GLY A 1 294 ? -9.572 -23.762 1.758 1.00 69.62 294 GLY A N 1
ATOM 2319 C CA . GLY A 1 294 ? -8.221 -23.907 2.306 1.00 69.62 294 GLY A CA 1
ATOM 2320 C C . GLY A 1 294 ? -8.146 -24.290 3.788 1.00 69.62 294 GLY A C 1
ATOM 2321 O O . GLY A 1 294 ? -7.068 -24.220 4.370 1.00 69.62 294 GLY A O 1
ATOM 2322 N N . TYR A 1 295 ? -9.256 -24.695 4.423 1.00 83.19 295 TYR A N 1
ATOM 2323 C CA . TYR A 1 295 ? -9.231 -25.197 5.803 1.00 83.19 295 TYR A CA 1
ATOM 2324 C C . TYR A 1 295 ? -8.341 -26.441 5.904 1.00 83.19 295 TYR A C 1
ATOM 2326 O O . TYR A 1 295 ? -8.549 -27.390 5.149 1.00 83.19 295 TYR A O 1
ATOM 2334 N N . VAL A 1 296 ? -7.390 -26.450 6.840 1.00 84.06 296 VAL A N 1
ATOM 2335 C CA . VAL A 1 296 ? -6.489 -27.585 7.081 1.00 84.06 296 VAL A CA 1
ATOM 2336 C C . VAL A 1 296 ? -7.027 -28.426 8.236 1.00 84.06 296 VAL A C 1
ATOM 2338 O O . VAL A 1 296 ? -7.230 -27.917 9.337 1.00 84.06 296 VAL A O 1
ATOM 2341 N N . TYR A 1 297 ? -7.243 -29.713 7.979 1.00 83.12 297 TYR A N 1
ATOM 2342 C CA . TYR A 1 297 ? -7.601 -30.721 8.972 1.00 83.12 297 TYR A CA 1
ATOM 2343 C C . TYR A 1 297 ? -6.364 -31.562 9.305 1.00 83.12 297 TYR A C 1
ATOM 2345 O O . TYR A 1 297 ? -5.759 -32.173 8.420 1.00 83.12 297 TYR A O 1
ATOM 2353 N N . GLU A 1 298 ? -5.975 -31.584 10.578 1.00 84.88 298 GLU A N 1
ATOM 2354 C CA . GLU A 1 298 ? -4.866 -32.398 11.079 1.00 84.88 298 GLU A CA 1
ATOM 2355 C C . GLU A 1 298 ? -5.410 -33.725 11.619 1.00 84.88 298 GLU A C 1
ATOM 2357 O O . GLU A 1 298 ? -6.127 -33.746 12.617 1.00 84.88 298 GLU A O 1
ATOM 2362 N N . GLY A 1 299 ? -5.082 -34.831 10.949 1.00 83.12 299 GLY A N 1
ATOM 2363 C CA . GLY A 1 299 ? -5.606 -36.160 11.251 1.00 83.12 299 GLY A CA 1
ATOM 2364 C C . GLY A 1 299 ? -6.098 -36.898 10.006 1.00 83.12 299 GLY A C 1
ATOM 2365 O O . GLY A 1 299 ? -6.097 -36.372 8.891 1.00 83.12 299 GLY A O 1
ATOM 2366 N N . ASP A 1 300 ? -6.544 -38.139 10.192 1.00 82.75 300 ASP A N 1
ATOM 2367 C CA . ASP A 1 300 ? -7.127 -38.934 9.113 1.00 82.75 300 ASP A CA 1
ATOM 2368 C C . ASP A 1 300 ? -8.633 -38.675 8.972 1.00 82.75 300 ASP A C 1
ATOM 2370 O O . ASP A 1 300 ? -9.439 -39.281 9.677 1.00 82.75 300 ASP A O 1
ATOM 2374 N N . ILE A 1 301 ? -9.020 -37.795 8.040 1.00 84.06 301 ILE A N 1
ATOM 2375 C CA . ILE A 1 301 ? -10.428 -37.408 7.834 1.00 84.06 301 ILE A CA 1
ATOM 2376 C C . ILE A 1 301 ? -11.331 -38.586 7.425 1.00 84.06 301 ILE A C 1
ATOM 2378 O O . ILE A 1 301 ? -12.555 -38.529 7.565 1.00 84.06 301 ILE A O 1
ATOM 2382 N N . THR A 1 302 ? -10.746 -39.693 6.956 1.00 79.88 302 THR A N 1
ATOM 2383 C CA . THR A 1 302 ? -11.501 -40.918 6.656 1.00 79.88 302 THR A CA 1
ATOM 2384 C C . THR A 1 302 ? -12.098 -41.564 7.910 1.00 79.88 302 THR A C 1
ATOM 2386 O O . THR A 1 302 ? -13.061 -42.318 7.795 1.00 79.88 302 THR A O 1
ATOM 2389 N N . LYS A 1 303 ? -11.581 -41.236 9.105 1.00 84.44 303 LYS A N 1
ATOM 2390 C CA . LYS A 1 303 ? -12.077 -41.730 10.401 1.00 84.44 303 LYS A CA 1
ATOM 2391 C C . LYS A 1 303 ? -13.231 -40.895 10.975 1.00 84.44 303 LYS A C 1
ATOM 2393 O O . LYS A 1 303 ? -13.860 -41.327 11.938 1.00 84.44 303 LYS A O 1
ATOM 2398 N N . GLU A 1 304 ? -13.522 -39.727 10.404 1.00 87.00 304 GLU A N 1
ATOM 2399 C CA . GLU A 1 304 ? -14.657 -38.894 10.821 1.00 87.00 304 GLU A CA 1
ATOM 2400 C C . GLU A 1 304 ? -16.011 -39.527 10.412 1.00 87.00 304 GLU A C 1
ATOM 2402 O O . GLU A 1 304 ? -16.045 -40.395 9.537 1.00 87.00 304 GLU A O 1
ATOM 2407 N N . PRO A 1 305 ? -17.157 -39.087 10.953 1.00 84.88 305 PRO A N 1
ATOM 2408 C CA . PRO A 1 305 ? -18.501 -39.490 10.503 1.00 84.88 305 PRO A CA 1
ATOM 2409 C C . PRO A 1 305 ? -18.845 -39.009 9.082 1.00 84.88 305 PRO A C 1
ATOM 2411 O O . PRO A 1 305 ? -18.360 -37.962 8.676 1.00 84.88 305 PRO A O 1
ATOM 2414 N N . ASP A 1 306 ? -19.670 -39.724 8.308 1.00 80.69 306 ASP A N 1
ATOM 2415 C CA . ASP A 1 306 ? -20.000 -39.365 6.906 1.00 80.69 306 ASP A CA 1
ATOM 2416 C C . ASP A 1 306 ? -20.695 -38.000 6.737 1.00 80.69 306 ASP A C 1
ATOM 2418 O O . ASP A 1 306 ? -20.641 -37.413 5.660 1.00 80.69 306 ASP A O 1
ATOM 2422 N N . ASP A 1 307 ? -21.320 -37.482 7.794 1.00 86.75 307 ASP A N 1
ATOM 2423 C CA . ASP A 1 307 ? -21.951 -36.159 7.852 1.00 86.75 307 ASP A CA 1
ATOM 2424 C C . ASP A 1 307 ? -20.986 -35.033 8.254 1.00 86.75 307 ASP A C 1
ATOM 2426 O O . ASP A 1 307 ? -21.402 -33.881 8.397 1.00 86.75 307 ASP A O 1
ATOM 2430 N N . TYR A 1 308 ? -19.695 -35.334 8.416 1.00 88.25 308 TYR A N 1
ATOM 2431 C CA . TYR A 1 308 ? -18.681 -34.314 8.639 1.00 88.25 308 TYR A CA 1
ATOM 2432 C C . TYR A 1 308 ? -18.627 -33.347 7.453 1.00 88.25 308 TYR A C 1
ATOM 2434 O O . TYR A 1 308 ? -18.428 -33.732 6.297 1.00 88.25 308 TYR A O 1
ATOM 2442 N N . VAL A 1 309 ? -18.732 -32.065 7.779 1.00 88.81 309 VAL A N 1
ATOM 2443 C CA . VAL A 1 309 ? -18.617 -30.958 6.837 1.00 88.81 309 VAL A CA 1
ATOM 2444 C C . VAL A 1 309 ? -17.466 -30.049 7.239 1.00 88.81 309 VAL A C 1
ATOM 2446 O O . VAL A 1 309 ? -17.125 -29.923 8.416 1.00 88.81 309 VAL A O 1
ATOM 2449 N N . CYS A 1 310 ? -16.873 -29.379 6.255 1.00 84.44 310 CYS A N 1
ATOM 2450 C CA . CYS A 1 310 ? -15.862 -28.365 6.491 1.00 84.44 310 CYS A CA 1
ATOM 2451 C C . CYS A 1 310 ? -16.407 -27.287 7.450 1.00 84.44 310 CYS A C 1
ATOM 2453 O O . CYS A 1 310 ? -17.434 -26.676 7.149 1.00 84.44 310 CYS A O 1
ATOM 2455 N N . PRO A 1 311 ? -15.716 -26.968 8.558 1.00 81.69 311 PRO A N 1
ATOM 2456 C CA . PRO A 1 311 ? -16.205 -25.996 9.536 1.00 81.69 311 PRO A CA 1
ATOM 2457 C C . PRO A 1 311 ? -16.219 -24.550 9.018 1.00 81.69 311 PRO A C 1
ATOM 2459 O O . PRO A 1 311 ? -16.847 -23.697 9.638 1.00 81.69 311 PRO A O 1
ATOM 2462 N N . LEU A 1 312 ? -15.530 -24.258 7.906 1.00 74.19 312 LEU A N 1
ATOM 2463 C CA . LEU A 1 312 ? -15.491 -22.915 7.318 1.00 74.19 312 LEU A CA 1
ATOM 2464 C C . LEU A 1 312 ? -16.508 -22.711 6.191 1.00 74.19 312 LEU A C 1
ATOM 2466 O O . LEU A 1 312 ? -17.091 -21.636 6.100 1.00 74.19 312 LEU A O 1
ATOM 2470 N N . CYS A 1 313 ? -16.718 -23.705 5.325 1.00 76.19 313 CYS A N 1
ATOM 2471 C CA . CYS A 1 313 ? -17.574 -23.549 4.140 1.00 76.19 313 CYS A CA 1
ATOM 2472 C C . CYS A 1 313 ? -18.697 -24.587 4.019 1.00 76.19 313 CYS A C 1
ATOM 2474 O O . CYS A 1 313 ? -19.437 -24.559 3.041 1.00 76.19 313 CYS A O 1
ATOM 2476 N N . ALA A 1 314 ? -18.846 -25.473 5.009 1.00 86.81 314 ALA A N 1
ATOM 2477 C CA . ALA A 1 314 ? -19.903 -26.482 5.103 1.00 86.81 314 ALA A CA 1
ATOM 2478 C C . ALA A 1 314 ? -19.983 -27.478 3.928 1.00 86.81 314 ALA A C 1
ATOM 2480 O O . ALA A 1 314 ? -20.973 -28.197 3.804 1.00 86.81 314 ALA A O 1
ATOM 2481 N N . VAL A 1 315 ? -18.948 -27.552 3.085 1.00 82.69 315 VAL A N 1
ATOM 2482 C CA . VAL A 1 315 ? -18.830 -28.588 2.051 1.00 82.69 315 VAL A CA 1
ATOM 2483 C C . VAL A 1 315 ? -18.516 -29.937 2.683 1.00 82.69 315 VAL A C 1
ATOM 2485 O O . VAL A 1 315 ? -17.882 -30.005 3.737 1.00 82.69 315 VAL A O 1
ATOM 2488 N N . ASP A 1 316 ? -18.967 -31.012 2.055 1.00 90.25 316 ASP A N 1
ATOM 2489 C CA . ASP A 1 316 ? -18.779 -32.363 2.568 1.00 90.25 316 ASP A CA 1
ATOM 2490 C C . ASP A 1 316 ? -17.323 -32.851 2.431 1.00 90.25 316 ASP A C 1
ATOM 2492 O O . ASP A 1 316 ? -16.465 -32.211 1.816 1.00 90.25 316 ASP A O 1
ATOM 2496 N N . LYS A 1 317 ? -17.039 -34.025 3.004 1.00 89.25 317 LYS A N 1
ATOM 2497 C CA . LYS A 1 317 ? -15.705 -34.639 3.000 1.00 89.25 317 LYS A CA 1
ATOM 2498 C C . LYS A 1 317 ? -15.069 -34.841 1.630 1.00 89.25 317 LYS A C 1
ATOM 2500 O O . LYS A 1 317 ? -13.845 -34.940 1.574 1.00 89.25 317 LYS A O 1
ATOM 2505 N N . SER A 1 318 ? -15.840 -34.935 0.544 1.00 88.88 318 SER A N 1
ATOM 2506 C CA . SER A 1 318 ? -15.265 -35.147 -0.792 1.00 88.88 318 SER A CA 1
ATOM 2507 C C . SER A 1 318 ? -14.349 -34.003 -1.244 1.00 88.88 318 SER A C 1
ATOM 2509 O O . SER A 1 318 ? -13.498 -34.208 -2.105 1.00 88.88 318 SER A O 1
ATOM 2511 N N . HIS A 1 319 ? -14.469 -32.841 -0.599 1.00 87.69 319 HIS A N 1
ATOM 2512 C CA . HIS A 1 319 ? -13.670 -31.640 -0.836 1.00 87.69 319 HIS A CA 1
ATOM 2513 C C . HIS A 1 319 ? -12.356 -31.572 -0.039 1.00 87.69 319 HIS A C 1
ATOM 2515 O O . HIS A 1 319 ? -11.641 -30.572 -0.112 1.00 87.69 319 HIS A O 1
ATOM 2521 N N . PHE A 1 320 ? -12.015 -32.601 0.743 1.00 89.12 320 PHE A N 1
ATOM 2522 C CA . PHE A 1 320 ? -10.754 -32.667 1.484 1.00 89.12 320 PHE A CA 1
ATOM 2523 C C . PHE A 1 320 ? -9.692 -33.468 0.730 1.00 89.12 320 PHE A C 1
ATOM 2525 O O . PHE A 1 320 ? -9.781 -34.687 0.579 1.00 89.12 320 PHE A O 1
ATOM 2532 N N . ILE A 1 321 ? -8.641 -32.772 0.306 1.00 85.19 321 ILE A N 1
ATOM 2533 C CA . ILE A 1 321 ? -7.517 -33.323 -0.445 1.00 85.19 321 ILE A CA 1
ATOM 2534 C C . ILE A 1 321 ? -6.386 -33.657 0.525 1.00 85.19 3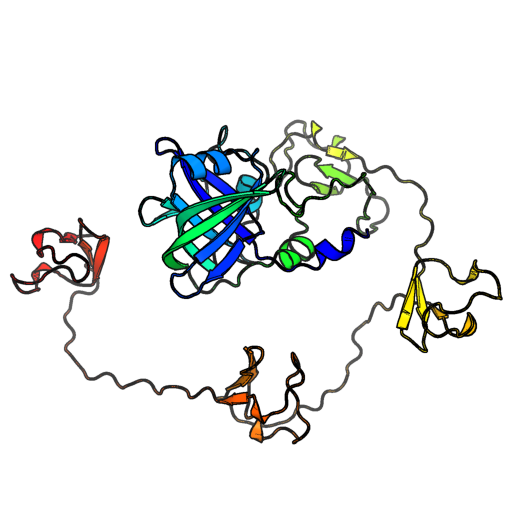21 ILE A C 1
ATOM 2536 O O . ILE A 1 321 ? -5.949 -32.815 1.312 1.00 85.19 321 ILE A O 1
ATOM 2540 N N . LYS A 1 322 ? -5.914 -34.905 0.474 1.00 88.56 322 LYS A N 1
ATOM 2541 C CA . LYS A 1 322 ? -4.810 -35.386 1.307 1.00 88.56 322 LYS A CA 1
ATOM 2542 C C . LYS A 1 322 ? -3.513 -34.682 0.925 1.00 88.56 322 LYS A C 1
ATOM 2544 O O . LYS A 1 322 ? -3.156 -34.627 -0.248 1.00 88.56 322 LYS A O 1
ATOM 2549 N N . VAL A 1 323 ? -2.779 -34.212 1.925 1.00 79.31 323 VAL A N 1
ATOM 2550 C CA . VAL A 1 323 ? -1.409 -33.738 1.747 1.00 79.31 323 VAL A CA 1
ATOM 2551 C C . VAL A 1 323 ? -0.495 -34.961 1.770 1.00 79.31 323 VAL A C 1
ATOM 2553 O O . VAL A 1 323 ? -0.246 -35.552 2.823 1.00 79.31 323 VAL A O 1
ATOM 2556 N N . GLU A 1 324 ? -0.027 -35.389 0.599 1.00 68.75 324 GLU A N 1
ATOM 2557 C CA . GLU A 1 324 ? 1.043 -36.382 0.517 1.00 68.75 324 GLU A CA 1
ATOM 2558 C C . GLU A 1 324 ? 2.351 -35.714 0.955 1.00 68.75 324 GLU A C 1
ATOM 2560 O O . GLU A 1 324 ? 2.769 -34.702 0.395 1.00 68.75 324 GLU A O 1
ATOM 2565 N N . LYS A 1 325 ? 2.992 -36.251 1.999 1.00 46.00 325 LYS A N 1
ATOM 2566 C CA . LYS A 1 325 ? 4.378 -35.891 2.301 1.00 46.00 325 LYS A CA 1
ATOM 2567 C C . LYS A 1 325 ? 5.232 -36.455 1.174 1.00 46.00 325 LYS A C 1
ATOM 2569 O O . LYS A 1 325 ? 5.370 -37.672 1.081 1.00 46.00 325 LYS A O 1
ATOM 2574 N N . GLU A 1 326 ? 5.805 -35.589 0.348 1.00 36.22 326 GLU A N 1
ATOM 2575 C CA . GLU A 1 326 ? 6.948 -35.973 -0.472 1.00 36.22 326 GLU A CA 1
ATOM 2576 C C . GLU A 1 326 ? 8.054 -36.444 0.479 1.00 36.22 326 GLU A C 1
ATOM 2578 O O . GLU A 1 326 ? 8.567 -35.690 1.313 1.00 36.22 326 GLU A O 1
ATOM 2583 N N . GLU A 1 327 ? 8.346 -37.742 0.427 1.00 31.38 327 GLU A N 1
ATOM 2584 C CA . GLU A 1 327 ? 9.491 -38.321 1.105 1.00 31.38 327 GLU A CA 1
ATOM 2585 C C . GLU A 1 327 ? 10.755 -37.654 0.567 1.00 31.38 327 GLU A C 1
ATOM 2587 O O . GLU A 1 327 ? 10.950 -37.536 -0.644 1.00 31.38 327 GLU A O 1
ATOM 2592 N N . ALA A 1 328 ? 11.610 -37.220 1.492 1.00 31.89 328 ALA A N 1
ATOM 2593 C CA . ALA A 1 328 ? 12.941 -36.721 1.205 1.00 31.89 328 ALA A CA 1
ATOM 2594 C C . ALA A 1 328 ? 13.649 -37.662 0.219 1.00 31.89 328 ALA A C 1
ATOM 2596 O O . ALA A 1 328 ? 13.949 -38.817 0.542 1.00 31.89 328 ALA A O 1
ATOM 2597 N N . VAL A 1 329 ? 13.916 -37.160 -0.986 1.00 28.16 329 VAL A N 1
ATOM 2598 C CA . VAL A 1 329 ? 14.837 -37.815 -1.908 1.00 28.16 329 VAL A CA 1
ATOM 2599 C C . VAL A 1 329 ? 16.194 -37.842 -1.215 1.00 28.16 329 VAL A C 1
ATOM 2601 O O . VAL A 1 329 ? 16.721 -36.816 -0.789 1.00 28.16 329 VAL A O 1
ATOM 2604 N N . LYS A 1 330 ? 16.687 -39.065 -1.034 1.00 28.39 330 LYS A N 1
ATOM 2605 C CA . LYS A 1 330 ? 17.966 -39.400 -0.422 1.00 28.39 330 LYS A CA 1
ATOM 2606 C C . LYS A 1 330 ? 19.091 -38.630 -1.102 1.00 28.39 330 LYS A C 1
ATOM 2608 O O . LYS A 1 330 ? 19.183 -38.630 -2.326 1.00 28.39 330 LYS A O 1
ATOM 2613 N N . GLU A 1 331 ? 19.944 -38.049 -0.267 1.00 29.62 331 GLU A N 1
ATOM 2614 C CA . GLU A 1 331 ? 21.298 -37.625 -0.601 1.00 29.62 331 GLU A CA 1
ATOM 2615 C C . GLU A 1 331 ? 21.999 -38.750 -1.381 1.00 29.62 331 GLU A C 1
ATOM 2617 O O . GLU A 1 331 ? 22.260 -39.827 -0.837 1.00 29.62 331 GLU A O 1
ATOM 2622 N N . GLU A 1 332 ? 22.282 -38.517 -2.661 1.00 29.16 332 GLU A N 1
ATOM 2623 C CA . GLU A 1 332 ? 23.427 -39.155 -3.298 1.00 29.16 332 GLU A CA 1
ATOM 2624 C C . GLU A 1 332 ? 24.662 -38.334 -2.913 1.00 29.16 332 GLU A C 1
ATOM 2626 O O . GLU A 1 332 ? 24.688 -37.111 -3.053 1.00 29.16 332 GLU A O 1
ATOM 2631 N N . GLU A 1 333 ? 25.648 -39.019 -2.334 1.00 39.91 333 GLU A N 1
ATOM 2632 C CA . GLU A 1 333 ? 26.939 -38.460 -1.944 1.00 39.91 333 GLU A CA 1
ATOM 2633 C C . GLU A 1 333 ? 27.672 -37.876 -3.163 1.00 39.91 333 GLU A C 1
ATOM 2635 O O . GLU A 1 333 ? 28.109 -38.618 -4.042 1.00 39.91 333 GLU A O 1
ATOM 2640 N N . GLU A 1 334 ? 27.916 -36.565 -3.153 1.00 29.58 334 GLU A N 1
ATOM 2641 C CA . GLU A 1 334 ? 29.006 -35.924 -3.895 1.00 29.58 334 GLU A CA 1
ATOM 2642 C C . GLU A 1 334 ? 29.900 -35.135 -2.917 1.00 29.58 334 GLU A C 1
ATOM 2644 O O . GLU A 1 334 ? 29.470 -34.760 -1.822 1.00 29.58 334 GLU A O 1
ATOM 2649 N N . PRO A 1 335 ? 31.208 -35.026 -3.204 1.00 32.34 335 PRO A N 1
ATOM 2650 C CA . PRO A 1 335 ? 32.245 -35.084 -2.186 1.00 32.34 335 PRO A CA 1
ATOM 2651 C C . PRO A 1 335 ? 32.318 -33.809 -1.347 1.00 32.34 335 PRO A C 1
ATOM 2653 O O . PRO A 1 335 ? 32.258 -32.696 -1.861 1.00 32.34 335 PRO A O 1
ATOM 2656 N N . LYS A 1 336 ? 32.567 -33.985 -0.043 1.00 33.50 336 LYS A N 1
ATOM 2657 C CA . LYS A 1 336 ? 33.004 -32.916 0.863 1.00 33.50 336 LYS A CA 1
ATOM 2658 C C . LYS A 1 336 ? 34.227 -32.209 0.275 1.00 33.50 336 LYS A C 1
ATOM 2660 O O . LYS A 1 336 ? 35.345 -32.706 0.405 1.00 33.50 336 LYS A O 1
ATOM 2665 N N . THR A 1 337 ? 34.031 -31.036 -0.310 1.00 33.44 337 THR A N 1
ATOM 2666 C CA . THR A 1 337 ? 35.106 -30.064 -0.490 1.00 33.44 337 THR A CA 1
ATOM 2667 C C . THR A 1 337 ? 35.132 -29.149 0.722 1.00 33.44 337 THR A C 1
ATOM 2669 O O . THR A 1 337 ? 34.188 -28.418 1.015 1.00 33.44 337 THR A O 1
ATOM 2672 N N . GLU A 1 338 ? 36.229 -29.248 1.459 1.00 42.53 338 GLU A N 1
ATOM 2673 C CA . GLU A 1 338 ? 36.639 -28.342 2.522 1.00 42.53 338 GLU A CA 1
ATOM 2674 C C . GLU A 1 338 ? 36.739 -26.912 1.959 1.00 42.53 338 GLU A C 1
ATOM 2676 O O . GLU A 1 338 ? 37.735 -26.591 1.324 1.00 42.53 338 GLU A O 1
ATOM 2681 N N . ASP A 1 339 ? 35.694 -26.092 2.108 1.00 45.06 339 ASP A N 1
ATOM 2682 C CA . ASP A 1 339 ? 35.755 -24.614 2.065 1.00 45.06 339 ASP A CA 1
ATOM 2683 C C . ASP A 1 339 ? 34.447 -23.991 2.591 1.00 45.06 339 ASP A C 1
ATOM 2685 O O . ASP A 1 339 ? 33.830 -23.108 1.998 1.00 45.06 339 ASP A O 1
ATOM 2689 N N . ALA A 1 340 ? 33.997 -24.460 3.757 1.00 46.75 340 ALA A N 1
ATOM 2690 C CA . ALA A 1 340 ? 32.927 -23.794 4.489 1.00 46.75 340 ALA A CA 1
ATOM 2691 C C . ALA A 1 340 ? 33.439 -22.438 5.015 1.00 46.75 340 ALA A C 1
ATOM 2693 O O . ALA A 1 340 ? 34.202 -22.395 5.982 1.00 46.75 340 ALA A O 1
ATOM 2694 N N . GLY A 1 341 ? 33.030 -21.337 4.375 1.00 62.66 341 GLY A N 1
ATOM 2695 C CA . GLY A 1 341 ? 33.253 -19.974 4.878 1.00 62.66 341 GLY A CA 1
ATOM 2696 C C . GLY A 1 341 ? 33.657 -18.919 3.848 1.00 62.66 341 GLY A C 1
ATOM 2697 O O . GLY A 1 341 ? 33.929 -17.788 4.244 1.00 62.66 341 GLY A O 1
ATOM 2698 N N . VAL A 1 342 ? 33.719 -19.251 2.556 1.00 74.75 342 VAL A N 1
ATOM 2699 C CA . VAL A 1 342 ? 34.006 -18.276 1.496 1.00 74.75 342 VAL A CA 1
ATOM 2700 C C . VAL A 1 342 ? 32.784 -18.134 0.592 1.00 74.75 342 VAL A C 1
ATOM 2702 O O . VAL A 1 342 ? 32.342 -19.114 0.004 1.00 74.75 342 VAL A O 1
ATOM 2705 N N . SER A 1 343 ? 32.246 -16.921 0.482 1.00 86.94 343 SER A N 1
ATOM 2706 C CA . SER A 1 343 ? 31.191 -16.568 -0.470 1.00 86.94 343 SER A CA 1
ATOM 2707 C C . SER A 1 343 ? 31.664 -15.445 -1.392 1.00 86.94 343 SER A C 1
ATOM 2709 O O . SER A 1 343 ? 32.490 -14.607 -1.021 1.00 86.94 343 SER A O 1
ATOM 2711 N N . TYR A 1 344 ? 31.148 -15.438 -2.617 1.00 90.56 344 TYR A N 1
ATOM 2712 C CA . TYR A 1 344 ? 31.379 -14.393 -3.611 1.00 90.56 344 TYR A CA 1
ATOM 2713 C C . TYR A 1 344 ? 30.035 -13.849 -4.089 1.00 90.56 344 TYR A C 1
ATOM 2715 O O . TYR A 1 344 ? 29.055 -14.586 -4.132 1.00 90.56 344 TYR A O 1
ATOM 2723 N N . TYR A 1 345 ? 29.972 -12.582 -4.488 1.00 91.38 345 TYR A N 1
ATOM 2724 C CA . TYR A 1 345 ? 28.793 -12.015 -5.140 1.00 91.38 345 TYR A CA 1
ATOM 2725 C C . TYR A 1 345 ? 29.140 -11.480 -6.528 1.00 91.38 345 TYR A C 1
ATOM 2727 O O . TYR A 1 345 ? 30.213 -10.917 -6.734 1.00 91.38 345 TYR A O 1
ATOM 2735 N N . CYS A 1 346 ? 28.229 -11.644 -7.482 1.00 90.62 346 CYS A N 1
ATOM 2736 C CA . CYS A 1 346 ? 28.353 -11.049 -8.806 1.00 90.62 346 CYS A CA 1
ATOM 2737 C C . CYS A 1 346 ? 28.119 -9.531 -8.727 1.00 90.62 346 CYS A C 1
ATOM 2739 O O . CYS A 1 346 ? 27.052 -9.093 -8.298 1.00 90.62 346 CYS A O 1
ATOM 2741 N N . ASP A 1 347 ? 29.076 -8.725 -9.182 1.00 90.69 347 ASP A N 1
ATOM 2742 C CA . ASP A 1 347 ? 29.004 -7.257 -9.159 1.00 90.69 347 ASP A CA 1
ATOM 2743 C C . ASP A 1 347 ? 28.003 -6.662 -10.167 1.00 90.69 347 ASP A C 1
ATOM 2745 O O . ASP A 1 347 ? 27.629 -5.493 -10.058 1.00 90.69 347 ASP A O 1
ATOM 2749 N N . VAL A 1 348 ? 27.520 -7.477 -11.112 1.00 83.50 348 VAL A N 1
ATOM 2750 C CA . VAL A 1 348 ? 26.527 -7.087 -12.121 1.00 83.50 348 VAL A CA 1
ATOM 2751 C C . VAL A 1 348 ? 25.091 -7.363 -11.673 1.00 83.50 348 VAL A C 1
ATOM 2753 O O . VAL A 1 348 ? 24.223 -6.514 -11.875 1.00 83.50 348 VAL A O 1
ATOM 2756 N N . CYS A 1 349 ? 24.810 -8.535 -11.091 1.00 80.19 349 CYS A N 1
ATOM 2757 C CA . CYS A 1 349 ? 23.436 -8.951 -10.760 1.00 80.19 349 CYS A CA 1
ATOM 2758 C C . CYS A 1 349 ? 23.186 -9.270 -9.280 1.00 80.19 349 CYS A C 1
ATOM 2760 O O . CYS A 1 349 ? 22.039 -9.482 -8.898 1.00 80.19 349 CYS A O 1
ATOM 2762 N N . GLY A 1 350 ? 24.229 -9.325 -8.450 1.00 79.44 350 GLY A N 1
ATOM 2763 C CA . GLY A 1 350 ? 24.108 -9.640 -7.026 1.00 79.44 350 GLY A CA 1
ATOM 2764 C C . GLY A 1 350 ? 23.918 -11.123 -6.696 1.00 79.44 350 GLY A C 1
ATOM 2765 O O . GLY A 1 350 ? 23.702 -11.440 -5.530 1.00 79.44 350 GLY A O 1
ATOM 2766 N N . TYR A 1 351 ? 24.011 -12.037 -7.672 1.00 87.88 351 TYR A N 1
ATOM 2767 C CA . TYR A 1 351 ? 24.001 -13.483 -7.412 1.00 87.88 351 TYR A CA 1
ATOM 2768 C C . TYR A 1 351 ? 25.101 -13.858 -6.411 1.00 87.88 351 TYR A C 1
ATOM 2770 O O . TYR A 1 351 ? 26.265 -13.522 -6.637 1.00 87.88 351 TYR A O 1
ATOM 2778 N N . VAL A 1 352 ? 24.738 -14.558 -5.334 1.00 88.31 352 VAL A N 1
ATOM 2779 C CA . VAL A 1 352 ? 25.677 -15.033 -4.310 1.00 88.31 352 VAL A CA 1
ATOM 2780 C C . VAL A 1 352 ? 26.070 -16.474 -4.624 1.00 88.31 352 VAL A C 1
ATOM 2782 O O . VAL A 1 352 ? 25.216 -17.351 -4.713 1.00 88.31 352 VAL A O 1
ATOM 2785 N N . TYR A 1 353 ? 27.368 -16.703 -4.796 1.00 85.69 353 TYR A N 1
ATOM 2786 C CA . TYR A 1 353 ? 27.985 -18.017 -4.923 1.00 85.69 353 TYR A CA 1
ATOM 2787 C C . TYR A 1 353 ? 28.554 -18.438 -3.564 1.00 85.69 353 TYR A C 1
ATOM 2789 O O . TYR A 1 353 ? 29.408 -17.741 -3.008 1.00 85.69 353 TYR A O 1
ATOM 2797 N N . GLU A 1 354 ? 28.080 -19.558 -3.023 1.00 88.38 354 GLU A N 1
ATOM 2798 C CA . GLU A 1 354 ? 28.600 -20.147 -1.787 1.00 88.38 354 GLU A CA 1
ATOM 2799 C C . GLU A 1 354 ? 29.693 -21.168 -2.130 1.00 88.38 354 GLU A C 1
ATOM 2801 O O . GLU A 1 354 ? 29.407 -22.256 -2.621 1.00 88.38 354 GLU A O 1
ATOM 2806 N N . GLY A 1 355 ? 30.954 -20.798 -1.900 1.00 85.06 355 GLY A N 1
ATOM 2807 C CA . GLY A 1 355 ? 32.128 -21.588 -2.264 1.00 85.06 355 GLY A CA 1
ATOM 2808 C C . GLY A 1 355 ? 33.285 -20.724 -2.770 1.00 85.06 355 GLY A C 1
ATOM 2809 O O . GLY A 1 355 ? 33.144 -19.526 -3.029 1.00 85.06 355 GLY A O 1
ATOM 2810 N N . ASP A 1 356 ? 34.460 -21.331 -2.935 1.00 85.44 356 ASP A N 1
ATOM 2811 C CA . ASP A 1 356 ? 35.606 -20.658 -3.548 1.00 85.44 356 ASP A CA 1
ATOM 2812 C C . ASP A 1 356 ? 35.480 -20.655 -5.078 1.00 85.44 356 ASP A C 1
ATOM 2814 O O . ASP A 1 356 ? 35.819 -21.635 -5.742 1.00 85.44 356 ASP A O 1
ATOM 2818 N N . ILE A 1 357 ? 35.024 -19.535 -5.652 1.00 84.38 357 ILE A N 1
ATOM 2819 C CA . ILE A 1 357 ? 34.846 -19.408 -7.107 1.00 84.38 357 ILE A CA 1
ATOM 2820 C C . ILE A 1 357 ? 36.158 -19.547 -7.894 1.00 84.38 357 ILE A C 1
ATOM 2822 O O . ILE A 1 357 ? 36.146 -19.795 -9.097 1.00 84.38 357 ILE A O 1
ATOM 2826 N N . THR A 1 358 ? 37.320 -19.427 -7.243 1.00 82.69 358 THR A N 1
ATOM 2827 C CA . THR A 1 358 ? 38.607 -19.656 -7.918 1.00 82.69 358 THR A CA 1
ATOM 2828 C C . THR A 1 358 ? 38.821 -21.122 -8.299 1.00 82.69 358 THR A C 1
ATOM 2830 O O . THR A 1 358 ? 39.674 -21.408 -9.141 1.00 82.69 358 THR A O 1
ATOM 2833 N N . LYS A 1 359 ? 38.035 -22.040 -7.719 1.00 86.81 359 LYS A N 1
ATOM 2834 C CA . LYS A 1 359 ? 38.032 -23.470 -8.050 1.00 86.81 359 LYS A CA 1
ATOM 2835 C C . LYS A 1 359 ? 37.110 -23.820 -9.220 1.00 86.81 359 LYS A C 1
ATOM 2837 O O . LYS A 1 359 ? 37.215 -24.931 -9.736 1.00 86.81 359 LYS A O 1
ATOM 2842 N N . GLU A 1 360 ? 36.263 -22.889 -9.657 1.00 87.06 360 GLU A N 1
ATOM 2843 C CA . GLU A 1 360 ? 35.392 -23.087 -10.812 1.00 87.06 360 GLU A CA 1
ATOM 2844 C C . GLU A 1 360 ? 36.163 -23.000 -12.145 1.00 87.06 360 GLU A C 1
ATOM 2846 O O . GLU A 1 360 ? 37.167 -22.273 -12.248 1.00 87.06 360 GLU A O 1
ATOM 2851 N N . PRO A 1 361 ? 35.691 -23.705 -13.193 1.00 87.56 361 PRO A N 1
ATOM 2852 C CA . PRO A 1 361 ? 36.235 -23.624 -14.548 1.00 87.56 361 PRO A CA 1
ATOM 2853 C C . PRO A 1 361 ? 36.382 -22.187 -15.079 1.00 87.56 361 PRO A C 1
ATOM 2855 O O . PRO A 1 361 ? 35.721 -21.254 -14.626 1.00 87.56 361 PRO A O 1
ATOM 2858 N N . ASP A 1 362 ? 37.280 -21.966 -16.043 1.00 83.94 362 ASP A N 1
ATOM 2859 C CA . ASP A 1 362 ? 37.485 -20.636 -16.652 1.00 83.94 362 ASP A CA 1
ATOM 2860 C C . ASP A 1 362 ? 36.277 -20.130 -17.451 1.00 83.94 362 ASP A C 1
ATOM 2862 O O . ASP A 1 362 ? 36.127 -18.924 -17.621 1.00 83.94 362 ASP A O 1
ATOM 2866 N N . ASP A 1 363 ? 35.413 -21.039 -17.892 1.00 88.56 363 ASP A N 1
ATOM 2867 C CA . ASP A 1 363 ? 34.158 -20.780 -18.595 1.00 88.56 363 ASP A CA 1
ATOM 2868 C C . ASP A 1 363 ? 32.940 -20.707 -17.662 1.00 88.56 363 ASP A C 1
ATOM 2870 O O . ASP A 1 363 ? 31.807 -20.662 -18.136 1.00 88.56 363 ASP A O 1
ATOM 2874 N N . TYR A 1 364 ? 33.147 -20.671 -16.341 1.00 89.38 364 TYR A N 1
ATOM 2875 C CA . TYR A 1 364 ? 32.057 -20.432 -15.404 1.00 89.38 364 TYR A CA 1
ATOM 2876 C C . TYR A 1 364 ? 31.465 -19.031 -15.615 1.00 89.38 364 TYR A C 1
ATOM 2878 O O . TYR A 1 364 ? 32.148 -18.008 -15.481 1.00 89.38 364 TYR A O 1
ATOM 2886 N N . GLU A 1 365 ? 30.168 -19.000 -15.905 1.00 91.25 365 GLU A N 1
ATOM 2887 C CA . GLU A 1 365 ? 29.377 -17.790 -16.083 1.00 91.25 365 GLU A CA 1
ATOM 2888 C C . GLU A 1 365 ? 28.351 -17.651 -14.956 1.00 91.25 365 GLU A C 1
ATOM 2890 O O . GLU A 1 365 ? 27.800 -18.629 -14.446 1.00 91.25 365 GLU A O 1
ATOM 2895 N N . CYS A 1 366 ? 28.052 -16.408 -14.584 1.00 86.69 366 CYS A N 1
ATOM 2896 C CA . CYS A 1 366 ? 27.006 -16.113 -13.622 1.00 86.69 366 CYS A CA 1
ATOM 2897 C C . CYS A 1 366 ? 25.655 -16.695 -14.091 1.00 86.69 366 CYS A C 1
ATOM 2899 O O . CYS A 1 366 ? 25.187 -16.320 -15.168 1.00 86.69 366 CYS A O 1
ATOM 2901 N N . PRO A 1 367 ? 24.955 -17.505 -13.273 1.00 85.69 367 PRO A N 1
ATOM 2902 C CA . PRO A 1 367 ? 23.693 -18.134 -13.674 1.00 85.69 367 PRO A CA 1
ATOM 2903 C C . PRO A 1 367 ? 22.550 -17.159 -13.988 1.00 85.69 367 PRO A C 1
ATOM 2905 O O . PRO A 1 367 ? 21.588 -17.540 -14.647 1.00 85.69 367 PRO A O 1
ATOM 2908 N N . LEU A 1 368 ? 22.626 -15.916 -13.491 1.00 80.06 368 LEU A N 1
ATOM 2909 C CA . LEU A 1 368 ? 21.572 -14.913 -13.676 1.00 80.06 368 LEU A CA 1
ATOM 2910 C C . LEU A 1 368 ? 21.840 -13.943 -14.828 1.00 80.06 368 LEU A C 1
ATOM 2912 O O . LEU A 1 368 ? 20.900 -13.523 -15.498 1.00 80.06 368 LEU A O 1
ATOM 2916 N N . CYS A 1 369 ? 23.092 -13.539 -15.042 1.00 82.69 369 CYS A N 1
ATOM 2917 C CA . CYS A 1 369 ? 23.427 -12.513 -16.036 1.00 82.69 369 CYS A CA 1
ATOM 2918 C C . CYS A 1 369 ? 24.500 -12.928 -17.044 1.00 82.69 369 CYS A C 1
ATOM 2920 O O . CYS A 1 369 ? 24.862 -12.112 -17.888 1.00 82.69 369 CYS A O 1
ATOM 2922 N N . HIS A 1 370 ? 24.980 -14.173 -16.978 1.00 89.69 370 HIS A N 1
ATOM 2923 C CA . HIS A 1 370 ? 25.928 -14.773 -17.924 1.00 89.69 370 HIS A CA 1
ATOM 2924 C C . HIS A 1 370 ? 27.264 -14.025 -18.061 1.00 89.69 370 HIS A C 1
ATOM 2926 O O . HIS A 1 370 ? 27.980 -14.183 -19.044 1.00 89.69 370 HIS A O 1
ATOM 2932 N N . VAL A 1 371 ? 27.605 -13.182 -17.083 1.00 89.31 371 VAL A N 1
ATOM 2933 C CA . VAL A 1 371 ? 28.920 -12.535 -17.025 1.00 89.31 371 VAL A CA 1
ATOM 2934 C C . VAL A 1 371 ? 29.954 -13.520 -16.509 1.00 89.31 371 VAL A C 1
ATOM 2936 O O . VAL A 1 371 ? 29.640 -14.395 -15.701 1.00 89.31 371 VAL A O 1
ATOM 2939 N N . ASP A 1 372 ? 31.187 -13.374 -16.967 1.00 91.50 372 ASP A N 1
ATOM 2940 C CA . ASP A 1 372 ? 32.262 -14.293 -16.625 1.00 91.50 372 ASP A CA 1
ATOM 2941 C C . ASP A 1 372 ? 32.667 -14.205 -15.142 1.00 91.50 372 ASP A C 1
ATOM 2943 O O . ASP A 1 372 ? 32.366 -13.239 -14.431 1.00 91.50 372 ASP A O 1
ATOM 2947 N N . LYS A 1 373 ? 33.399 -15.218 -14.668 1.00 89.06 373 LYS A N 1
ATOM 2948 C CA . LYS A 1 373 ? 33.827 -15.320 -13.267 1.00 89.06 373 LYS A CA 1
ATOM 2949 C C . LYS A 1 373 ? 34.663 -14.146 -12.737 1.00 89.06 373 LYS A C 1
ATOM 2951 O O . LYS A 1 373 ? 34.776 -14.008 -11.521 1.00 89.06 373 LYS A O 1
ATOM 2956 N N . SER A 1 374 ? 35.233 -13.283 -13.588 1.00 90.62 374 SER A N 1
ATOM 2957 C CA . SER A 1 374 ? 35.955 -12.082 -13.133 1.00 90.62 374 SER A CA 1
ATOM 2958 C C . SER A 1 374 ? 35.045 -11.038 -12.475 1.00 90.62 374 SER A C 1
ATOM 2960 O O . SER A 1 374 ? 35.533 -10.195 -11.723 1.00 90.62 374 SER A O 1
ATOM 2962 N N . HIS A 1 375 ? 33.731 -11.144 -12.686 1.00 90.12 375 HIS A N 1
ATOM 2963 C CA . HIS A 1 375 ? 32.702 -10.297 -12.082 1.00 90.12 375 HIS A CA 1
ATOM 2964 C C . HIS A 1 375 ? 32.262 -10.744 -10.679 1.00 90.12 375 HIS A C 1
ATOM 2966 O O . HIS A 1 375 ? 31.336 -10.172 -10.105 1.00 90.12 375 HIS A O 1
ATOM 2972 N N . PHE A 1 376 ? 32.892 -11.768 -10.102 1.00 91.50 376 PHE A N 1
ATOM 2973 C CA . PHE A 1 376 ? 32.590 -12.225 -8.749 1.00 91.50 376 PHE A CA 1
ATOM 2974 C C . PHE A 1 376 ? 33.573 -11.658 -7.726 1.00 91.50 376 PHE A C 1
ATOM 2976 O O . PHE A 1 376 ? 34.779 -11.901 -7.773 1.00 91.50 376 PHE A O 1
ATOM 2983 N N . ILE A 1 377 ? 33.035 -10.929 -6.753 1.00 88.12 377 ILE A N 1
ATOM 2984 C CA . ILE A 1 377 ? 33.781 -10.264 -5.689 1.00 88.12 377 ILE A CA 1
ATOM 2985 C C . ILE A 1 377 ? 33.599 -11.052 -4.392 1.00 88.12 377 ILE A C 1
ATOM 2987 O O . ILE A 1 377 ? 32.476 -11.358 -3.997 1.00 88.12 377 ILE A O 1
ATOM 2991 N N . LYS A 1 378 ? 34.709 -11.377 -3.722 1.00 90.44 378 LYS A N 1
ATOM 2992 C CA . LYS A 1 378 ? 34.696 -12.074 -2.429 1.00 90.44 378 LYS A CA 1
ATOM 2993 C C . LYS A 1 378 ? 33.985 -11.221 -1.372 1.00 90.44 378 LYS A C 1
ATOM 2995 O O . LYS A 1 378 ? 34.277 -10.026 -1.280 1.00 90.44 378 LYS A O 1
ATOM 3000 N N . GLN A 1 379 ? 33.081 -11.829 -0.604 1.00 78.06 379 GLN A N 1
ATOM 3001 C CA . GLN A 1 379 ? 32.445 -11.199 0.558 1.00 78.06 379 GLN A CA 1
ATOM 3002 C C . GLN A 1 379 ? 33.378 -11.125 1.766 1.00 78.06 379 GLN A C 1
ATOM 3004 O O . GLN A 1 379 ? 34.215 -12.043 1.951 1.00 78.06 379 GLN A O 1
#

InterPro domains:
  IPR002563 Flavin reductase like domain [PF01613] (8-146)
  IPR002563 Flavin reductase like domain [SM00903] (6-155)
  IPR012349 FMN-binding split barrel [G3DSA:2.30.110.10] (1-168)
  IPR024934 Rubredoxin-like domain [PS50903] (180-218)
  IPR024934 Rubredoxin-like domain [PS50903] (226-264)
  IPR024934 Rubredoxin-like domain [PS50903] (285-323)
  IPR024934 Rubredoxin-like domain [PS50903] (341-379)
  IPR048574 Rubrerythrin, rubredoxin-like domain [PF21349] (183-215)
  IPR048574 Rubrerythrin, rubredoxin-like domain [PF21349] (229-261)
  IPR048574 Rubrerythrin, rubredoxin-like domain [PF21349] (288-320)
  IPR048574 Rubrerythrin, rubredoxin-like domain [PF21349] (344-376)

pLDDT: mean 77.9, std 20.91, range [24.0, 98.81]